Protein AF-0000000073451821 (afdb_homodimer)

Secondary structure (DSSP, 8-state):
--------GGGTT-EEEEESSEEEETTTTEEEETTEEHHHHHHHS-HHHHHHHHHHSSPPPHHHHHHHHHHHHHT-PPPHHHHHHHHTS-TT--HHHHHHHHHHHHGGG-TTTT--SHHHHHHHHHHHHHHHHHHHHHHHHHHTTPPP----TTS-HHHHHHHHHHSSPPPHHHHHHHHHHHHHHS--SS-HHHHHHHHHHTTT--HHHHHHHHHHHHHSTTTT-HHHHHHHHHHHH-SHHHHHHHHHHHHHTT---TTB--TTTTTS--HHHHHHHHHHHHHHHHHT-HHHHHHHHHHHHHHHHHH---B-HHHHHHHHHHHTT--GGGHHHHHHHHHHHHHHHHHHHHHHS------EEEE-S--SB--/--------GGGTT-EEEEESSEEEETTTTEEEETTEEHHHHHHHS-HHHHHHHHHHSSPPPHHHHHHHHHHHHHT-PPPHHHHHHHHTS-TT--HHHHHHHHHHHHGGG-TTTT--SHHHHHHHHHHHHHHHHHHHHHHHHHHTTPPP----TTS-HHHHHHHHHHSSPPPHHHHHHHHHHHHHHS--SS-HHHHHHHHHHTTT--HHHHHHHHHHHHHSTTTT-HHHHHHHHHHHH-SHHHHHHHHHHHHHTT---TTB--TTTTTS--HHHHHHHHHHHHHHHHHT-HHHHHHHHHHHHHHHHHH---B-HHHHHHHHHHHTT--GGGHHHHHHHHHHHHHHHHHHHHHHS------EEEE-S--SB--

Foldseek 3Di:
DPPPDDDDVVCVPPDPDDDQAWDCDLPVLFIAGLRDGLVVCLVPHFLLQSLCCLLVVDGDDPVVSVVLLVLLLVLQDDPPVLLVVLLPDALPDQLLVQLLSSLLVVLVVDPCQQPLDSVSLSSVLSNCLSHLLQSLLQSNCSSVVHDRDGFDSVDGSQQSSLCSQFVDRDDPLLSSLSRSLLSLLADDPCPPLLVQLLLQLLVVGGNSRSLSRSSVVLPDCVHPVQLLVLLVLCVCQVALVSSLVSVVVCVVVVHDRRQKDDPSNFQHANVLLVVLLVSLCVLCVVQVNCRSSSNLVSNQVSCCVPPVIHGYNSNSVNVSCVSSNGDSSSRSSSSSSSRSSVSSSSSSVCSVPHDNDDDDDDDDDDDDDDD/DDPPDDDDVVCVPPDPDDDQAWDCDLPVLFIAGLRDGLVVCLVPHFLLQSLCCLLVVDGDDPVVSVVLLVLLLVLQDDPPVLLVVLLPDALPDQLLVQLLSSLLVVLVVDPCQQPLDSVSLSSVLSNCLSHLLQSLLQSNCSSVVHDRDGFDSVDGSQQSSLCSQFVDRDDPLLSSLSRSLLSLLADDPCPPLLVQLLLQLLVVGGNSRSLSRSSVVLPDCVHPVLLLVLLVLCVCQVALVSSLVSVVVCVVVVHDRRQKDDPSNFQHANVLLVVLLVSLCVLCVVQVNCRSSSNLVSNQVSCCVPPVIHGHNSNSVNVSCVSSRGDSSSRSSSSSSSRSSVSSSSSSVCSVPHDNDDDDDDDDDDDDDDD

Solvent-accessible surface area (backbone atoms only — not comparable to full-atom values): 37409 Å² total; per-residue (Å²): 133,71,85,69,57,82,71,32,76,21,30,57,74,34,31,56,44,76,38,48,54,38,36,71,36,66,88,77,68,38,46,31,46,61,14,25,44,47,68,60,44,43,74,74,50,53,44,66,42,50,47,39,23,56,74,68,76,42,75,57,53,75,68,51,46,52,48,51,52,50,55,28,54,75,30,37,73,72,63,71,41,53,57,56,35,53,64,42,49,47,58,80,35,52,56,49,47,47,38,28,25,49,44,29,48,48,47,41,74,43,94,56,50,86,46,76,48,70,68,48,41,50,53,51,39,44,36,47,57,27,27,42,48,46,44,46,32,33,41,49,27,43,42,67,74,40,76,75,72,78,84,49,78,87,44,53,73,54,37,29,47,51,19,56,56,53,76,42,85,60,50,72,65,56,30,52,53,51,28,35,51,35,40,64,46,18,61,72,50,41,41,45,29,48,41,28,17,36,44,20,20,25,19,64,27,40,70,42,35,17,49,27,19,18,40,25,13,33,56,1,58,78,61,34,34,28,26,41,50,30,38,52,48,49,63,70,19,73,39,48,69,41,30,42,49,50,51,50,53,37,50,76,69,70,44,86,58,61,22,42,67,36,95,79,39,46,89,42,66,34,66,60,16,56,57,34,44,54,52,30,48,54,51,18,59,74,70,71,40,47,61,60,45,47,27,51,53,52,41,48,51,49,38,34,73,76,68,57,36,30,46,32,47,34,42,31,46,24,58,40,42,48,76,70,54,40,61,62,76,46,46,44,45,49,43,50,43,29,22,38,49,40,44,39,37,48,37,52,50,30,60,74,64,63,50,56,37,43,37,39,66,45,65,71,44,61,72,86,46,77,135,134,71,85,70,58,82,71,33,77,18,31,56,75,35,31,56,45,76,38,48,54,40,37,70,37,66,88,78,68,39,46,31,46,61,16,26,43,48,67,60,43,44,75,73,48,52,43,66,43,48,47,40,23,57,74,68,75,42,75,58,52,76,66,54,45,52,50,50,52,50,55,28,54,74,30,36,74,72,61,70,40,52,56,55,34,53,62,41,48,48,58,82,35,51,56,48,46,49,36,28,25,47,45,28,49,48,47,41,74,41,94,59,52,86,46,76,47,70,69,47,42,51,53,52,38,45,35,47,57,26,26,41,49,47,42,45,31,32,39,50,26,44,41,68,74,41,76,74,72,80,84,49,78,86,44,54,74,52,37,28,48,52,19,57,56,53,77,42,85,60,50,72,65,56,29,50,53,51,27,35,52,34,40,64,47,18,61,72,51,41,43,46,28,48,42,29,16,36,46,21,20,24,19,62,26,40,71,40,35,17,49,28,19,18,39,27,13,34,57,2,56,78,62,33,33,28,25,42,50,29,40,52,49,50,63,70,20,73,38,47,69,40,30,44,48,50,53,49,53,37,50,77,69,71,46,85,57,62,23,43,67,39,95,76,43,45,90,44,66,34,66,60,16,56,56,35,45,54,52,28,47,55,52,18,59,74,71,69,42,47,60,60,44,48,26,52,53,51,42,48,52,48,39,34,74,75,68,56,36,31,44,32,48,34,43,31,46,23,59,41,40,49,76,69,54,41,60,62,78,44,46,47,46,49,42,50,44,27,22,37,48,40,44,39,37,48,37,50,50,30,60,74,64,64,49,57,38,42,36,40,65,48,67,70,43,62,72,86,46,79,134

Organism: Bacillus licheniformis (strain ATCC 14580 / DSM 13 / JCM 2505 / CCUG 7422 / NBRC 12200 / NCIMB 9375 / NCTC 10341 / NRRL NRS-1264 / Gibson 46) (NCBI:txid279010)

InterPro domains:
  IPR002020 Citrate synthase [PF00285] (10-360)
  IPR002020 Citrate synthase [PR00143] (128-141)
  IPR002020 Citrate synthase [PR00143] (177-192)
  IPR002020 Citrate synthase [PR00143] (199-227)
  IPR002020 Citrate synthase [PR00143] (252-272)
  IPR002020 Citrate synthase [PR00143] (310-326)
  IPR002020 Citrate synthase [PR00143] (330-344)
  IPR002020 Citrate synthase [PTHR11739] (7-368)
  IPR016142 Citrate synthase-like, large alpha subdomain [G3DSA:1.10.580.10] (33-359)
  IPR016143 Citrate synthase-like, small alpha subdomain [G3DSA:1.10.230.10] (225-324)
  IPR019810 Citrate synthase active site [PS00480] (259-272)
  IPR024176 Citrate synthase, bacterial-type [PIRSF001369] (6-368)
  IPR036969 Citrate synthase superfamily [SSF48256] (7-368)

pLDDT: mean 95.39, std 8.5, range [26.09, 98.94]

Radius of gyration: 26.06 Å; Cα contacts (8 Å, |Δi|>4): 1388; chains: 2; bounding box: 54×72×64 Å

Sequence (742 aa):
MGKQGVFKPGLEGVIAGETNISFLDTEAEQIVIKGYDLIELAEQKTYLDLVYLLLQDKLPDPMELKGIESALKSAYELPGGIYTILKSLPNNTHPMDALRTGISALAGYDPELNDRSQAANRSKALRLIAQVPNITANSYRILHQKNVITPDKQLSFSQNFLYMLTEKEPTPQETAVFDQTLMLYSEHEMPNSTFAARVIASTNTDIYGAFTGAAASLKGHLHGGANEAVMYMLLEGETKSGFCKLIEHKLSRKEKIMGFGHRVYMRKMDPRAALLKKALYSLSHKTGRQDLYEMCDAGEKLMREEKGLYPNLDYYAAPVYYLLGIPIDLYTPIFFAARSVGLSAHVIEQHEDNRLFRPRVHYTGPRHLHPMGKQGVFKPGLEGVIAGETNISFLDTEAEQIVIKGYDLIELAEQKTYLDLVYLLLQDKLPDPMELKGIESALKSAYELPGGIYTILKSLPNNTHPMDALRTGISALAGYDPELNDRSQAANRSKALRLIAQVPNITANSYRILHQKNVITPDKQLSFSQNFLYMLTEKEPTPQETAVFDQTLMLYSEHEMPNSTFAARVIASTNTDIYGAFTGAAASLKGHLHGGANEAVMYMLLEGETKSGFCKLIEHKLSRKEKIMGFGHRVYMRKMDPRAALLKKALYSLSHKTGRQDLYEMCDAGEKLMREEKGLYPNLDYYAAPVYYLLGIPIDLYTPIFFAARSVGLSAHVIEQHEDNRLFRPRVHYTGPRHLHP

Structure (mmCIF, N/CA/C/O backbone):
data_AF-0000000073451821-model_v1
#
loop_
_entity.id
_entity.type
_entity.pdbx_description
1 polymer 'Citrate synthase'
#
loop_
_atom_site.group_PDB
_atom_site.id
_atom_site.type_symbol
_atom_site.label_atom_id
_atom_site.label_alt_id
_atom_site.label_comp_id
_atom_site.label_asym_id
_atom_site.label_entity_id
_atom_site.label_seq_id
_atom_site.pdbx_PDB_ins_code
_atom_site.Cartn_x
_atom_site.Cartn_y
_atom_site.Cartn_z
_atom_site.occupancy
_atom_site.B_iso_or_equiv
_atom_site.auth_seq_id
_atom_site.auth_comp_id
_atom_site.auth_asym_id
_atom_site.auth_atom_id
_atom_site.pdbx_PDB_model_num
ATOM 1 N N . MET A 1 1 ? 14.719 27.141 -20.438 1 26.09 1 MET A N 1
ATOM 2 C CA . MET A 1 1 ? 13.516 26.328 -20.547 1 26.09 1 MET A CA 1
ATOM 3 C C . MET A 1 1 ? 13.867 24.844 -20.469 1 26.09 1 MET A C 1
ATOM 5 O O . MET A 1 1 ? 14.336 24.266 -21.453 1 26.09 1 MET A O 1
ATOM 9 N N . GLY A 1 2 ? 14.445 24.312 -19.484 1 34 2 GLY A N 1
ATOM 10 C CA . GLY A 1 2 ? 15.273 23.125 -19.406 1 34 2 GLY A CA 1
ATOM 11 C C . GLY A 1 2 ? 14.562 21.875 -19.844 1 34 2 GLY A C 1
ATOM 12 O O . GLY A 1 2 ? 13.328 21.828 -19.891 1 34 2 GLY A O 1
ATOM 13 N N . LYS A 1 3 ? 15.203 20.984 -20.5 1 38.56 3 LYS A N 1
ATOM 14 C CA . LYS A 1 3 ? 14.641 19.828 -21.188 1 38.56 3 LYS A CA 1
ATOM 15 C C . LYS A 1 3 ? 13.648 19.078 -20.281 1 38.56 3 LYS A C 1
ATOM 17 O O . LYS A 1 3 ? 14.039 18.5 -19.266 1 38.56 3 LYS A O 1
ATOM 22 N N . GLN A 1 4 ? 12.445 19.609 -19.844 1 48.12 4 GLN A N 1
ATOM 23 C CA . GLN A 1 4 ? 11.367 18.844 -19.219 1 48.12 4 GLN A CA 1
ATOM 24 C C . GLN A 1 4 ? 11.336 17.406 -19.719 1 48.12 4 GLN A C 1
ATOM 26 O O . GLN A 1 4 ? 11.305 17.172 -20.938 1 48.12 4 GLN A O 1
ATOM 31 N N . GLY A 1 5 ? 11.852 16.547 -19.031 1 57.97 5 GLY A N 1
ATOM 32 C CA . GLY A 1 5 ? 11.906 15.172 -19.5 1 57.97 5 GLY A CA 1
ATOM 33 C C . GLY A 1 5 ? 10.609 14.703 -20.125 1 57.97 5 GLY A C 1
ATOM 34 O O . GLY A 1 5 ? 9.547 15.281 -19.875 1 57.97 5 GLY A O 1
ATOM 35 N N . VAL A 1 6 ? 10.57 13.953 -21.188 1 72.62 6 VAL A N 1
ATOM 36 C CA . VAL A 1 6 ? 9.445 13.43 -21.953 1 72.62 6 VAL A CA 1
ATOM 37 C C . VAL A 1 6 ? 8.586 12.539 -21.062 1 72.62 6 VAL A C 1
ATOM 39 O O . VAL A 1 6 ? 9.102 11.641 -20.391 1 72.62 6 VAL A O 1
ATOM 42 N N . PHE A 1 7 ? 7.367 13.07 -20.734 1 86.56 7 PHE A N 1
ATOM 43 C CA . PHE A 1 7 ? 6.367 12.305 -20 1 86.56 7 PHE A CA 1
ATOM 44 C C . PHE A 1 7 ? 6.066 10.984 -20.703 1 86.56 7 PHE A C 1
ATOM 46 O O . PHE A 1 7 ? 5.734 10.977 -21.891 1 86.56 7 PHE A O 1
ATOM 53 N N . LYS A 1 8 ? 6.289 9.914 -19.984 1 88.19 8 LYS A N 1
ATOM 54 C CA . LYS A 1 8 ? 5.941 8.578 -20.469 1 88.19 8 LYS A CA 1
ATOM 55 C C . LYS A 1 8 ? 4.863 7.953 -19.578 1 88.19 8 LYS A C 1
ATOM 57 O O . LYS A 1 8 ? 5.145 7.5 -18.469 1 88.19 8 LYS A O 1
ATOM 62 N N . PRO A 1 9 ? 3.621 7.871 -20.109 1 91.5 9 PRO A N 1
ATOM 63 C CA . PRO A 1 9 ? 2.529 7.312 -19.312 1 91.5 9 PRO A CA 1
ATOM 64 C C . PRO A 1 9 ? 2.857 5.93 -18.75 1 91.5 9 PRO A C 1
ATOM 66 O O . PRO A 1 9 ? 3.414 5.086 -19.453 1 91.5 9 PRO A O 1
ATOM 69 N N . GLY A 1 10 ? 2.592 5.789 -17.453 1 94.19 10 GLY A N 1
ATOM 70 C CA . GLY A 1 10 ? 2.865 4.516 -16.797 1 94.19 10 GLY A CA 1
ATOM 71 C C . GLY A 1 10 ? 4.348 4.223 -16.656 1 94.19 10 GLY A C 1
ATOM 72 O O . GLY A 1 10 ? 4.738 3.094 -16.359 1 94.19 10 GLY A O 1
ATOM 73 N N . LEU A 1 11 ? 5.195 5.184 -17 1 95.5 11 LEU A N 1
ATOM 74 C CA . LEU A 1 11 ? 6.648 5.082 -16.938 1 95.5 11 LEU A CA 1
ATOM 75 C C . LEU A 1 11 ? 7.156 4.008 -17.906 1 95.5 11 LEU A C 1
ATOM 77 O O . LEU A 1 11 ? 8.109 3.289 -17.578 1 95.5 11 LEU A O 1
ATOM 81 N N . GLU A 1 12 ? 6.453 3.83 -18.969 1 91.75 12 GLU A N 1
ATOM 82 C CA . GLU A 1 12 ? 6.844 2.859 -19.984 1 91.75 12 GLU A CA 1
ATOM 83 C C . GLU A 1 12 ? 8.281 3.084 -20.438 1 91.75 12 GLU A C 1
ATOM 85 O O . GLU A 1 12 ? 8.648 4.188 -20.859 1 91.75 12 GLU A O 1
ATOM 90 N N . GLY A 1 13 ? 9.078 2.084 -20.297 1 89.06 13 GLY A N 1
ATOM 91 C CA . GLY A 1 13 ? 10.453 2.119 -20.766 1 89.06 13 GLY A CA 1
ATOM 92 C C . GLY A 1 13 ? 11.383 2.865 -19.844 1 89.06 13 GLY A C 1
ATOM 93 O O . GLY A 1 13 ? 12.602 2.877 -20.047 1 89.06 13 GLY A O 1
ATOM 94 N N . VAL A 1 14 ? 10.852 3.465 -18.797 1 94.31 14 VAL A N 1
ATOM 95 C CA . VAL A 1 14 ? 11.664 4.223 -17.859 1 94.31 14 VAL A CA 1
ATOM 96 C C . VAL A 1 14 ? 12.352 3.266 -16.891 1 94.31 14 VAL A C 1
ATOM 98 O O . VAL A 1 14 ? 11.742 2.303 -16.422 1 94.31 14 VAL A O 1
ATOM 101 N N . ILE A 1 15 ? 13.633 3.439 -16.703 1 95.25 15 ILE A N 1
ATOM 102 C CA . ILE A 1 15 ? 14.375 2.66 -15.711 1 95.25 15 ILE A CA 1
ATOM 103 C C . ILE A 1 15 ? 14.195 3.27 -14.328 1 95.25 15 ILE A C 1
ATOM 105 O O . ILE A 1 15 ? 14.711 4.352 -14.039 1 95.25 15 ILE A O 1
ATOM 109 N N . ALA A 1 16 ? 13.516 2.574 -13.438 1 95.75 16 ALA A N 1
ATOM 110 C CA . ALA A 1 16 ? 13.156 3.145 -12.148 1 95.75 16 ALA A CA 1
ATOM 111 C C . ALA A 1 16 ? 14.078 2.631 -11.047 1 95.75 16 ALA A C 1
ATOM 113 O O . ALA A 1 16 ? 14.109 3.182 -9.938 1 95.75 16 ALA A O 1
ATOM 114 N N . GLY A 1 17 ? 14.875 1.585 -11.359 1 95 17 GLY A N 1
ATOM 115 C CA . GLY A 1 17 ? 15.758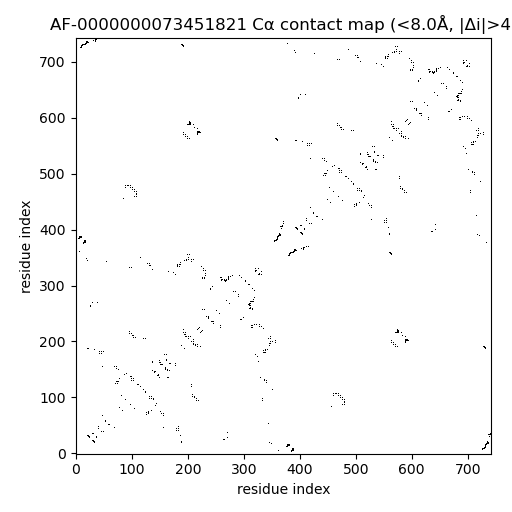 1.055 -10.344 1 95 17 GLY A CA 1
ATOM 116 C C . GLY A 1 17 ? 16.859 0.174 -10.906 1 95 17 GLY A C 1
ATOM 117 O O . GLY A 1 17 ? 16.75 -0.329 -12.023 1 95 17 GLY A O 1
ATOM 118 N N . GLU A 1 18 ? 17.938 0.084 -10.164 1 96.06 18 GLU A N 1
ATOM 119 C CA . GLU A 1 18 ? 18.969 -0.908 -10.398 1 96.06 18 GLU A CA 1
ATOM 120 C C . GLU A 1 18 ? 18.797 -2.125 -9.492 1 96.06 18 GLU A C 1
ATOM 122 O O . GLU A 1 18 ? 18.422 -1.987 -8.32 1 96.06 18 GLU A O 1
ATOM 127 N N . THR A 1 19 ? 19.031 -3.311 -10.078 1 97.38 19 THR A N 1
ATOM 128 C CA . THR A 1 19 ? 18.781 -4.504 -9.273 1 97.38 19 THR A CA 1
ATOM 129 C C . THR A 1 19 ? 19.656 -5.664 -9.75 1 97.38 19 THR A C 1
ATOM 131 O O . THR A 1 19 ? 20.031 -5.727 -10.93 1 97.38 19 THR A O 1
ATOM 134 N N . ASN A 1 20 ? 20.016 -6.461 -8.922 1 97.19 20 ASN A N 1
ATOM 135 C CA . ASN A 1 20 ? 20.672 -7.715 -9.281 1 97.19 20 ASN A CA 1
ATOM 136 C C . ASN A 1 20 ? 19.75 -8.914 -9.039 1 97.19 20 ASN A C 1
ATOM 138 O O . ASN A 1 20 ? 20.219 -10.055 -9.008 1 97.19 20 ASN A O 1
ATOM 142 N N . ILE A 1 21 ? 18.453 -8.703 -8.867 1 98.19 21 ILE A N 1
ATOM 143 C CA . ILE A 1 21 ? 17.5 -9.727 -8.445 1 98.19 21 ILE A CA 1
ATOM 144 C C . ILE A 1 21 ? 16.938 -10.438 -9.672 1 98.19 21 ILE A C 1
ATOM 146 O O . ILE A 1 21 ? 17 -11.664 -9.773 1 98.19 21 ILE A O 1
ATOM 150 N N . SER A 1 22 ? 16.375 -9.672 -10.594 1 97.69 22 SER A N 1
ATOM 151 C CA . SER A 1 22 ? 15.711 -10.297 -11.727 1 97.69 22 SER A CA 1
ATOM 152 C C . SER A 1 22 ? 15.664 -9.359 -12.93 1 97.69 22 SER A C 1
ATOM 154 O O . SER A 1 22 ? 15.789 -8.141 -12.773 1 97.69 22 SER A O 1
ATOM 156 N N . PHE A 1 23 ? 15.508 -9.93 -14.023 1 95.25 23 PHE A N 1
ATOM 157 C CA . PHE A 1 23 ? 15.477 -9.195 -15.289 1 95.25 23 PHE A CA 1
ATOM 158 C C . PHE A 1 23 ? 14.68 -9.961 -16.344 1 95.25 23 PHE A C 1
ATOM 160 O O . PHE A 1 23 ? 14.938 -11.141 -16.578 1 95.25 23 PHE A O 1
ATOM 167 N N . LEU A 1 24 ? 13.695 -9.281 -16.828 1 92.88 24 LEU A N 1
ATOM 168 C CA . LEU A 1 24 ? 12.977 -9.836 -17.969 1 92.88 24 LEU A CA 1
ATOM 169 C C . LEU A 1 24 ? 13.703 -9.523 -19.281 1 92.88 24 LEU A C 1
ATOM 171 O O . LEU A 1 24 ? 13.555 -8.422 -19.828 1 92.88 24 LEU A O 1
ATOM 175 N N . ASP A 1 25 ? 14.398 -10.406 -19.828 1 90.69 25 ASP A N 1
ATOM 176 C CA . ASP A 1 25 ? 15.102 -10.273 -21.094 1 90.69 25 ASP A CA 1
ATOM 177 C C . ASP A 1 25 ? 14.211 -10.656 -22.266 1 90.69 25 ASP A C 1
ATOM 179 O O . ASP A 1 25 ? 14.219 -11.805 -22.719 1 90.69 25 ASP A O 1
ATOM 183 N N . THR A 1 26 ? 13.547 -9.711 -22.75 1 83.31 26 THR A N 1
ATOM 184 C CA . THR A 1 26 ? 12.555 -9.961 -23.781 1 83.31 26 THR A CA 1
ATOM 185 C C . THR A 1 26 ? 13.227 -10.406 -25.078 1 83.31 26 THR A C 1
ATOM 187 O O . THR A 1 26 ? 12.641 -11.141 -25.875 1 83.31 26 THR A O 1
ATOM 190 N N . GLU A 1 27 ? 14.406 -9.977 -25.281 1 84.88 27 GLU A N 1
ATOM 191 C CA . GLU A 1 27 ? 15.148 -10.383 -26.484 1 84.88 27 GLU A CA 1
ATOM 192 C C . GLU A 1 27 ? 15.547 -11.852 -26.422 1 84.88 27 GLU A C 1
ATOM 194 O O . GLU A 1 27 ? 15.352 -12.594 -27.375 1 84.88 27 GLU A O 1
ATOM 199 N N . ALA A 1 28 ? 16.016 -12.211 -25.297 1 86.94 28 ALA A N 1
ATOM 200 C CA . ALA A 1 28 ? 16.453 -13.594 -25.141 1 86.94 28 ALA A CA 1
ATOM 201 C C . ALA A 1 28 ? 15.305 -14.484 -24.672 1 86.94 28 ALA A C 1
ATOM 203 O O . ALA A 1 28 ? 15.461 -15.703 -24.562 1 86.94 28 ALA A O 1
ATOM 204 N N . GLU A 1 29 ? 14.148 -13.883 -24.359 1 83.88 29 GLU A N 1
ATOM 205 C CA . GLU A 1 29 ? 12.969 -14.594 -23.891 1 83.88 29 GLU A CA 1
ATOM 206 C C . GLU A 1 29 ? 13.258 -15.359 -22.594 1 83.88 29 GLU A C 1
ATOM 208 O O . GLU A 1 29 ? 12.961 -16.547 -22.5 1 83.88 29 GLU A O 1
ATOM 213 N N . GLN A 1 30 ? 13.922 -14.664 -21.766 1 91 30 GLN A N 1
ATOM 214 C CA . GLN A 1 30 ? 14.312 -15.258 -20.5 1 91 30 GLN A CA 1
ATOM 215 C C . GLN A 1 30 ? 13.906 -14.367 -19.328 1 91 30 GLN A C 1
ATOM 217 O O . GLN A 1 30 ? 13.914 -13.141 -19.438 1 91 30 GLN A O 1
ATOM 222 N N . ILE A 1 31 ? 13.5 -15.062 -18.344 1 94.69 31 ILE A N 1
ATOM 223 C CA . ILE A 1 31 ? 13.383 -14.406 -17.047 1 94.69 31 ILE A CA 1
ATOM 224 C C . ILE A 1 31 ? 14.57 -14.789 -16.156 1 94.69 31 ILE A C 1
ATOM 226 O O . ILE A 1 31 ? 14.711 -15.953 -15.781 1 94.69 31 ILE A O 1
ATOM 230 N N . VAL A 1 32 ? 15.359 -13.82 -15.883 1 97.06 32 VAL A N 1
ATOM 231 C CA . VAL A 1 32 ? 16.594 -14.055 -15.148 1 97.06 32 VAL A CA 1
ATOM 232 C C . VAL A 1 32 ? 16.375 -13.789 -13.664 1 97.06 32 VAL A C 1
ATOM 234 O O . VAL A 1 32 ? 15.852 -12.734 -13.289 1 97.06 32 VAL A O 1
ATOM 237 N N . ILE A 1 33 ? 16.719 -14.727 -12.789 1 98.19 33 ILE A N 1
ATOM 238 C CA . ILE A 1 33 ? 16.703 -14.578 -11.344 1 98.19 33 ILE A CA 1
ATOM 239 C C . ILE A 1 33 ? 18.094 -14.805 -10.773 1 98.19 33 ILE A C 1
ATOM 241 O O . ILE A 1 33 ? 18.578 -15.938 -10.734 1 98.19 33 ILE A O 1
ATOM 245 N N . LYS A 1 34 ? 18.719 -13.797 -10.336 1 98.12 34 LYS A N 1
ATOM 246 C CA . LYS A 1 34 ? 20.062 -13.867 -9.781 1 98.12 34 LYS A CA 1
ATOM 247 C C . LYS A 1 34 ? 21 -14.609 -10.727 1 98.12 34 LYS A C 1
ATOM 249 O O . LYS A 1 34 ? 21.797 -15.438 -10.289 1 98.12 34 LYS A O 1
ATOM 254 N N . GLY A 1 35 ? 20.797 -14.383 -11.977 1 97.62 35 GLY A N 1
ATOM 255 C CA . GLY A 1 35 ? 21.703 -14.922 -12.977 1 97.62 35 GLY A CA 1
ATOM 256 C C . GLY A 1 35 ? 21.219 -16.234 -13.578 1 97.62 35 GLY A C 1
ATOM 257 O O . GLY A 1 35 ? 21.719 -16.672 -14.617 1 97.62 35 GLY A O 1
ATOM 258 N N . TYR A 1 36 ? 20.234 -16.891 -12.969 1 98.19 36 TYR A N 1
ATOM 259 C CA . TYR A 1 36 ? 19.688 -18.156 -13.453 1 98.19 36 TYR A CA 1
ATOM 260 C C . TYR A 1 36 ? 18.438 -17.922 -14.297 1 98.19 36 TYR A C 1
ATOM 262 O O . TYR A 1 36 ? 17.719 -16.938 -14.086 1 98.19 36 TYR A O 1
ATOM 270 N N . ASP A 1 37 ? 18.188 -18.781 -15.266 1 97.06 37 ASP A N 1
ATOM 271 C CA . ASP A 1 37 ? 16.922 -18.781 -15.984 1 97.06 37 ASP A CA 1
ATOM 272 C C . ASP A 1 37 ? 15.805 -19.359 -15.117 1 97.06 37 ASP A C 1
ATOM 274 O O . ASP A 1 37 ? 15.914 -20.5 -14.633 1 97.06 37 ASP A O 1
ATOM 278 N N . LEU A 1 38 ? 14.758 -18.672 -14.953 1 97.62 38 LEU A N 1
ATOM 279 C CA . LEU A 1 38 ? 13.648 -19.094 -14.109 1 97.62 38 LEU A CA 1
ATOM 280 C C . LEU A 1 38 ? 13.109 -20.453 -14.555 1 97.62 38 LEU A C 1
ATOM 282 O O . LEU A 1 38 ? 12.742 -21.281 -13.719 1 97.62 38 LEU A O 1
ATOM 286 N N . ILE A 1 39 ? 13.023 -20.672 -15.906 1 96.75 39 ILE A N 1
ATOM 287 C CA . ILE A 1 39 ? 12.461 -21.906 -16.438 1 96.75 39 ILE A CA 1
ATOM 288 C C . ILE A 1 39 ? 13.359 -23.094 -16.062 1 96.75 39 ILE A C 1
ATOM 290 O O . ILE A 1 39 ? 12.867 -24.141 -15.641 1 96.75 39 ILE A O 1
ATOM 294 N N . GLU A 1 40 ? 14.617 -22.859 -16.203 1 97.44 40 GLU A N 1
ATOM 295 C CA . GLU A 1 40 ? 15.555 -23.906 -15.797 1 97.44 40 GLU A CA 1
ATOM 296 C C . GLU A 1 40 ? 15.453 -24.188 -14.305 1 97.44 40 GLU A C 1
ATOM 298 O O . GLU A 1 40 ? 15.492 -25.344 -13.883 1 97.44 40 GLU A O 1
ATOM 303 N N . LEU A 1 41 ? 15.344 -23.156 -13.484 1 98.12 41 LEU A N 1
ATOM 304 C CA . LEU A 1 41 ? 15.156 -23.312 -12.047 1 98.12 41 LEU A CA 1
ATOM 305 C C . LEU A 1 41 ? 13.875 -24.094 -11.75 1 98.12 41 LEU A C 1
ATOM 307 O O . LEU A 1 41 ? 13.875 -25 -10.914 1 98.12 41 LEU A O 1
ATOM 311 N N . ALA A 1 42 ? 12.797 -23.797 -12.469 1 97.62 42 ALA A N 1
ATOM 312 C CA . ALA A 1 42 ? 11.484 -24.391 -12.219 1 97.62 42 ALA A CA 1
ATOM 313 C C . ALA A 1 42 ? 11.469 -25.875 -12.57 1 97.62 42 ALA A C 1
ATOM 315 O O . ALA A 1 42 ? 10.672 -26.641 -12.023 1 97.62 42 ALA A O 1
ATOM 316 N N . GLU A 1 43 ? 12.336 -26.266 -13.469 1 96.69 43 GLU A N 1
ATOM 317 C CA . GLU A 1 43 ? 12.398 -27.656 -13.914 1 96.69 43 GLU A CA 1
ATOM 318 C C . GLU A 1 43 ? 13.305 -28.484 -13.008 1 96.69 43 GLU A C 1
ATOM 320 O O . GLU A 1 43 ? 13.148 -29.703 -12.906 1 96.69 43 GLU A O 1
ATOM 325 N N . GLN A 1 44 ? 14.219 -27.797 -12.273 1 97.56 44 GLN A N 1
ATOM 326 C CA . GLN A 1 44 ? 15.273 -28.578 -11.641 1 97.56 44 GLN A CA 1
ATOM 327 C C . GLN A 1 44 ? 15.297 -28.344 -10.133 1 97.56 44 GLN A C 1
ATOM 329 O O . GLN A 1 44 ? 15.914 -29.109 -9.391 1 97.56 44 GLN A O 1
ATOM 334 N N . LYS A 1 45 ? 14.727 -27.297 -9.719 1 98.25 45 LYS A N 1
ATOM 335 C CA . LYS A 1 45 ? 14.766 -26.938 -8.305 1 98.25 45 LYS A CA 1
ATOM 336 C C . LYS A 1 45 ? 13.359 -26.719 -7.75 1 98.25 45 LYS A C 1
ATOM 338 O O . LYS A 1 45 ? 12.375 -26.844 -8.484 1 98.25 45 LYS A O 1
ATOM 343 N N . THR A 1 46 ? 13.273 -26.5 -6.48 1 98.12 46 THR A N 1
ATOM 344 C CA . THR A 1 46 ? 12 -26.281 -5.801 1 98.12 46 THR A CA 1
ATOM 345 C C . THR A 1 46 ? 11.844 -24.812 -5.426 1 98.12 46 THR A C 1
ATOM 347 O O . THR A 1 46 ? 12.797 -24.031 -5.504 1 98.12 46 THR A O 1
ATOM 350 N N . TYR A 1 47 ? 10.664 -24.484 -5.043 1 98.69 47 TYR A N 1
ATOM 351 C CA . TYR A 1 47 ? 10.375 -23.125 -4.59 1 98.69 47 TYR A CA 1
ATOM 352 C C . TYR A 1 47 ? 11.281 -22.734 -3.428 1 98.69 47 TYR A C 1
ATOM 354 O O . TYR A 1 47 ? 11.734 -21.594 -3.342 1 98.69 47 TYR A O 1
ATOM 362 N N . LEU A 1 48 ? 11.633 -23.641 -2.514 1 98.62 48 LEU A N 1
ATOM 363 C CA . LEU A 1 48 ? 12.469 -23.344 -1.356 1 98.62 48 LEU A CA 1
ATOM 364 C C . LEU A 1 48 ? 13.898 -23.031 -1.783 1 98.62 48 LEU A C 1
ATOM 366 O O . LEU A 1 48 ? 14.578 -22.219 -1.149 1 98.62 48 LEU A O 1
ATOM 370 N N . ASP A 1 49 ? 14.359 -23.734 -2.879 1 98.69 49 ASP A N 1
ATOM 371 C CA . ASP A 1 49 ? 15.656 -23.359 -3.436 1 98.69 49 ASP A CA 1
ATOM 372 C C . ASP A 1 49 ? 15.688 -21.891 -3.838 1 98.69 49 ASP A C 1
ATOM 374 O O . ASP A 1 49 ? 16.672 -21.203 -3.602 1 98.69 49 ASP A O 1
ATOM 378 N N . LEU A 1 50 ? 14.617 -21.5 -4.43 1 98.56 50 LEU A N 1
ATOM 379 C CA . LEU A 1 50 ? 14.508 -20.109 -4.895 1 98.56 50 LEU A CA 1
ATOM 380 C C . LEU A 1 50 ? 14.438 -19.156 -3.715 1 98.56 50 LEU A C 1
ATOM 382 O O . LEU A 1 50 ? 14.992 -18.047 -3.77 1 98.56 50 LEU A O 1
ATOM 386 N N . VAL A 1 51 ? 13.68 -19.531 -2.641 1 98.75 51 VAL A N 1
ATOM 387 C CA . VAL A 1 51 ? 13.609 -18.719 -1.432 1 98.75 51 VAL A CA 1
ATOM 388 C C . VAL A 1 51 ? 15.016 -18.453 -0.898 1 98.75 51 VAL A C 1
ATOM 390 O O . VAL A 1 51 ? 15.367 -17.312 -0.578 1 98.75 51 VAL A O 1
ATOM 393 N N . TYR A 1 52 ? 15.766 -19.516 -0.844 1 98.62 52 TYR A N 1
ATOM 394 C CA . TYR A 1 52 ? 17.141 -19.391 -0.365 1 98.62 52 TYR A CA 1
ATOM 395 C C . TYR A 1 52 ? 17.969 -18.531 -1.313 1 98.62 52 TYR A C 1
ATOM 397 O O . TYR A 1 52 ? 18.734 -17.656 -0.873 1 98.62 52 TYR A O 1
ATOM 405 N N . LEU A 1 53 ? 17.844 -18.75 -2.617 1 98.62 53 LEU A N 1
ATOM 406 C CA . LEU A 1 53 ? 18.594 -18.016 -3.627 1 98.62 53 LEU A CA 1
ATOM 407 C C . LEU A 1 53 ? 18.328 -16.516 -3.514 1 98.62 53 LEU A C 1
ATOM 409 O O . LEU A 1 53 ? 19.266 -15.719 -3.508 1 98.62 53 LEU A O 1
ATOM 413 N N . LEU A 1 54 ? 17.094 -16.109 -3.363 1 98.38 54 LEU A N 1
ATOM 414 C CA . LEU A 1 54 ? 16.719 -14.711 -3.379 1 98.38 54 LEU A CA 1
ATOM 415 C C . LEU A 1 54 ? 17.062 -14.031 -2.059 1 98.38 54 LEU A C 1
ATOM 417 O O . LEU A 1 54 ? 17.312 -12.828 -2.021 1 98.38 54 LEU A O 1
ATOM 421 N N . LEU A 1 55 ? 17.141 -14.82 -0.943 1 97.62 55 LEU A N 1
ATOM 422 C CA . LEU A 1 55 ? 17.391 -14.211 0.359 1 97.62 55 LEU A CA 1
ATOM 423 C C . LEU A 1 55 ? 18.859 -14.297 0.73 1 97.62 55 LEU A C 1
ATOM 425 O O . LEU A 1 55 ? 19.344 -13.555 1.587 1 97.62 55 LEU A O 1
ATOM 429 N N . GLN A 1 56 ? 19.609 -15.289 0.083 1 96.5 56 GLN A N 1
ATOM 430 C CA . GLN A 1 56 ? 21 -15.5 0.483 1 96.5 56 GLN A CA 1
ATOM 431 C C . GLN A 1 56 ? 21.953 -15.336 -0.704 1 96.5 56 GLN A C 1
ATOM 433 O O . GLN A 1 56 ? 23.172 -15.484 -0.56 1 96.5 56 GLN A O 1
ATOM 438 N N . ASP A 1 57 ? 21.438 -15.141 -1.915 1 95.69 57 ASP A N 1
ATOM 439 C CA . ASP A 1 57 ? 22.203 -14.797 -3.115 1 95.69 57 ASP A CA 1
ATOM 440 C C . ASP A 1 57 ? 22.984 -16 -3.637 1 95.69 57 ASP A C 1
ATOM 442 O O . ASP A 1 57 ? 23.969 -15.844 -4.355 1 95.69 57 ASP A O 1
ATOM 446 N N . LYS A 1 58 ? 22.562 -17.188 -3.24 1 97.12 58 LYS A N 1
ATOM 447 C CA . LYS A 1 58 ? 23.141 -18.422 -3.77 1 97.12 58 LYS A CA 1
ATOM 448 C C . LYS A 1 58 ? 22.141 -19.578 -3.641 1 97.12 58 LYS A C 1
ATOM 450 O O . LYS A 1 58 ? 21.219 -19.516 -2.834 1 97.12 58 LYS A O 1
ATOM 455 N N . LEU A 1 59 ? 22.328 -20.625 -4.418 1 98.38 59 LEU A N 1
ATOM 456 C CA . LEU A 1 59 ? 21.531 -21.844 -4.258 1 98.38 59 LEU A CA 1
ATOM 457 C C . LEU A 1 59 ? 21.969 -22.625 -3.029 1 98.38 59 LEU A C 1
ATOM 459 O O . LEU A 1 59 ? 23.156 -22.688 -2.725 1 98.38 59 LEU A O 1
ATOM 463 N N . PRO A 1 60 ? 21.094 -23.203 -2.336 1 98.44 60 PRO A N 1
ATOM 464 C CA . PRO A 1 60 ? 21.438 -23.906 -1.102 1 98.44 60 PRO A CA 1
ATOM 465 C C . PRO A 1 60 ? 22.016 -25.297 -1.363 1 98.44 60 PRO A C 1
ATOM 467 O O . PRO A 1 60 ? 21.672 -25.938 -2.357 1 98.44 60 PRO A O 1
ATOM 470 N N . ASP A 1 61 ? 22.844 -25.734 -0.48 1 98.12 61 ASP A N 1
ATOM 471 C CA . ASP A 1 61 ? 23.125 -27.156 -0.369 1 98.12 61 ASP A CA 1
ATOM 472 C C . ASP A 1 61 ? 22.062 -27.875 0.45 1 98.12 61 ASP A C 1
ATOM 474 O O . ASP A 1 61 ? 21.141 -27.234 0.958 1 98.12 61 ASP A O 1
ATOM 478 N N . PRO A 1 62 ? 22.094 -29.188 0.52 1 97.75 62 PRO A N 1
ATOM 479 C CA . PRO A 1 62 ? 21.016 -29.922 1.191 1 97.75 62 PRO A CA 1
ATOM 480 C C . PRO A 1 62 ? 20.844 -29.516 2.652 1 97.75 62 PRO A C 1
ATOM 482 O O . PRO A 1 62 ? 19.719 -29.453 3.148 1 97.75 62 PRO A O 1
ATOM 485 N N . MET A 1 63 ? 21.906 -29.188 3.301 1 98.12 63 MET A N 1
ATOM 486 C CA . MET A 1 63 ? 21.828 -28.781 4.703 1 98.12 63 MET A CA 1
ATOM 487 C C . MET A 1 63 ? 21.203 -27.391 4.836 1 98.12 63 MET A C 1
ATOM 489 O O . MET A 1 63 ? 20.391 -27.172 5.734 1 98.12 63 MET A O 1
ATOM 493 N N . GLU A 1 64 ? 21.641 -26.5 3.957 1 98.19 64 GLU A N 1
ATOM 494 C CA . GLU A 1 64 ? 21.078 -25.156 3.928 1 98.19 64 GLU A CA 1
ATOM 495 C C . GLU A 1 64 ? 19.578 -25.188 3.598 1 98.19 64 GLU A C 1
ATOM 497 O O . GLU A 1 64 ? 18.797 -24.422 4.16 1 98.19 64 GLU A O 1
ATOM 502 N N . LEU A 1 65 ? 19.203 -26.062 2.719 1 98.06 65 LEU A N 1
ATOM 503 C CA . LEU A 1 65 ? 17.797 -26.219 2.34 1 98.06 65 LEU A CA 1
ATOM 504 C C . LEU A 1 65 ? 16.969 -26.703 3.52 1 98.06 65 LEU A C 1
ATOM 506 O O . LEU A 1 65 ? 15.867 -26.203 3.76 1 98.06 65 LEU A O 1
ATOM 510 N N . LYS A 1 66 ? 17.5 -27.688 4.23 1 97.75 66 LYS A N 1
ATOM 511 C CA . LYS A 1 66 ? 16.812 -28.188 5.426 1 97.75 66 LYS A CA 1
ATOM 512 C C . LYS A 1 66 ? 16.688 -27.078 6.477 1 97.75 66 LYS A C 1
ATOM 514 O O . LYS A 1 66 ? 15.688 -27.016 7.191 1 97.75 66 LYS A O 1
ATOM 519 N N . GLY A 1 67 ? 17.75 -26.297 6.582 1 97.81 67 GLY A N 1
ATOM 520 C CA . GLY A 1 67 ? 17.75 -25.188 7.52 1 97.81 67 GLY A CA 1
ATOM 521 C C . GLY A 1 67 ? 16.656 -24.172 7.23 1 97.81 67 GLY A C 1
ATOM 522 O O . GLY A 1 67 ? 15.953 -23.734 8.148 1 97.81 67 GLY A O 1
ATOM 523 N N . ILE A 1 68 ? 16.531 -23.812 5.992 1 97.75 68 ILE A N 1
ATOM 524 C CA . ILE A 1 68 ? 15.523 -22.812 5.637 1 97.75 68 ILE A CA 1
ATOM 525 C C . ILE A 1 68 ? 14.125 -23.406 5.801 1 97.75 68 ILE A C 1
ATOM 527 O O . ILE A 1 68 ? 13.188 -22.703 6.195 1 97.75 68 ILE A O 1
ATOM 531 N N . GLU A 1 69 ? 13.906 -24.625 5.441 1 98.19 69 GLU A N 1
ATOM 532 C CA . GLU A 1 69 ? 12.617 -25.281 5.645 1 98.19 69 GLU A CA 1
ATOM 533 C C . GLU A 1 69 ? 12.234 -25.297 7.121 1 98.19 69 GLU A C 1
ATOM 535 O O . GLU A 1 69 ? 11.078 -25.031 7.473 1 98.19 69 GLU A O 1
ATOM 540 N N . SER A 1 70 ? 13.219 -25.594 7.977 1 98.19 70 SER A N 1
ATOM 541 C CA . SER A 1 70 ? 12.984 -25.609 9.414 1 98.19 70 SER A CA 1
ATOM 542 C C . SER A 1 70 ? 12.625 -24.234 9.93 1 98.19 70 SER A C 1
ATOM 544 O O . SER A 1 70 ? 11.758 -24.094 10.797 1 98.19 70 SER A O 1
ATOM 546 N N . ALA A 1 71 ? 13.336 -23.234 9.43 1 98.06 71 ALA A N 1
ATOM 547 C CA . ALA A 1 71 ? 13.055 -21.859 9.82 1 98.06 71 ALA A CA 1
ATOM 548 C C . ALA A 1 71 ? 11.633 -21.469 9.438 1 98.06 71 ALA A C 1
ATOM 550 O O . ALA A 1 71 ? 10.922 -20.844 10.219 1 98.06 71 ALA A O 1
ATOM 551 N N . LEU A 1 72 ? 11.203 -21.859 8.242 1 98.62 72 LEU A N 1
ATOM 552 C CA . LEU A 1 72 ? 9.844 -21.562 7.793 1 98.62 72 LEU A CA 1
ATOM 553 C C . LEU A 1 72 ? 8.812 -22.281 8.641 1 98.62 72 LEU A C 1
ATOM 555 O O . LEU A 1 72 ? 7.824 -21.688 9.07 1 98.62 72 LEU A O 1
ATOM 559 N N . LYS A 1 73 ? 9.047 -23.578 8.898 1 98.56 73 LYS A N 1
ATOM 560 C CA . LYS A 1 73 ? 8.125 -24.391 9.688 1 98.56 73 LYS A CA 1
ATOM 561 C C . LYS A 1 73 ? 7.941 -23.797 11.086 1 98.56 73 LYS A C 1
ATOM 563 O O . LYS A 1 73 ? 6.844 -23.844 11.641 1 98.56 73 LYS A O 1
ATOM 568 N N . SER A 1 74 ? 8.977 -23.25 11.617 1 98.06 74 SER A N 1
ATOM 569 C CA . SER A 1 74 ? 8.93 -22.672 12.953 1 98.06 74 SER A CA 1
ATOM 570 C C . SER A 1 74 ? 8.102 -21.391 12.969 1 98.06 74 SER A C 1
ATOM 572 O O . SER A 1 74 ? 7.656 -20.953 14.031 1 98.06 74 SER A O 1
ATOM 574 N N . ALA A 1 75 ? 7.844 -20.797 11.789 1 98.19 75 ALA A N 1
ATOM 575 C CA . ALA A 1 75 ? 7.18 -19.5 11.703 1 98.19 75 ALA A CA 1
ATOM 576 C C . ALA A 1 75 ? 5.789 -19.625 11.086 1 98.19 75 ALA A C 1
ATOM 578 O O . ALA A 1 75 ? 5.125 -18.625 10.805 1 98.19 75 ALA A O 1
ATOM 579 N N . TYR A 1 76 ? 5.246 -20.844 10.953 1 98.62 76 TYR A N 1
ATOM 580 C CA . TYR A 1 76 ? 3.99 -21.109 10.25 1 98.62 76 TYR A CA 1
ATOM 581 C C . TYR A 1 76 ? 2.812 -20.484 10.992 1 98.62 76 TYR A C 1
ATOM 583 O O . TYR A 1 76 ? 1.862 -20 10.375 1 98.62 76 TYR A O 1
ATOM 591 N N . GLU A 1 77 ? 2.871 -20.484 12.297 1 97.81 77 GLU A N 1
ATOM 592 C CA . GLU A 1 77 ? 1.705 -20.172 13.117 1 97.81 77 GLU A CA 1
ATOM 593 C C . GLU A 1 77 ? 1.428 -18.672 13.141 1 97.81 77 GLU A C 1
ATOM 595 O O . GLU A 1 77 ? 2.357 -17.859 13.141 1 97.81 77 GLU A O 1
ATOM 600 N N . LEU A 1 78 ? 0.194 -18.312 13.141 1 98.5 78 LEU A N 1
ATOM 601 C CA . LEU A 1 78 ? -0.24 -16.922 13.266 1 98.5 78 LEU A CA 1
ATOM 602 C C . LEU A 1 78 ? -0.59 -16.594 14.711 1 98.5 78 LEU A C 1
ATOM 604 O O . LEU A 1 78 ? -1.087 -17.438 15.445 1 98.5 78 LEU A O 1
ATOM 608 N N . PRO A 1 79 ? -0.307 -15.352 15.125 1 97.94 79 PRO A N 1
ATOM 609 C CA . PRO A 1 79 ? -0.858 -14.93 16.406 1 97.94 79 PRO A CA 1
ATOM 610 C C . PRO A 1 79 ? -2.379 -15.047 16.469 1 97.94 79 PRO A C 1
ATOM 612 O O . PRO A 1 79 ? -3.061 -14.789 15.477 1 97.94 79 PRO A O 1
ATOM 615 N N . GLY A 1 80 ? -2.902 -15.406 17.672 1 98.06 80 GLY A N 1
ATOM 616 C CA . GLY A 1 80 ? -4.336 -15.578 17.859 1 98.06 80 GLY A CA 1
ATOM 617 C C . GLY A 1 80 ? -5.141 -14.359 17.438 1 98.06 80 GLY A C 1
ATOM 618 O O . GLY A 1 80 ? -6.238 -14.5 16.891 1 98.06 80 GLY A O 1
ATOM 619 N N . GLY A 1 81 ? -4.59 -13.195 17.672 1 98.31 81 GLY A N 1
ATOM 620 C CA . GLY A 1 81 ? -5.262 -11.961 17.328 1 98.31 81 GLY A CA 1
ATOM 621 C C . GLY A 1 81 ? -5.551 -11.844 15.836 1 98.31 81 GLY A C 1
ATOM 622 O O . GLY A 1 81 ? -6.531 -11.211 15.438 1 98.31 81 GLY A O 1
ATOM 623 N N . ILE A 1 82 ? -4.75 -12.461 14.977 1 98.75 82 ILE A N 1
ATOM 624 C CA . ILE A 1 82 ? -4.953 -12.406 13.531 1 98.75 82 ILE A CA 1
ATOM 625 C C . ILE A 1 82 ? -6.227 -13.156 13.156 1 98.75 82 ILE A C 1
ATOM 627 O O . ILE A 1 82 ? -7 -12.703 12.305 1 98.75 82 ILE A O 1
ATOM 631 N N . TYR A 1 83 ? -6.461 -14.312 13.812 1 98.56 83 TYR A N 1
ATOM 632 C CA . TYR A 1 83 ? -7.688 -15.055 13.547 1 98.56 83 TYR A CA 1
ATOM 633 C C . TYR A 1 83 ? -8.914 -14.25 13.961 1 98.56 83 TYR A C 1
ATOM 635 O O . TYR A 1 83 ? -9.93 -14.25 13.258 1 98.56 83 TYR A O 1
ATOM 643 N N . THR A 1 84 ? -8.852 -13.539 15.102 1 98.44 84 THR A N 1
ATOM 644 C CA . THR A 1 84 ? -9.945 -12.695 15.555 1 98.44 84 THR A CA 1
ATOM 645 C C . THR A 1 84 ? -10.219 -11.578 14.547 1 98.44 84 THR A C 1
ATOM 647 O O . THR A 1 84 ? -11.383 -11.258 14.258 1 98.44 84 THR A O 1
ATOM 650 N N . ILE A 1 85 ? -9.172 -11 14.039 1 98.75 85 ILE A N 1
ATOM 651 C CA . ILE A 1 85 ? -9.281 -9.938 13.047 1 98.75 85 ILE A CA 1
ATOM 652 C C . ILE A 1 85 ? -9.977 -10.477 11.797 1 98.75 85 ILE A C 1
ATOM 654 O O . ILE A 1 85 ? -10.938 -9.875 11.312 1 98.75 85 ILE A O 1
ATOM 658 N N . LEU A 1 86 ? -9.523 -11.586 11.305 1 98.75 86 LEU A N 1
ATOM 659 C CA . LEU A 1 86 ? -10.102 -12.164 10.094 1 98.75 86 LEU A CA 1
ATOM 660 C C . LEU A 1 86 ? -11.57 -12.523 10.312 1 98.75 86 LEU A C 1
ATOM 662 O O . LEU A 1 86 ? -12.398 -12.344 9.422 1 98.75 86 LEU A O 1
ATOM 666 N N . LYS A 1 87 ? -11.938 -13.008 11.492 1 98.44 87 LYS A N 1
ATOM 667 C CA . LYS A 1 87 ? -13.305 -13.375 11.828 1 98.44 87 LYS A CA 1
ATOM 668 C C . LYS A 1 87 ? -14.203 -12.141 11.914 1 98.44 87 LYS A C 1
ATOM 670 O O . LYS A 1 87 ? -15.43 -12.25 11.828 1 98.44 87 LYS A O 1
ATOM 675 N N . SER A 1 88 ? -13.602 -10.953 12.078 1 98.31 88 SER A N 1
ATOM 676 C CA . SER A 1 88 ? -14.359 -9.719 12.242 1 98.31 88 SER A CA 1
ATOM 677 C C . SER A 1 88 ? -14.672 -9.078 10.891 1 98.31 88 SER A C 1
ATOM 679 O O . SER A 1 88 ? -15.414 -8.094 10.82 1 98.31 88 SER A O 1
ATOM 681 N N . LEU A 1 89 ? -14.125 -9.586 9.805 1 98.56 89 LEU A N 1
ATOM 682 C CA . LEU A 1 89 ? -14.438 -9.117 8.461 1 98.56 89 LEU A CA 1
ATOM 683 C C . LEU A 1 89 ? -15.766 -9.68 7.98 1 98.56 89 LEU A C 1
ATOM 685 O O . LEU A 1 89 ? -16.125 -10.812 8.32 1 98.56 89 LEU A O 1
ATOM 689 N N . PRO A 1 90 ? -16.484 -8.875 7.168 1 98.38 90 PRO A N 1
ATOM 690 C CA . PRO A 1 90 ? -17.703 -9.43 6.562 1 98.38 90 PRO A CA 1
ATOM 691 C C . PRO A 1 90 ? -17.422 -10.664 5.707 1 98.38 90 PRO A C 1
ATOM 693 O O . PRO A 1 90 ? -16.391 -10.734 5.035 1 98.38 90 PRO A O 1
ATOM 696 N N . ASN A 1 91 ? -18.375 -11.578 5.605 1 97.12 91 ASN A N 1
ATOM 697 C CA . ASN A 1 91 ? -18.219 -12.836 4.887 1 97.12 91 ASN A CA 1
ATOM 698 C C . ASN A 1 91 ? -17.984 -12.609 3.398 1 97.12 91 ASN A C 1
ATOM 700 O O . ASN A 1 91 ? -17.328 -13.414 2.734 1 97.12 91 ASN A O 1
ATOM 704 N N . ASN A 1 92 ? -18.453 -11.492 2.932 1 96.38 92 ASN A N 1
ATOM 705 C CA . ASN A 1 92 ? -18.328 -11.219 1.504 1 96.38 92 ASN A CA 1
ATOM 706 C C . ASN A 1 92 ? -17.047 -10.461 1.194 1 96.38 92 ASN A C 1
ATOM 708 O O . ASN A 1 92 ? -16.844 -10 0.07 1 96.38 92 ASN A O 1
ATOM 712 N N . THR A 1 93 ? -16.156 -10.289 2.182 1 98 93 THR A N 1
ATOM 713 C CA . THR A 1 93 ? -14.859 -9.641 1.97 1 98 93 THR A CA 1
ATOM 714 C C . THR A 1 93 ? -14.07 -10.344 0.872 1 98 93 THR A C 1
ATOM 716 O O . THR A 1 93 ? -14.016 -11.578 0.834 1 98 93 THR A O 1
ATOM 719 N N . HIS A 1 94 ? -13.539 -9.547 -0.073 1 96.44 94 HIS A N 1
ATOM 720 C CA . HIS A 1 94 ? -12.664 -10.133 -1.085 1 96.44 94 HIS A CA 1
ATOM 721 C C . HIS A 1 94 ? -11.445 -10.797 -0.448 1 96.44 94 HIS A C 1
ATOM 723 O O . HIS A 1 94 ? -10.844 -10.234 0.472 1 96.44 94 HIS A O 1
ATOM 729 N N . PRO A 1 95 ? -11.055 -11.969 -0.948 1 97.19 95 PRO A N 1
ATOM 730 C CA . PRO A 1 95 ? -9.938 -12.695 -0.336 1 97.19 95 PRO A CA 1
ATOM 731 C C . PRO A 1 95 ? -8.656 -11.867 -0.286 1 97.19 95 PRO A C 1
ATOM 733 O O . PRO A 1 95 ? -7.91 -11.938 0.694 1 97.19 95 PRO A O 1
ATOM 736 N N . MET A 1 96 ? -8.438 -11.07 -1.267 1 98.31 96 MET A N 1
ATOM 737 C CA . MET A 1 96 ? -7.234 -10.242 -1.287 1 98.31 96 MET A CA 1
ATOM 738 C C . MET A 1 96 ? -7.297 -9.164 -0.213 1 98.31 96 MET A C 1
ATOM 740 O O . MET A 1 96 ? -6.266 -8.75 0.317 1 98.31 96 MET A O 1
ATOM 744 N N . ASP A 1 97 ? -8.508 -8.648 0.088 1 98.62 97 ASP A N 1
ATOM 745 C CA . ASP A 1 97 ? -8.656 -7.668 1.158 1 98.62 97 ASP A CA 1
ATOM 746 C C . ASP A 1 97 ? -8.414 -8.305 2.525 1 98.62 97 ASP A C 1
ATOM 748 O O . ASP A 1 97 ? -7.828 -7.676 3.412 1 98.62 97 ASP A O 1
ATOM 752 N N . ALA A 1 98 ? -8.906 -9.539 2.684 1 98.88 98 ALA A N 1
ATOM 753 C CA . ALA A 1 98 ? -8.648 -10.266 3.924 1 98.88 98 ALA A CA 1
ATOM 754 C C . ALA A 1 98 ? -7.156 -10.523 4.113 1 98.88 98 ALA A C 1
ATOM 756 O O . ALA A 1 98 ? -6.613 -10.305 5.199 1 98.88 98 ALA A O 1
ATOM 757 N N . LEU A 1 99 ? -6.508 -10.992 3.031 1 98.88 99 LEU A N 1
ATOM 758 C CA . LEU A 1 99 ? -5.07 -11.227 3.053 1 98.88 99 LEU A CA 1
ATOM 759 C C . LEU A 1 99 ? -4.316 -9.938 3.389 1 98.88 99 LEU A C 1
ATOM 761 O O . LEU A 1 99 ? -3.445 -9.938 4.258 1 98.88 99 LEU A O 1
ATOM 765 N N . ARG A 1 100 ? -4.668 -8.82 2.744 1 98.88 100 ARG A N 1
ATOM 766 C CA . ARG A 1 100 ? -4.043 -7.516 2.949 1 98.88 100 ARG A CA 1
ATOM 767 C C . ARG A 1 100 ? -4.191 -7.062 4.398 1 98.88 100 ARG A C 1
ATOM 769 O O . ARG A 1 100 ? -3.227 -6.594 5.008 1 98.88 100 ARG A O 1
ATOM 776 N N . THR A 1 101 ? -5.406 -7.23 4.949 1 98.94 101 THR A N 1
ATOM 777 C CA . THR A 1 101 ? -5.688 -6.832 6.324 1 98.94 101 THR A CA 1
ATOM 778 C C . THR A 1 101 ? -4.875 -7.668 7.309 1 98.94 101 THR A C 1
ATOM 780 O O . THR A 1 101 ? -4.32 -7.137 8.273 1 98.94 101 THR A O 1
ATOM 783 N N . GLY A 1 102 ? -4.793 -8.977 7.043 1 98.94 102 GLY A N 1
ATOM 784 C CA . GLY A 1 102 ? -3.984 -9.852 7.883 1 98.94 102 GLY A CA 1
ATOM 785 C C . GLY A 1 102 ? -2.516 -9.469 7.887 1 98.94 102 GLY A C 1
ATOM 786 O O . GLY A 1 102 ? -1.894 -9.398 8.953 1 98.94 102 GLY A O 1
ATOM 787 N N . ILE A 1 103 ? -1.972 -9.219 6.723 1 98.94 103 ILE A N 1
ATOM 788 C CA . ILE A 1 103 ? -0.566 -8.844 6.602 1 98.94 103 ILE A CA 1
ATOM 789 C C . ILE A 1 103 ? -0.32 -7.523 7.32 1 98.94 103 ILE A C 1
ATOM 791 O O . ILE A 1 103 ? 0.661 -7.379 8.055 1 98.94 103 ILE A O 1
ATOM 795 N N . SER A 1 104 ? -1.192 -6.547 7.109 1 98.88 104 SER A N 1
ATOM 796 C CA . SER A 1 104 ? -1.065 -5.262 7.789 1 98.88 104 SER A CA 1
ATOM 797 C C . SER A 1 104 ? -1.018 -5.438 9.305 1 98.88 104 SER A C 1
ATOM 799 O O . SER A 1 104 ? -0.179 -4.832 9.977 1 98.88 104 SER A O 1
ATOM 801 N N . ALA A 1 105 ? -1.883 -6.281 9.836 1 98.88 105 ALA A N 1
ATOM 802 C CA . ALA A 1 105 ? -2.016 -6.477 11.281 1 98.88 105 ALA A CA 1
ATOM 803 C C . ALA A 1 105 ? -0.787 -7.176 11.852 1 98.88 105 ALA A C 1
ATOM 805 O O . ALA A 1 105 ? -0.419 -6.945 13.008 1 98.88 105 ALA A O 1
ATOM 806 N N . LEU A 1 106 ? -0.098 -8.008 11.039 1 98.81 106 LEU A N 1
ATOM 807 C CA . LEU A 1 106 ? 1.064 -8.766 11.5 1 98.81 106 LEU A CA 1
ATOM 808 C C . LEU A 1 106 ? 2.162 -7.824 11.984 1 98.81 106 LEU A C 1
ATOM 810 O O . LEU A 1 106 ? 2.959 -8.195 12.852 1 98.81 106 LEU A O 1
ATOM 814 N N . ALA A 1 107 ? 2.207 -6.602 11.453 1 98.38 107 ALA A N 1
ATOM 815 C CA . ALA A 1 107 ? 3.229 -5.633 11.836 1 98.38 107 ALA A CA 1
ATOM 816 C C . ALA A 1 107 ? 3.23 -5.41 13.344 1 98.38 107 ALA A C 1
ATOM 818 O O . ALA A 1 107 ? 4.293 -5.293 13.961 1 98.38 107 ALA A O 1
ATOM 819 N N . GLY A 1 108 ? 2.061 -5.379 13.938 1 97.81 108 GLY A N 1
ATOM 820 C CA . GLY A 1 108 ? 1.938 -5.113 15.359 1 97.81 108 GLY A CA 1
ATOM 821 C C . GLY A 1 108 ? 2.482 -6.234 16.219 1 97.81 108 GLY A C 1
ATOM 822 O O . GLY A 1 108 ? 2.746 -6.035 17.406 1 97.81 108 GLY A O 1
ATOM 823 N N . TYR A 1 109 ? 2.701 -7.402 15.664 1 98.06 109 TYR A N 1
ATOM 824 C CA . TYR A 1 109 ? 3.102 -8.586 16.422 1 98.06 109 TYR A CA 1
ATOM 825 C C . TYR A 1 109 ? 4.586 -8.875 16.234 1 98.06 109 TYR A C 1
ATOM 827 O O . TYR A 1 109 ? 5.129 -9.797 16.859 1 98.06 109 TYR A O 1
ATOM 835 N N . ASP A 1 110 ? 5.301 -8.07 15.352 1 97.38 110 ASP A N 1
ATOM 836 C CA . ASP A 1 110 ? 6.695 -8.375 15.047 1 97.38 110 ASP A CA 1
ATOM 837 C C . ASP A 1 110 ? 7.637 -7.594 15.961 1 97.38 110 ASP A C 1
ATOM 839 O O . ASP A 1 110 ? 7.691 -6.363 15.898 1 97.38 110 ASP A O 1
ATOM 843 N N . PRO A 1 111 ? 8.453 -8.242 16.75 1 94.88 111 PRO A N 1
ATOM 844 C CA . PRO A 1 111 ? 9.336 -7.543 17.688 1 94.88 111 PRO A CA 1
ATOM 845 C C . PRO A 1 111 ? 10.484 -6.816 16.969 1 94.88 111 PRO A C 1
ATOM 847 O O . PRO A 1 111 ? 11.125 -5.941 17.562 1 94.88 111 PRO A O 1
ATOM 850 N N . GLU A 1 112 ? 10.734 -7.148 15.656 1 96.31 112 GLU A N 1
ATOM 851 C CA . GLU A 1 112 ? 11.828 -6.543 14.906 1 96.31 112 GLU A CA 1
ATOM 852 C C . GLU A 1 112 ? 11.312 -5.516 13.906 1 96.31 112 GLU A C 1
ATOM 854 O O . GLU A 1 112 ? 12 -5.172 12.945 1 96.31 112 GLU A O 1
ATOM 859 N N . LEU A 1 113 ? 10.148 -5.027 14.141 1 96.25 113 LEU A N 1
ATOM 860 C CA . LEU A 1 113 ? 9.422 -4.25 13.148 1 96.25 113 LEU A CA 1
ATOM 861 C C . LEU A 1 113 ? 10.273 -3.098 12.625 1 96.25 113 LEU A C 1
ATOM 863 O O . LEU A 1 113 ? 10.336 -2.865 11.414 1 96.25 113 LEU A O 1
ATOM 867 N N . ASN A 1 114 ? 11.016 -2.42 13.477 1 91.06 114 ASN A N 1
ATOM 868 C CA . ASN A 1 114 ? 11.664 -1.165 13.109 1 91.06 114 ASN A CA 1
ATOM 869 C C . ASN A 1 114 ? 13.148 -1.365 12.805 1 91.06 114 ASN A C 1
ATOM 871 O O . ASN A 1 114 ? 13.859 -0.406 12.5 1 91.06 114 ASN A O 1
ATOM 875 N N . ASP A 1 115 ? 13.672 -2.625 12.93 1 95.38 115 ASP A N 1
ATOM 876 C CA . ASP A 1 115 ? 15.055 -2.947 12.578 1 95.38 115 ASP A CA 1
ATOM 877 C C . ASP A 1 115 ? 15.195 -3.229 11.086 1 95.38 115 ASP A C 1
ATOM 879 O O . ASP A 1 115 ? 14.672 -4.223 10.586 1 95.38 115 ASP A O 1
ATOM 883 N N . ARG A 1 116 ? 15.883 -2.369 10.375 1 93.12 116 ARG A N 1
ATOM 884 C CA . ARG A 1 116 ? 15.984 -2.5 8.93 1 93.12 116 ARG A CA 1
ATOM 885 C C . ARG A 1 116 ? 17.328 -3.098 8.523 1 93.12 116 ARG A C 1
ATOM 887 O O . ARG A 1 116 ? 17.703 -3.061 7.352 1 93.12 116 ARG A O 1
ATOM 894 N N . SER A 1 117 ? 18.047 -3.637 9.516 1 95.12 117 SER A N 1
ATOM 895 C CA . SER A 1 117 ? 19.281 -4.344 9.164 1 95.12 117 SER A CA 1
ATOM 896 C C . SER A 1 117 ? 18.984 -5.516 8.227 1 95.12 117 SER A C 1
ATOM 898 O O . SER A 1 117 ? 17.875 -6.023 8.188 1 95.12 117 SER A O 1
ATOM 900 N N . GLN A 1 118 ? 20 -5.879 7.527 1 93.75 118 GLN A N 1
ATOM 901 C CA . GLN A 1 118 ? 19.844 -6.98 6.582 1 93.75 118 GLN A CA 1
ATOM 902 C C . GLN A 1 118 ? 19.375 -8.25 7.289 1 93.75 118 GLN A C 1
ATOM 904 O O . GLN A 1 118 ? 18.484 -8.953 6.801 1 93.75 118 GLN A O 1
ATOM 909 N N . ALA A 1 119 ? 19.984 -8.547 8.398 1 95.81 119 ALA A N 1
ATOM 910 C CA . ALA A 1 119 ? 19.641 -9.75 9.148 1 95.81 119 ALA A CA 1
ATOM 911 C C . ALA A 1 119 ? 18.203 -9.703 9.641 1 95.81 119 ALA A C 1
ATOM 913 O O . ALA A 1 119 ? 17.469 -10.688 9.539 1 95.81 119 ALA A O 1
ATOM 914 N N . ALA A 1 120 ? 17.766 -8.602 10.172 1 97.5 120 ALA A N 1
ATOM 915 C CA . ALA A 1 120 ? 16.391 -8.445 10.656 1 97.5 120 ALA A CA 1
ATOM 916 C C . ALA A 1 120 ? 15.391 -8.523 9.516 1 97.5 120 ALA A C 1
ATOM 918 O O . ALA A 1 120 ? 14.328 -9.125 9.656 1 97.5 120 ALA A O 1
ATOM 919 N N . ASN A 1 121 ? 15.758 -7.895 8.414 1 97.06 121 ASN A N 1
ATOM 920 C CA . ASN A 1 121 ? 14.867 -7.922 7.266 1 97.06 121 ASN A CA 1
ATOM 921 C C . ASN A 1 121 ? 14.719 -9.336 6.707 1 97.06 121 ASN A C 1
ATOM 923 O O . ASN A 1 121 ? 13.625 -9.727 6.281 1 97.06 121 ASN A O 1
ATOM 927 N N . ARG A 1 122 ? 15.805 -10.078 6.688 1 97.12 122 ARG A N 1
ATOM 928 C CA . ARG A 1 122 ? 15.734 -11.461 6.242 1 97.12 122 ARG A CA 1
ATOM 929 C C . ARG A 1 122 ? 14.859 -12.289 7.176 1 97.12 122 ARG A C 1
ATOM 931 O O . ARG A 1 122 ? 14.07 -13.125 6.723 1 97.12 122 ARG A O 1
ATOM 938 N N . SER A 1 123 ? 15.008 -12.07 8.477 1 97.81 123 SER A N 1
ATOM 939 C CA . SER A 1 123 ? 14.188 -12.773 9.461 1 97.81 123 SER A CA 1
ATOM 940 C C . SER A 1 123 ? 12.711 -12.445 9.281 1 97.81 123 SER A C 1
ATOM 942 O O . SER A 1 123 ? 11.867 -13.344 9.289 1 97.81 123 SER A O 1
ATOM 944 N N . LYS A 1 124 ? 12.406 -11.211 9.117 1 98.44 124 LYS A N 1
ATOM 945 C CA . LYS A 1 124 ? 11.023 -10.789 8.891 1 98.44 124 LYS A CA 1
ATOM 946 C C . LYS A 1 124 ? 10.484 -11.352 7.582 1 98.44 124 LYS A C 1
ATOM 948 O O . LYS A 1 124 ? 9.32 -11.742 7.5 1 98.44 124 LYS A O 1
ATOM 953 N N . ALA A 1 125 ? 11.352 -11.352 6.547 1 98.5 125 ALA A N 1
ATOM 954 C CA . ALA A 1 125 ? 10.953 -11.93 5.266 1 98.5 125 ALA A CA 1
ATOM 955 C C . ALA A 1 125 ? 10.586 -13.398 5.41 1 98.5 125 ALA A C 1
ATOM 957 O O . ALA A 1 125 ? 9.57 -13.852 4.867 1 98.5 125 ALA A O 1
ATOM 958 N N . LEU A 1 126 ? 11.367 -14.156 6.152 1 98.38 126 LEU A N 1
ATOM 959 C CA . LEU A 1 126 ? 11.094 -15.57 6.355 1 98.38 126 LEU A CA 1
ATOM 960 C C . LEU A 1 126 ? 9.781 -15.773 7.105 1 98.38 126 LEU A C 1
ATOM 962 O O . LEU A 1 126 ? 9.008 -16.672 6.789 1 98.38 126 LEU A O 1
ATOM 966 N N . ARG A 1 127 ? 9.508 -14.938 8.086 1 98.62 127 ARG A N 1
ATOM 967 C CA . ARG A 1 127 ? 8.242 -15.016 8.797 1 98.62 127 ARG A CA 1
ATOM 968 C C . ARG A 1 127 ? 7.066 -14.75 7.859 1 98.62 127 ARG A C 1
ATOM 970 O O . ARG A 1 127 ? 6.059 -15.461 7.902 1 98.62 127 ARG A O 1
ATOM 977 N N . LEU A 1 128 ? 7.23 -13.766 6.992 1 98.75 128 LEU A N 1
ATOM 978 C CA . LEU A 1 128 ? 6.168 -13.438 6.047 1 98.75 128 LEU A CA 1
ATOM 979 C C . LEU A 1 128 ? 5.957 -14.57 5.055 1 98.75 128 LEU A C 1
ATOM 981 O O . LEU A 1 128 ? 4.816 -14.961 4.785 1 98.75 128 LEU A O 1
ATOM 985 N N . ILE A 1 129 ? 7.043 -15.086 4.484 1 98.81 129 ILE A N 1
ATOM 986 C CA . ILE A 1 129 ? 6.953 -16.172 3.52 1 98.81 129 ILE A CA 1
ATOM 987 C C . ILE A 1 129 ? 6.27 -17.375 4.164 1 98.81 129 ILE A C 1
ATOM 989 O O . ILE A 1 129 ? 5.5 -18.094 3.51 1 98.81 129 ILE A O 1
ATOM 993 N N . ALA A 1 130 ? 6.484 -17.594 5.445 1 98.81 130 ALA A N 1
ATOM 994 C CA . ALA A 1 130 ? 5.922 -18.719 6.184 1 98.81 130 ALA A CA 1
ATOM 995 C C . ALA A 1 130 ? 4.449 -18.484 6.512 1 98.81 130 ALA A C 1
ATOM 997 O O . ALA A 1 130 ? 3.646 -19.406 6.5 1 98.81 130 ALA A O 1
ATOM 998 N N . GLN A 1 131 ? 4.102 -17.25 6.82 1 98.88 131 GLN A N 1
ATOM 999 C CA . GLN A 1 131 ? 2.797 -16.953 7.41 1 98.88 131 GLN A CA 1
ATOM 1000 C C . GLN A 1 131 ? 1.774 -16.594 6.34 1 98.88 131 GLN A C 1
ATOM 1002 O O . GLN A 1 131 ? 0.575 -16.812 6.52 1 98.88 131 GLN A O 1
ATOM 1007 N N . VAL A 1 132 ? 2.186 -16.062 5.191 1 98.88 132 VAL A N 1
ATOM 1008 C CA . VAL A 1 132 ? 1.271 -15.609 4.148 1 98.88 132 VAL A CA 1
ATOM 1009 C C . VAL A 1 132 ? 0.438 -16.797 3.648 1 98.88 132 VAL A C 1
ATOM 1011 O O . VAL A 1 132 ? -0.774 -16.672 3.457 1 98.88 132 VAL A O 1
ATOM 1014 N N . PRO A 1 133 ? 1.041 -17.984 3.453 1 98.88 133 PRO A N 1
ATOM 1015 C CA . PRO A 1 133 ? 0.221 -19.141 3.08 1 98.88 133 PRO A CA 1
ATOM 1016 C C . PRO A 1 133 ? -0.868 -19.453 4.105 1 98.88 133 PRO A C 1
ATOM 1018 O O . PRO A 1 133 ? -1.994 -19.781 3.73 1 98.88 133 PRO A O 1
ATOM 1021 N N . ASN A 1 134 ? -0.52 -19.344 5.383 1 98.88 134 ASN A N 1
ATOM 1022 C CA . ASN A 1 134 ? -1.497 -19.562 6.445 1 98.88 134 ASN A CA 1
ATOM 1023 C C . ASN A 1 134 ? -2.619 -18.531 6.391 1 98.88 134 ASN A C 1
ATOM 1025 O O . ASN A 1 134 ? -3.797 -18.875 6.477 1 98.88 134 ASN A O 1
ATOM 1029 N N . ILE A 1 135 ? -2.316 -17.266 6.211 1 98.94 135 ILE A N 1
ATOM 1030 C CA . ILE A 1 135 ? -3.33 -16.219 6.086 1 98.94 135 ILE A CA 1
ATOM 1031 C C . ILE A 1 135 ? -4.195 -16.484 4.855 1 98.94 135 ILE A C 1
ATOM 1033 O O . ILE A 1 135 ? -5.418 -16.344 4.902 1 98.94 135 ILE A O 1
ATOM 1037 N N . THR A 1 136 ? -3.566 -16.859 3.752 1 98.88 136 THR A N 1
ATOM 1038 C CA . THR A 1 136 ? -4.266 -17.125 2.502 1 98.88 136 THR A CA 1
ATOM 1039 C C . THR A 1 136 ? -5.32 -18.219 2.697 1 98.88 136 THR A C 1
ATOM 1041 O O . THR A 1 136 ? -6.496 -18 2.4 1 98.88 136 THR A O 1
ATOM 1044 N N . ALA A 1 137 ? -4.922 -19.328 3.223 1 98.81 137 ALA A N 1
ATOM 1045 C CA . ALA A 1 137 ? -5.82 -20.469 3.385 1 98.81 137 ALA A CA 1
ATOM 1046 C C . ALA A 1 137 ? -6.898 -20.172 4.426 1 98.81 137 ALA A C 1
ATOM 1048 O O . ALA A 1 137 ? -8.086 -20.359 4.168 1 98.81 137 ALA A O 1
ATOM 1049 N N . ASN A 1 138 ? -6.527 -19.641 5.547 1 98.81 138 ASN A N 1
ATOM 1050 C CA . ASN A 1 138 ? -7.453 -19.547 6.672 1 98.81 138 ASN A CA 1
ATOM 1051 C C . ASN A 1 138 ? -8.352 -18.328 6.562 1 98.81 138 ASN A C 1
ATOM 1053 O O . ASN A 1 138 ? -9.469 -18.312 7.086 1 98.81 138 ASN A O 1
ATOM 1057 N N . SER A 1 139 ? -7.867 -17.219 5.938 1 98.69 139 SER A N 1
ATOM 1058 C CA . SER A 1 139 ? -8.812 -16.141 5.68 1 98.69 139 SER A CA 1
ATOM 1059 C C . SER A 1 139 ? -9.977 -16.609 4.82 1 98.69 139 SER A C 1
ATOM 1061 O O . SER A 1 139 ? -11.133 -16.266 5.09 1 98.69 139 SER A O 1
ATOM 1063 N N . TYR A 1 140 ? -9.68 -17.406 3.799 1 98.25 140 TYR A N 1
ATOM 1064 C CA . TYR A 1 140 ? -10.719 -17.969 2.947 1 98.25 140 TYR A CA 1
ATOM 1065 C C . TYR A 1 140 ? -11.648 -18.875 3.748 1 98.25 140 TYR A C 1
ATOM 1067 O O . TYR A 1 140 ? -12.867 -18.781 3.615 1 98.25 140 TYR A O 1
ATOM 1075 N N . ARG A 1 141 ? -11.039 -19.75 4.543 1 98.31 141 ARG A N 1
ATOM 1076 C CA . ARG A 1 141 ? -11.828 -20.688 5.336 1 98.31 141 ARG A CA 1
ATOM 1077 C C . ARG A 1 141 ? -12.742 -19.938 6.305 1 98.31 141 ARG A C 1
ATOM 1079 O O . ARG A 1 141 ? -13.938 -20.25 6.402 1 98.31 141 ARG A O 1
ATOM 1086 N N . ILE A 1 142 ? -12.281 -18.953 6.949 1 98.5 142 ILE A N 1
ATOM 1087 C CA . ILE A 1 142 ? -13.047 -18.172 7.906 1 98.5 142 ILE A CA 1
ATOM 1088 C C . ILE A 1 142 ? -14.172 -17.438 7.188 1 98.5 142 ILE A C 1
ATOM 1090 O O . ILE A 1 142 ? -15.32 -17.453 7.637 1 98.5 142 ILE A O 1
ATOM 1094 N N . LEU A 1 143 ? -13.844 -16.781 6.086 1 97.81 143 LEU A N 1
ATOM 1095 C CA . LEU A 1 143 ? -14.844 -16.047 5.316 1 97.81 143 LEU A CA 1
ATOM 1096 C C . LEU A 1 143 ? -15.969 -16.969 4.863 1 97.81 143 LEU A C 1
ATOM 1098 O O . LEU A 1 143 ? -17.109 -16.531 4.707 1 97.81 143 LEU A O 1
ATOM 1102 N N . HIS A 1 144 ? -15.672 -18.234 4.688 1 97.56 144 HIS A N 1
ATOM 1103 C CA . HIS A 1 144 ? -16.656 -19.203 4.223 1 97.56 144 HIS A CA 1
ATOM 1104 C C . HIS A 1 144 ? -17.188 -20.047 5.379 1 97.56 144 HIS A C 1
ATOM 1106 O O . HIS A 1 144 ? -17.734 -21.125 5.168 1 97.56 144 HIS A O 1
ATOM 1112 N N . GLN A 1 145 ? -16.938 -19.594 6.629 1 97.44 145 GLN A N 1
ATOM 1113 C CA . GLN A 1 145 ? -17.484 -20.172 7.852 1 97.44 145 GLN A CA 1
ATOM 1114 C C . GLN A 1 145 ? -17 -21.609 8.039 1 97.44 145 GLN A C 1
ATOM 1116 O O . GLN A 1 145 ? -17.766 -22.484 8.461 1 97.44 145 GLN A O 1
ATOM 1121 N N . LYS A 1 146 ? -15.836 -21.875 7.547 1 97.62 146 LYS A N 1
ATOM 1122 C CA . LYS A 1 146 ? -15.172 -23.156 7.789 1 97.62 146 LYS A CA 1
ATOM 1123 C C . LYS A 1 146 ? -14.18 -23.047 8.945 1 97.62 146 LYS A C 1
ATOM 1125 O O . LYS A 1 146 ? -13.773 -21.938 9.32 1 97.62 146 LYS A O 1
ATOM 1130 N N . ASN A 1 147 ? -13.828 -24.141 9.539 1 97.5 147 ASN A N 1
ATOM 1131 C CA . ASN A 1 147 ? -12.844 -24.156 10.617 1 97.5 147 ASN A CA 1
ATOM 1132 C C . ASN A 1 147 ? -11.438 -23.859 10.102 1 97.5 147 ASN A C 1
ATOM 1134 O O . ASN A 1 147 ? -11.078 -24.281 9 1 97.5 147 ASN A O 1
ATOM 1138 N N . VAL A 1 148 ? -10.711 -23.219 10.891 1 97.81 148 VAL A N 1
ATOM 1139 C CA . VAL A 1 148 ? -9.32 -22.938 10.57 1 97.81 148 VAL A CA 1
ATOM 1140 C C . VAL A 1 148 ? -8.539 -24.25 10.461 1 97.81 148 VAL A C 1
ATOM 1142 O O . VAL A 1 148 ? -8.875 -25.234 11.125 1 97.81 148 VAL A O 1
ATOM 1145 N N . ILE A 1 149 ? -7.598 -24.281 9.633 1 97.94 149 ILE A N 1
ATOM 1146 C CA . ILE A 1 149 ? -6.73 -25.438 9.461 1 97.94 149 ILE A CA 1
ATOM 1147 C C . ILE A 1 149 ? -5.332 -25.125 9.984 1 97.94 149 ILE A C 1
ATOM 1149 O O . ILE A 1 149 ? -4.785 -24.047 9.695 1 97.94 149 ILE A O 1
ATOM 1153 N N . THR A 1 150 ? -4.758 -25.953 10.797 1 97.5 150 THR A N 1
ATOM 1154 C CA . THR A 1 150 ? -3.402 -25.781 11.32 1 97.5 150 THR A CA 1
ATOM 1155 C C . THR A 1 150 ? -2.377 -26.312 10.312 1 97.5 150 THR A C 1
ATOM 1157 O O . THR A 1 150 ? -2.562 -27.375 9.727 1 97.5 150 THR A O 1
ATOM 1160 N N . PRO A 1 151 ? -1.335 -25.516 10.062 1 98.25 151 PRO A N 1
ATOM 1161 C CA . PRO A 1 151 ? -0.282 -26.031 9.188 1 98.25 151 PRO A CA 1
ATOM 1162 C C . PRO A 1 151 ? 0.296 -27.359 9.68 1 98.25 151 PRO A C 1
ATOM 1164 O O . PRO A 1 151 ? 0.439 -27.562 10.891 1 98.25 151 PRO A O 1
ATOM 1167 N N . ASP A 1 152 ? 0.597 -28.219 8.797 1 97.94 152 ASP A N 1
ATOM 1168 C CA . ASP A 1 152 ? 1.221 -29.5 9.109 1 97.94 152 ASP A CA 1
ATOM 1169 C C . ASP A 1 152 ? 2.73 -29.438 8.875 1 97.94 152 ASP A C 1
ATOM 1171 O O . ASP A 1 152 ? 3.193 -29.5 7.738 1 97.94 152 ASP A O 1
ATOM 1175 N N . LYS A 1 153 ? 3.533 -29.469 9.898 1 97.62 153 LYS A N 1
ATOM 1176 C CA . LYS A 1 153 ? 4.98 -29.297 9.844 1 97.62 153 LYS A CA 1
ATOM 1177 C C . LYS A 1 153 ? 5.66 -30.562 9.312 1 97.62 153 LYS A C 1
ATOM 1179 O O . LYS A 1 153 ? 6.848 -30.531 8.984 1 97.62 153 LYS A O 1
ATOM 1184 N N . GLN A 1 154 ? 4.898 -31.625 9.148 1 97.5 154 GLN A N 1
ATOM 1185 C CA . GLN A 1 154 ? 5.461 -32.844 8.609 1 97.5 154 GLN A CA 1
ATOM 1186 C C . GLN A 1 154 ? 5.504 -32.812 7.086 1 97.5 154 GLN A C 1
ATOM 1188 O O . GLN A 1 154 ? 6.207 -33.625 6.465 1 97.5 154 GLN A O 1
ATOM 1193 N N . LEU A 1 155 ? 4.73 -32 6.5 1 98 155 LEU A N 1
ATOM 1194 C CA . LEU A 1 155 ? 4.688 -31.875 5.047 1 98 155 LEU A CA 1
ATOM 1195 C C . LEU A 1 155 ? 5.723 -30.859 4.57 1 98 155 LEU A C 1
ATOM 1197 O O . LEU A 1 155 ? 6.152 -30 5.332 1 98 155 LEU A O 1
ATOM 1201 N N . SER A 1 156 ? 6.164 -31.031 3.312 1 97.75 156 SER A N 1
ATOM 1202 C CA . SER A 1 156 ? 7 -30 2.713 1 97.75 156 SER A CA 1
ATOM 1203 C C . SER A 1 156 ? 6.242 -28.688 2.59 1 97.75 156 SER A C 1
ATOM 1205 O O . SER A 1 156 ? 5.02 -28.641 2.754 1 97.75 156 SER A O 1
ATOM 1207 N N . PHE A 1 157 ? 6.961 -27.609 2.385 1 98.38 157 PHE A N 1
ATOM 1208 C CA . PHE A 1 157 ? 6.379 -26.281 2.318 1 98.38 157 PHE A CA 1
ATOM 1209 C C . PHE A 1 157 ? 5.223 -26.234 1.326 1 98.38 157 PHE A C 1
ATOM 1211 O O . PHE A 1 157 ? 4.102 -25.859 1.681 1 98.38 157 PHE A O 1
ATOM 1218 N N . SER A 1 158 ? 5.465 -26.641 0.055 1 98.69 158 SER A N 1
ATOM 1219 C CA . SER A 1 158 ? 4.445 -26.594 -0.987 1 98.69 158 SER A CA 1
ATOM 1220 C C . SER A 1 158 ? 3.314 -27.578 -0.712 1 98.69 158 SER A C 1
ATOM 1222 O O . SER A 1 158 ? 2.148 -27.281 -0.977 1 98.69 158 SER A O 1
ATOM 1224 N N . GLN A 1 159 ? 3.656 -28.766 -0.217 1 98.56 159 GLN A N 1
ATOM 1225 C CA . GLN A 1 159 ? 2.664 -29.766 0.146 1 98.56 159 GLN A CA 1
ATOM 1226 C C . GLN A 1 159 ? 1.726 -29.25 1.232 1 98.56 159 GLN A C 1
ATOM 1228 O O . GLN A 1 159 ? 0.509 -29.422 1.142 1 98.56 159 GLN A O 1
ATOM 1233 N N . ASN A 1 160 ? 2.311 -28.656 2.25 1 98.69 160 ASN A N 1
ATOM 1234 C CA . ASN A 1 160 ? 1.525 -28.094 3.344 1 98.69 160 ASN A CA 1
ATOM 1235 C C . ASN A 1 160 ? 0.608 -26.984 2.859 1 98.69 160 ASN A C 1
ATOM 1237 O O . ASN A 1 160 ? -0.55 -26.891 3.271 1 98.69 160 ASN A O 1
ATOM 1241 N N . PHE A 1 161 ? 1.155 -26.109 2.021 1 98.88 161 PHE A N 1
ATOM 1242 C CA . PHE A 1 161 ? 0.347 -25.016 1.493 1 98.88 161 PHE A CA 1
ATOM 1243 C C . PHE A 1 161 ? -0.851 -25.547 0.719 1 98.88 161 PHE A C 1
ATOM 1245 O O . PHE A 1 161 ? -1.986 -25.125 0.955 1 98.88 161 PHE A O 1
ATOM 1252 N N . LEU A 1 162 ? -0.623 -26.453 -0.2 1 98.88 162 LEU A N 1
ATOM 1253 C CA . LEU A 1 162 ? -1.704 -27.047 -0.979 1 98.88 162 LEU A CA 1
ATOM 1254 C C . LEU A 1 162 ? -2.689 -27.781 -0.074 1 98.88 162 LEU A C 1
ATOM 1256 O O . LEU A 1 162 ? -3.902 -27.703 -0.286 1 98.88 162 LEU A O 1
ATOM 1260 N N . TYR A 1 163 ? -2.189 -28.484 0.939 1 98.69 163 TYR A N 1
ATOM 1261 C CA . TYR A 1 163 ? -3.023 -29.156 1.927 1 98.69 163 TYR A CA 1
ATOM 1262 C C . TYR A 1 163 ? -3.969 -28.188 2.607 1 98.69 163 TYR A C 1
ATOM 1264 O O . TYR A 1 163 ? -5.168 -28.438 2.717 1 98.69 163 TYR A O 1
ATOM 1272 N N . MET A 1 164 ? -3.471 -27.031 3.002 1 98.69 164 MET A N 1
ATOM 1273 C CA . MET A 1 164 ? -4.273 -26.031 3.705 1 98.69 164 MET A CA 1
ATOM 1274 C C . MET A 1 164 ? -5.34 -25.453 2.785 1 98.69 164 MET A C 1
ATOM 1276 O O . MET A 1 164 ? -6.422 -25.078 3.242 1 98.69 164 MET A O 1
ATOM 1280 N N . LEU A 1 165 ? -5.051 -25.422 1.506 1 98.62 165 LEU A N 1
ATOM 1281 C CA . LEU A 1 165 ? -5.969 -24.844 0.534 1 98.62 165 LEU A CA 1
ATOM 1282 C C . LEU A 1 165 ? -7.098 -25.812 0.201 1 98.62 165 LEU A C 1
ATOM 1284 O O . LEU A 1 165 ? -8.211 -25.375 -0.128 1 98.62 165 LEU A O 1
ATOM 1288 N N . THR A 1 166 ? -6.828 -27.188 0.248 1 97.62 166 THR A N 1
ATOM 1289 C CA . THR A 1 166 ? -7.758 -28.156 -0.307 1 97.62 166 THR A CA 1
ATOM 1290 C C . THR A 1 166 ? -8.273 -29.094 0.783 1 97.62 166 THR A C 1
ATOM 1292 O O . THR A 1 166 ? -9.25 -29.812 0.576 1 97.62 166 THR A O 1
ATOM 1295 N N . GLU A 1 167 ? -7.602 -29.094 1.932 1 95.12 167 GLU A N 1
ATOM 1296 C CA . GLU A 1 167 ? -7.918 -29.969 3.055 1 95.12 167 GLU A CA 1
ATOM 1297 C C . GLU A 1 167 ? -7.711 -31.438 2.688 1 95.12 167 GLU A C 1
ATOM 1299 O O . GLU A 1 167 ? -8.328 -32.344 3.283 1 95.12 167 GLU A O 1
ATOM 1304 N N . LYS A 1 168 ? -6.977 -31.703 1.653 1 95.75 168 LYS A N 1
ATOM 1305 C CA . LYS A 1 168 ? -6.574 -33.031 1.224 1 95.75 168 LYS A CA 1
ATOM 1306 C C . LYS A 1 168 ? -5.055 -33.156 1.123 1 95.75 168 LYS A C 1
ATOM 1308 O O . LYS A 1 168 ? -4.391 -32.219 0.671 1 95.75 168 LYS A O 1
ATOM 1313 N N . GLU A 1 169 ? -4.582 -34.25 1.56 1 95.44 169 GLU A N 1
ATOM 1314 C CA . GLU A 1 169 ? -3.146 -34.438 1.384 1 95.44 169 GLU A CA 1
ATOM 1315 C C . GLU A 1 169 ? -2.783 -34.562 -0.092 1 95.44 169 GLU A C 1
ATOM 1317 O O . GLU A 1 169 ? -3.258 -35.469 -0.77 1 95.44 169 GLU A O 1
ATOM 1322 N N . PRO A 1 170 ? -1.985 -33.719 -0.601 1 97.62 170 PRO A N 1
ATOM 1323 C CA . PRO A 1 170 ? -1.639 -33.75 -2.023 1 97.62 170 PRO A CA 1
ATOM 1324 C C . PRO A 1 170 ? -0.783 -34.969 -2.389 1 97.62 170 PRO A C 1
ATOM 1326 O O . PRO A 1 170 ? 0.077 -35.375 -1.605 1 97.62 170 PRO A O 1
ATOM 1329 N N . THR A 1 171 ? -0.96 -35.5 -3.578 1 97.19 171 THR A N 1
ATOM 1330 C CA . THR A 1 171 ? -0.069 -36.531 -4.121 1 97.19 171 THR A CA 1
ATOM 1331 C C . THR A 1 171 ? 1.282 -35.906 -4.492 1 97.19 171 THR A C 1
ATOM 1333 O O . THR A 1 171 ? 1.422 -34.688 -4.566 1 97.19 171 THR A O 1
ATOM 1336 N N . PRO A 1 172 ? 2.256 -36.75 -4.73 1 97.25 172 PRO A N 1
ATOM 1337 C CA . PRO A 1 172 ? 3.564 -36.25 -5.148 1 97.25 172 PRO A CA 1
ATOM 1338 C C . PRO A 1 172 ? 3.496 -35.438 -6.438 1 97.25 172 PRO A C 1
ATOM 1340 O O . PRO A 1 172 ? 4.16 -34.406 -6.555 1 97.25 172 PRO A O 1
ATOM 1343 N N . GLN A 1 173 ? 2.672 -35.875 -7.359 1 96.94 173 GLN A N 1
ATOM 1344 C CA . GLN A 1 173 ? 2.545 -35.156 -8.617 1 96.94 173 GLN A CA 1
ATOM 1345 C C . GLN A 1 173 ? 1.886 -33.781 -8.406 1 96.94 173 GLN A C 1
ATOM 1347 O O . GLN A 1 173 ? 2.328 -32.781 -8.969 1 96.94 173 GLN A O 1
ATOM 1352 N N . GLU A 1 174 ? 0.763 -33.781 -7.609 1 97.88 174 GLU A N 1
ATOM 1353 C CA . GLU A 1 174 ? 0.083 -32.531 -7.309 1 97.88 174 GLU A CA 1
ATOM 1354 C C . GLU A 1 174 ? 1.024 -31.547 -6.625 1 97.88 174 GLU A C 1
ATOM 1356 O O . GLU A 1 174 ? 1.026 -30.359 -6.945 1 97.88 174 GLU A O 1
ATOM 1361 N N . THR A 1 175 ? 1.83 -32.094 -5.676 1 98.38 175 THR A N 1
ATOM 1362 C CA . THR A 1 175 ? 2.795 -31.266 -4.945 1 98.38 175 THR A CA 1
ATOM 1363 C C . THR A 1 175 ? 3.82 -30.672 -5.898 1 98.38 175 THR A C 1
ATOM 1365 O O . THR A 1 175 ? 4.137 -29.469 -5.809 1 98.38 175 THR A O 1
ATOM 1368 N N . ALA A 1 176 ? 4.297 -31.484 -6.801 1 98 176 ALA A N 1
ATOM 1369 C CA . ALA A 1 176 ? 5.324 -31.047 -7.738 1 98 176 ALA A CA 1
ATOM 1370 C C . ALA A 1 176 ? 4.785 -29.953 -8.664 1 98 176 ALA A C 1
ATOM 1372 O O . ALA A 1 176 ? 5.469 -28.969 -8.938 1 98 176 ALA A O 1
ATOM 1373 N N . VAL A 1 177 ? 3.572 -30.156 -9.164 1 98.19 177 VAL A N 1
ATOM 1374 C CA . VAL A 1 177 ? 2.947 -29.188 -10.062 1 98.19 177 VAL A CA 1
ATOM 1375 C C . VAL A 1 177 ? 2.699 -27.875 -9.32 1 98.19 177 VAL A C 1
ATOM 1377 O O . VAL A 1 177 ? 2.988 -26.797 -9.844 1 98.19 177 VAL A O 1
ATOM 1380 N N . PHE A 1 178 ? 2.18 -27.984 -8.109 1 98.75 178 PHE A N 1
ATOM 1381 C CA . PHE A 1 178 ? 1.898 -26.797 -7.32 1 98.75 178 PHE A CA 1
ATOM 1382 C C . PHE A 1 178 ? 3.184 -26.047 -7.004 1 98.75 178 PHE A C 1
ATOM 1384 O O . PHE A 1 178 ? 3.232 -24.812 -7.113 1 98.75 178 PHE A O 1
ATOM 1391 N N . ASP A 1 179 ? 4.227 -26.75 -6.629 1 98.75 179 ASP A N 1
ATOM 1392 C CA . ASP A 1 179 ? 5.527 -26.156 -6.352 1 98.75 179 ASP A CA 1
ATOM 1393 C C . ASP A 1 179 ? 6.055 -25.406 -7.574 1 98.75 179 ASP A C 1
ATOM 1395 O O . ASP A 1 179 ? 6.594 -24.297 -7.445 1 98.75 179 ASP A O 1
ATOM 1399 N N . GLN A 1 180 ? 5.875 -25.984 -8.711 1 98.19 180 GLN A N 1
ATOM 1400 C CA . GLN A 1 180 ? 6.32 -25.359 -9.945 1 98.19 180 GLN A CA 1
ATOM 1401 C C . GLN A 1 180 ? 5.551 -24.062 -10.211 1 98.19 180 GLN A C 1
ATOM 1403 O O . GLN A 1 180 ? 6.125 -23.078 -10.688 1 98.19 180 GLN A O 1
ATOM 1408 N N . THR A 1 181 ? 4.219 -24.062 -9.93 1 98.5 181 THR A N 1
ATOM 1409 C CA . THR A 1 181 ? 3.443 -22.844 -10.102 1 98.5 181 THR A CA 1
ATOM 1410 C C . THR A 1 181 ? 3.945 -21.734 -9.172 1 98.5 181 THR A C 1
ATOM 1412 O O . THR A 1 181 ? 4.02 -20.578 -9.57 1 98.5 181 THR A O 1
ATOM 1415 N N . LEU A 1 182 ? 4.301 -22.094 -7.883 1 98.81 182 LEU A N 1
ATOM 1416 C CA . LEU A 1 182 ? 4.844 -21.109 -6.953 1 98.81 182 LEU A CA 1
ATOM 1417 C C . LEU A 1 182 ? 6.141 -20.516 -7.488 1 98.81 182 LEU A C 1
ATOM 1419 O O . LEU A 1 182 ? 6.352 -19.312 -7.41 1 98.81 182 LEU A O 1
ATOM 1423 N N . MET A 1 183 ? 6.953 -21.391 -8.102 1 98.12 183 MET A N 1
ATOM 1424 C CA . MET A 1 183 ? 8.211 -20.953 -8.688 1 98.12 183 MET A CA 1
ATOM 1425 C C . MET A 1 183 ? 7.965 -19.969 -9.82 1 98.12 183 MET A C 1
ATOM 1427 O O . MET A 1 183 ? 8.602 -18.906 -9.867 1 98.12 183 MET A O 1
ATOM 1431 N N . LEU A 1 184 ? 7.066 -20.219 -10.609 1 98.06 184 LEU A N 1
ATOM 1432 C CA . LEU A 1 184 ? 6.828 -19.438 -11.82 1 98.06 184 LEU A CA 1
ATOM 1433 C C . LEU A 1 184 ? 6.215 -18.078 -11.477 1 98.06 184 LEU A C 1
ATOM 1435 O O . LEU A 1 184 ? 6.438 -17.094 -12.195 1 98.06 184 LEU A O 1
ATOM 1439 N N . TYR A 1 185 ? 5.488 -17.969 -10.359 1 98.12 185 TYR A N 1
ATOM 1440 C CA . TYR A 1 185 ? 4.863 -16.719 -9.938 1 98.12 185 TYR A CA 1
ATOM 1441 C C . TYR A 1 185 ? 5.805 -15.906 -9.055 1 98.12 185 TYR A C 1
ATOM 1443 O O . TYR A 1 185 ? 5.523 -14.742 -8.734 1 98.12 185 TYR A O 1
ATOM 1451 N N . SER A 1 186 ? 6.957 -16.359 -8.703 1 98.25 186 SER A N 1
ATOM 1452 C CA . SER A 1 186 ? 7.781 -15.883 -7.594 1 98.25 186 SER A CA 1
ATOM 1453 C C . SER A 1 186 ? 8.375 -14.508 -7.891 1 98.25 186 SER A C 1
ATOM 1455 O O . SER A 1 186 ? 8.609 -13.719 -6.977 1 98.25 186 SER A O 1
ATOM 1457 N N . GLU A 1 187 ? 8.703 -14.312 -9.133 1 97.19 187 GLU A N 1
ATOM 1458 C CA . GLU A 1 187 ? 9.469 -13.117 -9.477 1 97.19 187 GLU A CA 1
ATOM 1459 C C . GLU A 1 187 ? 9.336 -12.781 -10.961 1 97.19 187 GLU A C 1
ATOM 1461 O O . GLU A 1 187 ? 9.266 -13.688 -11.797 1 97.19 187 GLU A O 1
ATOM 1466 N N . HIS A 1 188 ? 9.281 -11.484 -11.273 1 95.12 188 HIS A N 1
ATOM 1467 C CA . HIS A 1 188 ? 9.055 -11.07 -12.656 1 95.12 188 HIS A CA 1
ATOM 1468 C C . HIS A 1 188 ? 9.516 -9.633 -12.875 1 95.12 188 HIS A C 1
ATOM 1470 O O . HIS A 1 188 ? 8.758 -8.805 -13.383 1 95.12 188 HIS A O 1
ATOM 1476 N N . GLU A 1 189 ? 10.711 -9.32 -12.375 1 95.62 189 GLU A N 1
ATOM 1477 C CA . GLU A 1 189 ? 11.352 -8.016 -12.523 1 95.62 189 GLU A CA 1
ATOM 1478 C C . GLU A 1 189 ? 10.617 -6.941 -11.734 1 95.62 189 GLU A C 1
ATOM 1480 O O . GLU A 1 189 ? 10.617 -6.965 -10.5 1 95.62 189 GLU A O 1
ATOM 1485 N N . MET A 1 190 ? 9.992 -5.98 -12.453 1 95.81 190 MET A N 1
ATOM 1486 C CA . MET A 1 190 ? 9.391 -4.867 -11.734 1 95.81 190 MET A CA 1
ATOM 1487 C C . MET A 1 190 ? 7.93 -4.676 -12.133 1 95.81 190 MET A C 1
ATOM 1489 O O . MET A 1 190 ? 7.535 -3.592 -12.562 1 95.81 190 MET A O 1
ATOM 1493 N N . PRO A 1 191 ? 7.125 -5.785 -11.953 1 96.06 191 PRO A N 1
ATOM 1494 C CA . PRO A 1 191 ? 5.695 -5.559 -12.156 1 96.06 191 PRO A CA 1
ATOM 1495 C C . PRO A 1 191 ? 5.117 -4.527 -11.188 1 96.06 191 PRO A C 1
ATOM 1497 O O . PRO A 1 191 ? 5.824 -4.059 -10.289 1 96.06 191 PRO A O 1
ATOM 1500 N N . ASN A 1 192 ? 3.922 -4.152 -11.414 1 97.88 192 ASN A N 1
ATOM 1501 C CA . ASN A 1 192 ? 3.32 -3.051 -10.664 1 97.88 192 ASN A CA 1
ATOM 1502 C C . ASN A 1 192 ? 3.396 -3.287 -9.164 1 97.88 192 ASN A C 1
ATOM 1504 O O . ASN A 1 192 ? 3.74 -2.379 -8.398 1 97.88 192 ASN A O 1
ATOM 1508 N N . SER A 1 193 ? 3.053 -4.496 -8.664 1 98.75 193 SER A N 1
ATOM 1509 C CA . SER A 1 193 ? 3.039 -4.77 -7.227 1 98.75 193 SER A CA 1
ATOM 1510 C C . SER A 1 193 ? 4.438 -4.664 -6.629 1 98.75 193 SER A C 1
ATOM 1512 O O . SER A 1 193 ? 4.609 -4.137 -5.527 1 98.75 193 SER A O 1
ATOM 1514 N N . THR A 1 194 ? 5.457 -5.164 -7.332 1 98.69 194 THR A N 1
ATOM 1515 C CA . THR A 1 194 ? 6.836 -5.031 -6.879 1 98.69 194 THR A CA 1
ATOM 1516 C C . THR A 1 194 ? 7.266 -3.568 -6.863 1 98.69 194 THR A C 1
ATOM 1518 O O . THR A 1 194 ? 7.926 -3.117 -5.926 1 98.69 194 THR A O 1
ATOM 1521 N N . PHE A 1 195 ? 6.91 -2.844 -7.914 1 98.69 195 PHE A N 1
ATOM 1522 C CA . PHE A 1 195 ? 7.219 -1.42 -7.984 1 98.69 195 PHE A CA 1
ATOM 1523 C C . PHE A 1 195 ? 6.57 -0.668 -6.828 1 98.69 195 PHE A C 1
ATOM 1525 O O . PHE A 1 195 ? 7.219 0.157 -6.176 1 98.69 195 PHE A O 1
ATOM 1532 N N . ALA A 1 196 ? 5.312 -0.958 -6.578 1 98.88 196 ALA A N 1
ATOM 1533 C CA . ALA A 1 196 ? 4.613 -0.355 -5.441 1 98.88 196 ALA A CA 1
ATOM 1534 C C . ALA A 1 196 ? 5.352 -0.632 -4.137 1 98.88 196 ALA A C 1
ATOM 1536 O O . ALA A 1 196 ? 5.523 0.268 -3.309 1 98.88 196 ALA A O 1
ATOM 1537 N N . ALA A 1 197 ? 5.766 -1.869 -3.955 1 98.88 197 ALA A N 1
ATOM 1538 C CA . ALA A 1 197 ? 6.484 -2.242 -2.74 1 98.88 197 ALA A CA 1
ATOM 1539 C C . ALA A 1 197 ? 7.777 -1.443 -2.602 1 98.88 197 ALA A C 1
ATOM 1541 O O . ALA A 1 197 ? 8.117 -0.983 -1.509 1 98.88 197 ALA A O 1
ATOM 1542 N N . ARG A 1 198 ? 8.484 -1.288 -3.682 1 98.75 198 ARG A N 1
ATOM 1543 C CA . ARG A 1 198 ? 9.75 -0.556 -3.635 1 98.75 198 ARG A CA 1
ATOM 1544 C C . ARG A 1 198 ? 9.508 0.929 -3.381 1 98.75 198 ARG A C 1
ATOM 1546 O O . ARG A 1 198 ? 10.258 1.562 -2.631 1 98.75 198 ARG A O 1
ATOM 1553 N N . VAL A 1 199 ? 8.508 1.505 -4.051 1 98.81 199 VAL A N 1
ATOM 1554 C CA . VAL A 1 199 ? 8.148 2.898 -3.814 1 98.81 199 VAL A CA 1
ATOM 1555 C C . VAL A 1 199 ? 7.855 3.113 -2.332 1 98.81 199 VAL A C 1
ATOM 1557 O O . VAL A 1 199 ? 8.391 4.039 -1.713 1 98.81 199 VAL A O 1
ATOM 1560 N N . ILE A 1 200 ? 7.105 2.256 -1.734 1 98.88 200 ILE A N 1
ATOM 1561 C CA . ILE A 1 200 ? 6.723 2.357 -0.33 1 98.88 200 ILE A CA 1
ATOM 1562 C C . ILE A 1 200 ? 7.949 2.133 0.554 1 98.88 200 ILE A C 1
ATOM 1564 O O . ILE A 1 200 ? 8.195 2.898 1.487 1 98.88 200 ILE A O 1
ATOM 1568 N N . ALA A 1 201 ? 8.727 1.151 0.236 1 98.5 201 ALA A N 1
ATOM 1569 C CA . ALA A 1 201 ? 9.914 0.82 1.026 1 98.5 201 ALA A CA 1
ATOM 1570 C C . ALA A 1 201 ? 10.93 1.959 0.995 1 98.5 201 ALA A C 1
ATOM 1572 O O . ALA A 1 201 ? 11.711 2.127 1.934 1 98.5 201 ALA A O 1
ATOM 1573 N N . SER A 1 202 ? 10.898 2.781 -0.046 1 98.19 202 SER A N 1
ATOM 1574 C CA . SER A 1 202 ? 11.867 3.857 -0.204 1 98.19 202 SER A CA 1
ATOM 1575 C C . SER A 1 202 ? 11.711 4.914 0.883 1 98.19 202 SER A C 1
ATOM 1577 O O . SER A 1 202 ? 12.594 5.746 1.086 1 98.19 202 SER A O 1
ATOM 1579 N N . THR A 1 203 ? 10.625 4.867 1.604 1 97.5 203 THR A N 1
ATOM 1580 C CA . THR A 1 203 ? 10.406 5.809 2.697 1 97.5 203 THR A CA 1
ATOM 1581 C C . THR A 1 203 ? 11.016 5.281 3.994 1 97.5 203 THR A C 1
ATOM 1583 O O . THR A 1 203 ? 10.922 5.926 5.039 1 97.5 203 THR A O 1
ATOM 1586 N N . ASN A 1 204 ? 11.555 4.09 3.945 1 96.38 204 ASN A N 1
ATOM 1587 C CA . ASN A 1 204 ? 12.094 3.357 5.082 1 96.38 204 ASN A CA 1
ATOM 1588 C C . ASN A 1 204 ? 10.992 2.893 6.031 1 96.38 204 ASN A C 1
ATOM 1590 O O . ASN A 1 204 ? 11.188 2.852 7.246 1 96.38 204 ASN A O 1
ATOM 1594 N N . THR A 1 205 ? 9.844 2.713 5.465 1 97.12 205 THR A N 1
ATOM 1595 C CA . THR A 1 205 ? 8.836 1.959 6.199 1 97.12 205 THR A CA 1
ATOM 1596 C C . THR A 1 205 ? 9.25 0.494 6.332 1 97.12 205 THR A C 1
ATOM 1598 O O . THR A 1 205 ? 10.195 0.05 5.684 1 97.12 205 THR A O 1
ATOM 1601 N N . ASP A 1 206 ? 8.617 -0.282 7.145 1 97.44 206 ASP A N 1
ATOM 1602 C CA . ASP A 1 206 ? 8.945 -1.685 7.391 1 97.44 206 ASP A CA 1
ATOM 1603 C C . ASP A 1 206 ? 8.43 -2.572 6.262 1 97.44 206 ASP A C 1
ATOM 1605 O O . ASP A 1 206 ? 7.656 -2.121 5.41 1 97.44 206 ASP A O 1
ATOM 1609 N N . ILE A 1 207 ? 8.852 -3.814 6.242 1 98.56 207 ILE A N 1
ATOM 1610 C CA . ILE A 1 207 ? 8.57 -4.766 5.172 1 98.56 207 ILE A CA 1
ATOM 1611 C C . ILE A 1 207 ? 7.074 -5.078 5.145 1 98.56 207 ILE A C 1
ATOM 1613 O O . ILE A 1 207 ? 6.504 -5.324 4.078 1 98.56 207 ILE A O 1
ATOM 1617 N N . TYR A 1 208 ? 6.316 -5.062 6.27 1 98.81 208 TYR A N 1
ATOM 1618 C CA . TYR A 1 208 ? 4.887 -5.34 6.312 1 98.81 208 TYR A CA 1
ATOM 1619 C C . TYR A 1 208 ? 4.098 -4.281 5.551 1 98.81 208 TYR A C 1
ATOM 1621 O O . TYR A 1 208 ? 3.143 -4.598 4.84 1 98.81 208 TYR A O 1
ATOM 1629 N N . GLY A 1 209 ? 4.555 -2.982 5.758 1 98.75 209 GLY A N 1
ATOM 1630 C CA . GLY A 1 209 ? 3.938 -1.919 4.98 1 98.75 209 GLY A CA 1
ATOM 1631 C C . GLY A 1 209 ? 4.113 -2.092 3.486 1 98.75 209 GLY A C 1
ATOM 1632 O O . GLY A 1 209 ? 3.162 -1.93 2.721 1 98.75 209 GLY A O 1
ATOM 1633 N N . ALA A 1 210 ? 5.316 -2.463 3.049 1 98.75 210 ALA A N 1
ATOM 1634 C CA . ALA A 1 210 ? 5.59 -2.699 1.633 1 98.75 210 ALA A CA 1
ATOM 1635 C C . ALA A 1 210 ? 4.734 -3.844 1.095 1 98.75 210 ALA A C 1
ATOM 1637 O O . ALA A 1 210 ? 4.168 -3.744 0.003 1 98.75 210 ALA A O 1
ATOM 1638 N N . PHE A 1 211 ? 4.594 -4.91 1.853 1 98.94 211 PHE A N 1
ATOM 1639 C CA . PHE A 1 211 ? 3.789 -6.062 1.466 1 98.94 211 PHE A CA 1
ATOM 1640 C C . PHE A 1 211 ? 2.318 -5.684 1.347 1 98.94 211 PHE A C 1
ATOM 1642 O O . PHE A 1 211 ? 1.631 -6.129 0.426 1 98.94 211 PHE A O 1
ATOM 1649 N N . THR A 1 212 ? 1.835 -4.906 2.299 1 98.88 212 THR A N 1
ATOM 1650 C CA . THR A 1 212 ? 0.439 -4.484 2.293 1 98.88 212 THR A CA 1
ATOM 1651 C C . THR A 1 212 ? 0.118 -3.691 1.028 1 98.88 212 THR A C 1
ATOM 1653 O O . THR A 1 212 ? -0.92 -3.908 0.4 1 98.88 212 THR A O 1
ATOM 1656 N N . GLY A 1 213 ? 1.028 -2.783 0.684 1 98.88 213 GLY A N 1
ATOM 1657 C CA . GLY A 1 213 ? 0.852 -2.051 -0.561 1 98.88 213 GLY A CA 1
ATOM 1658 C C . GLY A 1 213 ? 0.897 -2.941 -1.788 1 98.88 213 GLY A C 1
ATOM 1659 O O . GLY A 1 213 ? 0.108 -2.766 -2.719 1 98.88 213 GLY A O 1
ATOM 1660 N N . ALA A 1 214 ? 1.812 -3.904 -1.79 1 98.94 214 ALA A N 1
ATOM 1661 C CA . ALA A 1 214 ? 1.926 -4.84 -2.904 1 98.94 214 ALA A CA 1
ATOM 1662 C C . ALA A 1 214 ? 0.657 -5.676 -3.049 1 98.94 214 ALA A C 1
ATOM 1664 O O . ALA A 1 214 ? 0.221 -5.965 -4.168 1 98.94 214 ALA A O 1
ATOM 1665 N N . ALA A 1 215 ? 0.093 -6.094 -1.933 1 98.94 215 ALA A N 1
ATOM 1666 C CA . ALA A 1 215 ? -1.148 -6.863 -1.961 1 98.94 215 ALA A CA 1
ATOM 1667 C C . ALA A 1 215 ? -2.293 -6.035 -2.541 1 98.94 215 ALA A C 1
ATOM 1669 O O . ALA A 1 215 ? -3.111 -6.551 -3.307 1 98.94 215 ALA A O 1
ATOM 1670 N N . ALA A 1 216 ? -2.338 -4.758 -2.148 1 98.81 216 ALA A N 1
ATOM 1671 C CA . ALA A 1 216 ? -3.348 -3.855 -2.697 1 98.81 216 ALA A CA 1
ATOM 1672 C C . ALA A 1 216 ? -3.213 -3.736 -4.211 1 98.81 216 ALA A C 1
ATOM 1674 O O . ALA A 1 216 ? -4.215 -3.744 -4.934 1 98.81 216 ALA A O 1
ATOM 1675 N N . SER A 1 217 ? -2.008 -3.645 -4.668 1 98.75 217 SER A N 1
ATOM 1676 C CA . SER A 1 217 ? -1.714 -3.531 -6.09 1 98.75 217 SER A CA 1
ATOM 1677 C C . SER A 1 217 ? -2.113 -4.797 -6.844 1 98.75 217 SER A C 1
ATOM 1679 O O . SER A 1 217 ? -2.809 -4.73 -7.859 1 98.75 217 SER A O 1
ATOM 1681 N N . LEU A 1 218 ? -1.749 -5.902 -6.328 1 98.62 218 LEU A N 1
ATOM 1682 C CA . LEU A 1 218 ? -1.974 -7.172 -7.016 1 98.62 218 LEU A CA 1
ATOM 1683 C C . LEU A 1 218 ? -3.465 -7.48 -7.109 1 98.62 218 LEU A C 1
ATOM 1685 O O . LEU A 1 218 ? -3.902 -8.156 -8.039 1 98.62 218 LEU A O 1
ATOM 1689 N N . LYS A 1 219 ? -4.25 -6.996 -6.195 1 97.81 219 LYS A N 1
ATOM 1690 C CA . LYS A 1 219 ? -5.695 -7.207 -6.207 1 97.81 219 LYS A CA 1
ATOM 1691 C C . LYS A 1 219 ? -6.324 -6.637 -7.473 1 97.81 219 LYS A C 1
ATOM 1693 O O . LYS A 1 219 ? -7.355 -7.129 -7.934 1 97.81 219 LYS A O 1
ATOM 1698 N N . GLY A 1 220 ? -5.762 -5.57 -8.031 1 96.19 220 GLY A N 1
ATOM 1699 C CA . GLY A 1 220 ? -6.336 -4.918 -9.195 1 96.19 220 GLY A CA 1
ATOM 1700 C C . GLY A 1 220 ? -6.457 -5.84 -10.398 1 96.19 220 GLY A C 1
ATOM 1701 O O . GLY A 1 220 ? -5.543 -6.617 -10.68 1 96.19 220 GLY A O 1
ATOM 1702 N N . HIS A 1 221 ? -7.477 -5.73 -11.125 1 91.75 221 HIS A N 1
ATOM 1703 C CA . HIS A 1 221 ? -7.793 -6.695 -12.172 1 91.75 221 HIS A CA 1
ATOM 1704 C C . HIS A 1 221 ? -6.832 -6.566 -13.352 1 91.75 221 HIS A C 1
ATOM 1706 O O . HIS A 1 221 ? -6.652 -7.516 -14.117 1 91.75 221 HIS A O 1
ATOM 1712 N N . LEU A 1 222 ? -6.129 -5.438 -13.477 1 91.94 222 LEU A N 1
ATOM 1713 C CA . LEU A 1 222 ? -5.172 -5.262 -14.562 1 91.94 222 LEU A CA 1
ATOM 1714 C C . LEU A 1 222 ? -3.822 -5.875 -14.203 1 91.94 222 LEU A C 1
ATOM 1716 O O . LEU A 1 222 ? -2.908 -5.898 -15.031 1 91.94 222 LEU A O 1
ATOM 1720 N N . HIS A 1 223 ? -3.713 -6.398 -12.977 1 92.5 223 HIS A N 1
ATOM 1721 C CA . HIS A 1 223 ? -2.436 -6.922 -12.508 1 92.5 223 HIS A CA 1
ATOM 1722 C C . HIS A 1 223 ? -2.574 -8.367 -12.031 1 92.5 223 HIS A C 1
ATOM 1724 O O . HIS A 1 223 ? -2.131 -9.289 -12.711 1 92.5 223 HIS A O 1
ATOM 1730 N N . GLY A 1 224 ? -3.42 -8.656 -11.07 1 90.38 224 GLY A N 1
ATOM 1731 C CA . GLY A 1 224 ? -3.471 -9.992 -10.5 1 90.38 224 GLY A CA 1
ATOM 1732 C C . GLY A 1 224 ? -4.773 -10.711 -10.789 1 90.38 224 GLY A C 1
ATOM 1733 O O . GLY A 1 224 ? -4.949 -11.867 -10.398 1 90.38 224 GLY A O 1
ATOM 1734 N N . GLY A 1 225 ? -5.66 -10.211 -11.555 1 88.19 225 GLY A N 1
ATOM 1735 C CA . GLY A 1 225 ? -6.996 -10.766 -11.695 1 88.19 225 GLY A CA 1
ATOM 1736 C C . GLY A 1 225 ? -7.152 -11.656 -12.906 1 88.19 225 GLY A C 1
ATOM 1737 O O . GLY A 1 225 ? -8.195 -12.281 -13.102 1 88.19 225 GLY A O 1
ATOM 1738 N N . ALA A 1 226 ? -6.129 -11.867 -13.641 1 92 226 ALA A N 1
ATOM 1739 C CA . ALA A 1 226 ? -6.238 -12.562 -14.922 1 92 226 ALA A CA 1
ATOM 1740 C C . ALA A 1 226 ? -6.496 -14.055 -14.719 1 92 226 ALA A C 1
ATOM 1742 O O . ALA A 1 226 ? -7.266 -14.664 -15.461 1 92 226 ALA A O 1
ATOM 1743 N N . ASN A 1 227 ? -5.855 -14.656 -13.766 1 95.56 227 ASN A N 1
ATOM 1744 C CA . ASN A 1 227 ? -5.988 -16.094 -13.562 1 95.56 227 ASN A CA 1
ATOM 1745 C C . ASN A 1 227 ? -7.406 -16.469 -13.148 1 95.56 227 ASN A C 1
ATOM 1747 O O . ASN A 1 227 ? -7.98 -17.422 -13.672 1 95.56 227 ASN A O 1
ATOM 1751 N N . GLU A 1 228 ? -8.047 -15.711 -12.227 1 96.81 228 GLU A N 1
ATOM 1752 C CA . GLU A 1 228 ? -9.445 -15.953 -11.883 1 96.81 228 GLU A CA 1
ATOM 1753 C C . GLU A 1 228 ? -10.352 -15.781 -13.102 1 96.81 228 GLU A C 1
ATOM 1755 O O . GLU A 1 228 ? -11.211 -16.625 -13.367 1 96.81 228 GLU A O 1
ATOM 1760 N N . ALA A 1 229 ? -10.141 -14.719 -13.859 1 95.69 229 ALA A N 1
ATOM 1761 C CA . ALA A 1 229 ? -10.961 -14.398 -15.016 1 95.69 229 ALA A CA 1
ATOM 1762 C C . ALA A 1 229 ? -10.891 -15.5 -16.062 1 95.69 229 ALA A C 1
ATOM 1764 O O . ALA A 1 229 ? -11.898 -15.844 -16.688 1 95.69 229 ALA A O 1
ATOM 1765 N N . VAL A 1 230 ? -9.742 -16.062 -16.25 1 97.44 230 VAL A N 1
ATOM 1766 C CA . VAL A 1 230 ? -9.547 -17.125 -17.219 1 97.44 230 VAL A CA 1
ATOM 1767 C C . VAL A 1 230 ? -10.391 -18.344 -16.828 1 97.44 230 VAL A C 1
ATOM 1769 O O . VAL A 1 230 ? -11.062 -18.938 -17.672 1 97.44 230 VAL A O 1
ATOM 1772 N N . MET A 1 231 ? -10.352 -18.688 -15.547 1 98.25 231 MET A N 1
ATOM 1773 C CA . MET A 1 231 ? -11.094 -19.875 -15.109 1 98.25 231 MET A CA 1
ATOM 1774 C C . MET A 1 231 ? -12.594 -19.672 -15.273 1 98.25 231 MET A C 1
ATOM 1776 O O . MET A 1 231 ? -13.312 -20.594 -15.656 1 98.25 231 MET A O 1
ATOM 1780 N N . TYR A 1 232 ? -13.078 -18.469 -14.992 1 97.62 232 TYR A N 1
ATOM 1781 C CA . TYR A 1 232 ? -14.492 -18.188 -15.195 1 97.62 232 TYR A CA 1
ATOM 1782 C C . TYR A 1 232 ? -14.867 -18.297 -16.672 1 97.62 232 TYR A C 1
ATOM 1784 O O . TYR A 1 232 ? -15.945 -18.766 -17.016 1 97.62 232 TYR A O 1
ATOM 1792 N N . MET A 1 233 ? -14.016 -17.844 -17.562 1 97.88 233 MET A N 1
ATOM 1793 C CA . MET A 1 233 ? -14.258 -17.969 -19 1 97.88 233 MET A CA 1
ATOM 1794 C C . MET A 1 233 ? -14.328 -19.422 -19.422 1 97.88 233 MET A C 1
ATOM 1796 O O . MET A 1 233 ? -15.172 -19.797 -20.234 1 97.88 233 MET A O 1
ATOM 1800 N N . LEU A 1 234 ? -13.43 -20.203 -18.891 1 98.44 234 LEU A N 1
ATOM 1801 C CA . LEU A 1 234 ? -13.422 -21.625 -19.219 1 98.44 234 LEU A CA 1
ATOM 1802 C C . LEU A 1 234 ? -14.703 -22.312 -18.75 1 98.44 234 LEU A C 1
ATOM 1804 O O . LEU A 1 234 ? -15.297 -23.109 -19.469 1 98.44 234 LEU A O 1
ATOM 1808 N N . LEU A 1 235 ? -15.109 -22 -17.547 1 98.31 235 LEU A N 1
ATOM 1809 C CA . LEU A 1 235 ? -16.328 -22.578 -17.016 1 98.31 235 LEU A CA 1
ATOM 1810 C C . LEU A 1 235 ? -17.547 -22.125 -17.797 1 98.31 235 LEU A C 1
ATOM 1812 O O . LEU A 1 235 ? -18.484 -22.891 -18 1 98.31 235 LEU A O 1
ATOM 1816 N N . GLU A 1 236 ? -17.516 -20.844 -18.219 1 98 236 GLU A N 1
ATOM 1817 C CA . GLU A 1 236 ? -18.609 -20.312 -19.031 1 98 236 GLU A CA 1
ATOM 1818 C C . GLU A 1 236 ? -18.672 -21 -20.391 1 98 236 GLU A C 1
ATOM 1820 O O . GLU A 1 236 ? -19.766 -21.281 -20.891 1 98 236 GLU A O 1
ATOM 1825 N N . GLY A 1 237 ? -17.578 -21.234 -20.922 1 97.81 237 GLY A N 1
ATOM 1826 C CA . GLY A 1 237 ? -17.516 -21.891 -22.219 1 97.81 237 GLY A CA 1
ATOM 1827 C C . GLY A 1 237 ? -17.922 -23.344 -22.172 1 97.81 237 GLY A C 1
ATOM 1828 O O . GLY A 1 237 ? -18.562 -23.844 -23.109 1 97.81 237 GLY A O 1
ATOM 1829 N N . GLU A 1 238 ? -17.531 -24.094 -21.219 1 97.25 238 GLU A N 1
ATOM 1830 C CA . GLU A 1 238 ? -17.953 -25.453 -20.891 1 97.25 238 GLU A CA 1
ATOM 1831 C C . GLU A 1 238 ? -17.312 -26.469 -21.828 1 97.25 238 GLU A C 1
ATOM 1833 O O . GLU A 1 238 ? -17 -27.594 -21.422 1 97.25 238 GLU A O 1
ATOM 1838 N N . THR A 1 239 ? -17.297 -26.109 -23.094 1 97.5 239 THR A N 1
ATOM 1839 C CA . THR A 1 239 ? -16.734 -27 -24.109 1 97.5 239 THR A CA 1
ATOM 1840 C C . THR A 1 239 ? -15.727 -26.25 -24.984 1 97.5 239 THR A C 1
ATOM 1842 O O . THR A 1 239 ? -15.672 -25.016 -24.969 1 97.5 239 THR A O 1
ATOM 1845 N N . LYS A 1 240 ? -14.977 -27.047 -25.719 1 97.94 240 LYS A N 1
ATOM 1846 C CA . LYS A 1 240 ? -14.023 -26.484 -26.672 1 97.94 240 LYS A CA 1
ATOM 1847 C C . LYS A 1 240 ? -14.711 -25.484 -27.609 1 97.94 240 LYS A C 1
ATOM 1849 O O . LYS A 1 240 ? -14.25 -24.359 -27.75 1 97.94 240 LYS A O 1
ATOM 1854 N N . SER A 1 241 ? -15.82 -25.938 -28.219 1 98.12 241 SER A N 1
ATOM 1855 C CA . SER A 1 241 ? -16.562 -25.078 -29.141 1 98.12 241 SER A CA 1
ATOM 1856 C C . SER A 1 241 ? -17.156 -23.875 -28.422 1 98.12 241 SER A C 1
ATOM 1858 O O . SER A 1 241 ? -17.156 -22.766 -28.938 1 98.12 241 SER A O 1
ATOM 1860 N N . GLY A 1 242 ? -17.688 -24.188 -27.25 1 98.25 242 GLY A N 1
ATOM 1861 C CA . GLY A 1 242 ? -18.281 -23.109 -26.469 1 98.25 242 GLY A CA 1
ATOM 1862 C C . GLY A 1 242 ? -17.281 -22.047 -26.062 1 98.25 242 GLY A C 1
ATOM 1863 O O . GLY A 1 242 ? -17.578 -20.859 -26.078 1 98.25 242 GLY A O 1
ATOM 1864 N N . PHE A 1 243 ? -16.078 -22.469 -25.672 1 98.25 243 PHE A N 1
ATOM 1865 C CA . PHE A 1 243 ? -15.031 -21.547 -25.25 1 98.25 243 PHE A CA 1
ATOM 1866 C C . PHE A 1 243 ? -14.57 -20.688 -26.422 1 98.25 243 PHE A C 1
ATOM 1868 O O . PHE A 1 243 ? -14.391 -19.484 -26.281 1 98.25 243 PHE A O 1
ATOM 1875 N N . CYS A 1 244 ? -14.414 -21.25 -27.594 1 98.25 244 CYS A N 1
ATOM 1876 C CA . CYS A 1 244 ? -14.016 -20.5 -28.781 1 98.25 244 CYS A CA 1
ATOM 1877 C C . CYS A 1 244 ? -15.07 -19.469 -29.156 1 98.25 244 CYS A C 1
ATOM 1879 O O . CYS A 1 244 ? -14.742 -18.328 -29.5 1 98.25 244 CYS A O 1
ATOM 1881 N N . LYS A 1 245 ? -16.297 -19.844 -29.047 1 98.31 245 LYS A N 1
ATOM 1882 C CA . LYS A 1 245 ? -17.391 -18.922 -29.344 1 98.31 245 LYS A CA 1
ATOM 1883 C C . LYS A 1 245 ? -17.391 -17.75 -28.375 1 98.31 245 LYS A C 1
ATOM 1885 O O . LYS A 1 245 ? -17.656 -16.609 -28.766 1 98.31 245 LYS A O 1
ATOM 1890 N N . LEU A 1 246 ? -17.172 -18.141 -27.156 1 98.12 246 LEU A N 1
ATOM 1891 C CA . LEU A 1 246 ? -17.094 -17.094 -26.125 1 98.12 246 LEU A CA 1
ATOM 1892 C C . LEU A 1 246 ? -16 -16.094 -26.453 1 98.12 246 LEU A C 1
ATOM 1894 O O . LEU A 1 246 ? -16.203 -14.875 -26.344 1 98.12 246 LEU A O 1
ATOM 1898 N N . ILE A 1 247 ? -14.781 -16.547 -26.812 1 97.88 247 ILE A N 1
ATOM 1899 C CA . ILE A 1 247 ? -13.656 -15.68 -27.156 1 97.88 247 ILE A CA 1
ATOM 1900 C C . ILE A 1 247 ? -14.016 -14.82 -28.359 1 97.88 247 ILE A C 1
ATOM 1902 O O . ILE A 1 247 ? -13.797 -13.602 -28.344 1 97.88 247 ILE A O 1
ATOM 1906 N N . GLU A 1 248 ? -14.648 -15.398 -29.328 1 97.81 248 GLU A N 1
ATOM 1907 C CA . GLU A 1 248 ? -15.031 -14.672 -30.531 1 97.81 248 GLU A CA 1
ATOM 1908 C C . GLU A 1 248 ? -16.047 -13.578 -30.219 1 97.81 248 GLU A C 1
ATOM 1910 O O . GLU A 1 248 ? -15.961 -12.469 -30.766 1 97.81 248 GLU A O 1
ATOM 1915 N N . HIS A 1 249 ? -16.938 -13.969 -29.438 1 97.75 249 HIS A N 1
ATOM 1916 C CA . HIS A 1 249 ? -17.953 -13 -29.031 1 97.75 249 HIS A CA 1
ATOM 1917 C C . HIS A 1 249 ? -17.328 -11.805 -28.312 1 97.75 249 HIS A C 1
ATOM 1919 O O . HIS A 1 249 ? -17.672 -10.656 -28.594 1 97.75 249 HIS A O 1
ATOM 1925 N N . LYS A 1 250 ? -16.453 -12.078 -27.406 1 96.56 250 LYS A N 1
ATOM 1926 C CA . LYS A 1 250 ? -15.773 -11.008 -26.688 1 96.56 250 LYS A CA 1
ATOM 1927 C C . LYS A 1 250 ? -14.93 -10.156 -27.625 1 96.56 250 LYS A C 1
ATOM 1929 O O . LYS A 1 250 ? -14.891 -8.93 -27.5 1 96.56 250 LYS A O 1
ATOM 1934 N N . LEU A 1 251 ? -14.25 -10.773 -28.562 1 96.25 251 LEU A N 1
ATOM 1935 C CA . LEU A 1 251 ? -13.43 -10.062 -29.547 1 96.25 251 LEU A CA 1
ATOM 1936 C C . LEU A 1 251 ? -14.297 -9.148 -30.406 1 96.25 251 LEU A C 1
ATOM 1938 O O . LEU A 1 251 ? -13.898 -8.031 -30.734 1 96.25 251 LEU A O 1
ATOM 1942 N N . SER A 1 252 ? -15.492 -9.578 -30.781 1 96.88 252 SER A N 1
ATOM 1943 C CA . SER A 1 252 ? -16.391 -8.797 -31.625 1 96.88 252 SER A CA 1
ATOM 1944 C C . SER A 1 252 ? -16.875 -7.543 -30.906 1 96.88 252 SER A C 1
ATOM 1946 O O . SER A 1 252 ? -17.234 -6.551 -31.531 1 96.88 252 SER A O 1
ATOM 1948 N N . ARG A 1 253 ? -16.859 -7.621 -29.641 1 95.88 253 ARG A N 1
ATOM 1949 C CA . ARG A 1 253 ? -17.281 -6.488 -28.812 1 95.88 253 ARG A CA 1
ATOM 1950 C C . ARG A 1 253 ? -16.078 -5.668 -28.359 1 95.88 253 ARG A C 1
ATOM 1952 O O . ARG A 1 253 ? -16.203 -4.805 -27.5 1 95.88 253 ARG A O 1
ATOM 1959 N N . LYS A 1 254 ? -14.898 -6.062 -28.828 1 93.62 254 LYS A N 1
ATOM 1960 C CA . LYS A 1 254 ? -13.641 -5.371 -28.547 1 93.62 254 LYS A CA 1
ATOM 1961 C C . LYS A 1 254 ? -13.281 -5.449 -27.062 1 93.62 254 LYS A C 1
ATOM 1963 O O . LYS A 1 254 ? -12.727 -4.5 -26.516 1 93.62 254 LYS A O 1
ATOM 1968 N N . GLU A 1 255 ? -13.703 -6.582 -26.453 1 92.06 255 GLU A N 1
ATOM 1969 C CA . GLU A 1 255 ? -13.344 -6.832 -25.062 1 92.06 255 GLU A CA 1
ATOM 1970 C C . GLU A 1 255 ? -11.969 -7.492 -24.953 1 92.06 255 GLU A C 1
ATOM 1972 O O . GLU A 1 255 ? -11.562 -8.234 -25.859 1 92.06 255 GLU A O 1
ATOM 1977 N N . LYS A 1 256 ? -11.359 -7.145 -23.922 1 87.69 256 LYS A N 1
ATOM 1978 C CA . LYS A 1 256 ? -10.078 -7.789 -23.641 1 87.69 256 LYS A CA 1
ATOM 1979 C C . LYS A 1 256 ? -10.273 -9.25 -23.266 1 87.69 256 LYS A C 1
ATOM 1981 O O . LYS A 1 256 ? -11.227 -9.594 -22.562 1 87.69 256 LYS A O 1
ATOM 1986 N N . ILE A 1 257 ? -9.383 -10.062 -23.766 1 92.56 257 ILE A N 1
ATOM 1987 C CA . ILE A 1 257 ? -9.383 -11.477 -23.391 1 92.56 257 ILE A CA 1
ATOM 1988 C C . ILE A 1 257 ? -8.32 -11.719 -22.328 1 92.56 257 ILE A C 1
ATOM 1990 O O . ILE A 1 257 ? -7.121 -11.688 -22.609 1 92.56 257 ILE A O 1
ATOM 1994 N N . MET A 1 258 ? -8.797 -12.023 -21.125 1 90.88 258 MET A N 1
ATOM 1995 C CA . MET A 1 258 ? -7.891 -12.211 -20 1 90.88 258 MET A CA 1
ATOM 1996 C C . MET A 1 258 ? -6.969 -13.406 -20.234 1 90.88 258 MET A C 1
ATOM 1998 O O . MET A 1 258 ? -7.398 -14.438 -20.766 1 90.88 258 MET A O 1
ATOM 2002 N N . GLY A 1 259 ? -5.789 -13.242 -19.781 1 92.31 259 GLY A N 1
ATOM 2003 C CA . GLY A 1 259 ? -4.809 -14.297 -19.969 1 92.31 259 GLY A CA 1
ATOM 2004 C C . GLY A 1 259 ? -3.988 -14.133 -21.234 1 92.31 259 GLY A C 1
ATOM 2005 O O . GLY A 1 259 ? -3.068 -14.914 -21.484 1 92.31 259 GLY A O 1
ATOM 2006 N N . PHE A 1 260 ? -4.434 -13.141 -22.031 1 91.25 260 PHE A N 1
ATOM 2007 C CA . PHE A 1 260 ? -3.693 -12.859 -23.25 1 91.25 260 PHE A CA 1
ATOM 2008 C C . PHE A 1 260 ? -3.215 -11.414 -23.266 1 91.25 260 PHE A C 1
ATOM 2010 O O . PHE A 1 260 ? -3.912 -10.516 -22.781 1 91.25 260 PHE A O 1
ATOM 2017 N N . GLY A 1 261 ? -2.137 -11.172 -23.844 1 73.75 261 GLY A N 1
ATOM 2018 C CA . GLY A 1 261 ? -1.622 -9.82 -24.031 1 73.75 261 GLY A CA 1
ATOM 2019 C C . GLY A 1 261 ? -0.755 -9.352 -22.875 1 73.75 261 GLY A C 1
ATOM 2020 O O . GLY A 1 261 ? -1.015 -9.68 -21.719 1 73.75 261 GLY A O 1
ATOM 2021 N N . HIS A 1 262 ? 0.568 -9.281 -23.141 1 64.69 262 HIS A N 1
ATOM 2022 C CA . HIS A 1 262 ? 1.538 -8.703 -22.219 1 64.69 262 HIS A CA 1
ATOM 2023 C C . HIS A 1 262 ? 2.447 -7.703 -22.938 1 64.69 262 HIS A C 1
ATOM 2025 O O . HIS A 1 262 ? 3.002 -8.016 -23.984 1 64.69 262 HIS A O 1
ATOM 2031 N N . ARG A 1 263 ? 2.344 -6.594 -22.359 1 58.34 263 ARG A N 1
ATOM 2032 C CA . ARG A 1 263 ? 3.139 -5.535 -22.984 1 58.34 263 ARG A CA 1
ATOM 2033 C C . ARG A 1 263 ? 4.543 -6.027 -23.297 1 58.34 263 ARG A C 1
ATOM 2035 O O . ARG A 1 263 ? 5.121 -5.645 -24.328 1 58.34 263 ARG A O 1
ATOM 2042 N N . VAL A 1 264 ? 4.973 -6.914 -22.484 1 58.72 264 VAL A N 1
ATOM 2043 C CA . VAL A 1 264 ? 6.367 -7.328 -22.625 1 58.72 264 VAL A CA 1
ATOM 2044 C C . VAL A 1 264 ? 6.465 -8.523 -23.562 1 58.72 264 VAL A C 1
ATOM 2046 O O . VAL A 1 264 ? 7.418 -8.633 -24.344 1 58.72 264 VAL A O 1
ATOM 2049 N N . TYR A 1 265 ? 5.457 -9.414 -23.484 1 59.34 265 TYR A N 1
ATOM 2050 C CA . TYR A 1 265 ? 5.531 -10.664 -24.234 1 59.34 265 TYR A CA 1
ATOM 2051 C C . TYR A 1 265 ? 4.645 -10.609 -25.469 1 59.34 265 TYR A C 1
ATOM 2053 O O . TYR A 1 265 ? 4.188 -11.648 -25.969 1 59.34 265 TYR A O 1
ATOM 2061 N N . MET A 1 266 ? 4.559 -9.625 -26.047 1 61.75 266 MET A N 1
ATOM 2062 C CA . MET A 1 266 ? 3.521 -9.477 -27.078 1 61.75 266 MET A CA 1
ATOM 2063 C C . MET A 1 266 ? 3.9 -10.227 -28.344 1 61.75 266 MET A C 1
ATOM 2065 O O . MET A 1 266 ? 3.029 -10.602 -29.125 1 61.75 266 MET A O 1
ATOM 2069 N N . ARG A 1 267 ? 5.18 -10.617 -28.406 1 67.94 267 ARG A N 1
ATOM 2070 C CA . ARG A 1 267 ? 5.516 -11.148 -29.719 1 67.94 267 ARG A CA 1
ATOM 2071 C C . ARG A 1 267 ? 5.852 -12.633 -29.641 1 67.94 267 ARG A C 1
ATOM 2073 O O . ARG A 1 267 ? 6.113 -13.273 -30.656 1 67.94 267 ARG A O 1
ATOM 2080 N N . LYS A 1 268 ? 5.703 -13.078 -28.391 1 78.81 268 LYS A N 1
ATOM 2081 C CA . LYS A 1 268 ? 5.953 -14.5 -28.203 1 78.81 268 LYS A CA 1
ATOM 2082 C C . LYS A 1 268 ? 5.246 -15.016 -26.953 1 78.81 268 LYS A C 1
ATOM 2084 O O . LYS A 1 268 ? 4.707 -14.234 -26.156 1 78.81 268 LYS A O 1
ATOM 2089 N N . MET A 1 269 ? 5.281 -16.406 -26.891 1 83.38 269 MET A N 1
ATOM 2090 C CA . MET A 1 269 ? 4.621 -17 -25.734 1 83.38 269 MET A CA 1
ATOM 2091 C C . MET A 1 269 ? 5.465 -16.828 -24.469 1 83.38 269 MET A C 1
ATOM 2093 O O . MET A 1 269 ? 6.688 -17 -24.516 1 83.38 269 MET A O 1
ATOM 2097 N N . ASP A 1 270 ? 4.812 -16.438 -23.375 1 89.44 270 ASP A N 1
ATOM 2098 C CA . ASP A 1 270 ? 5.422 -16.484 -22.047 1 89.44 270 ASP A CA 1
ATOM 2099 C C . ASP A 1 270 ? 5.961 -17.891 -21.75 1 89.44 270 ASP A C 1
ATOM 2101 O O . ASP A 1 270 ? 5.203 -18.859 -21.719 1 89.44 270 ASP A O 1
ATOM 2105 N N . PRO A 1 271 ? 7.293 -18 -21.641 1 91.44 271 PRO A N 1
ATOM 2106 C CA . PRO A 1 271 ? 7.84 -19.344 -21.391 1 91.44 271 PRO A CA 1
ATOM 2107 C C . PRO A 1 271 ? 7.223 -20 -20.172 1 91.44 271 PRO A C 1
ATOM 2109 O O . PRO A 1 271 ? 7.156 -21.234 -20.094 1 91.44 271 PRO A O 1
ATOM 2112 N N . ARG A 1 272 ? 6.836 -19.328 -19.219 1 95.12 272 ARG A N 1
ATOM 2113 C CA . ARG A 1 272 ? 6.164 -19.859 -18.031 1 95.12 272 ARG A CA 1
ATOM 2114 C C . ARG A 1 272 ? 4.844 -20.531 -18.406 1 95.12 272 ARG A C 1
ATOM 2116 O O . ARG A 1 272 ? 4.48 -21.562 -17.844 1 95.12 272 ARG A O 1
ATOM 2123 N N . ALA A 1 273 ? 4.145 -19.922 -19.344 1 94.88 273 ALA A N 1
ATOM 2124 C CA . ALA A 1 273 ? 2.891 -20.484 -19.828 1 94.88 273 ALA A CA 1
ATOM 2125 C C . ALA A 1 273 ? 3.121 -21.844 -20.5 1 94.88 273 ALA A C 1
ATOM 2127 O O . ALA A 1 273 ? 2.32 -22.766 -20.344 1 94.88 273 ALA A O 1
ATOM 2128 N N . ALA A 1 274 ? 4.172 -21.938 -21.234 1 94.19 274 ALA A N 1
ATOM 2129 C CA . ALA A 1 274 ? 4.496 -23.188 -21.922 1 94.19 274 ALA A CA 1
ATOM 2130 C C . ALA A 1 274 ? 4.715 -24.312 -20.906 1 94.19 274 ALA A C 1
ATOM 2132 O O . ALA A 1 274 ? 4.285 -25.438 -21.141 1 94.19 274 ALA A O 1
ATOM 2133 N N . LEU A 1 275 ? 5.395 -23.984 -19.906 1 95.56 275 LEU A N 1
ATOM 2134 C CA . LEU A 1 275 ? 5.656 -24.969 -18.859 1 95.56 275 LEU A CA 1
ATOM 2135 C C . LEU A 1 275 ? 4.355 -25.422 -18.219 1 95.56 275 LEU A C 1
ATOM 2137 O O . LEU A 1 275 ? 4.168 -26.625 -17.953 1 95.56 275 LEU A O 1
ATOM 2141 N N . LEU A 1 276 ? 3.447 -24.516 -17.953 1 97.5 276 LEU A N 1
ATOM 2142 C CA . LEU A 1 276 ? 2.199 -24.859 -17.281 1 97.5 276 LEU A CA 1
ATOM 2143 C C . LEU A 1 276 ? 1.245 -25.578 -18.234 1 97.5 276 LEU A C 1
ATOM 2145 O O . LEU A 1 276 ? 0.386 -26.344 -17.797 1 97.5 276 LEU A O 1
ATOM 2149 N N . LYS A 1 277 ? 1.395 -25.297 -19.531 1 97.56 277 LYS A N 1
ATOM 2150 C CA . LYS A 1 277 ? 0.628 -26.062 -20.516 1 97.56 277 LYS A CA 1
ATOM 2151 C C . LYS A 1 277 ? 0.951 -27.547 -20.438 1 97.56 277 LYS A C 1
ATOM 2153 O O . LYS A 1 277 ? 0.051 -28.391 -20.516 1 97.56 277 LYS A O 1
ATOM 2158 N N . LYS A 1 278 ? 2.217 -27.859 -20.281 1 97.44 278 LYS A N 1
ATOM 2159 C CA . LYS A 1 278 ? 2.635 -29.25 -20.125 1 97.44 278 LYS A CA 1
ATOM 2160 C C . LYS A 1 278 ? 2.041 -29.859 -18.859 1 97.44 278 LYS A C 1
ATOM 2162 O O . LYS A 1 278 ? 1.59 -31.016 -18.859 1 97.44 278 LYS A O 1
ATOM 2167 N N . ALA A 1 279 ? 2.092 -29.109 -17.781 1 97.31 279 ALA A N 1
ATOM 2168 C CA . ALA A 1 279 ? 1.524 -29.578 -16.516 1 97.31 279 ALA A CA 1
ATOM 2169 C C . ALA A 1 279 ? 0.024 -29.812 -16.641 1 97.31 279 ALA A C 1
ATOM 2171 O O . ALA A 1 279 ? -0.496 -30.812 -16.125 1 97.31 279 ALA A O 1
ATOM 2172 N N . LEU A 1 280 ? -0.66 -28.891 -17.328 1 98.44 280 LEU A N 1
ATOM 2173 C CA . LEU A 1 280 ? -2.096 -29.031 -17.531 1 98.44 280 LEU A CA 1
ATOM 2174 C C . LEU A 1 280 ? -2.406 -30.297 -18.328 1 98.44 280 LEU A C 1
ATOM 2176 O O . LEU A 1 280 ? -3.355 -31.016 -18.016 1 98.44 280 LEU A O 1
ATOM 2180 N N . TYR A 1 281 ? -1.625 -30.531 -19.359 1 98.25 281 TYR A N 1
ATOM 2181 C CA . TYR A 1 281 ? -1.812 -31.734 -20.172 1 98.25 281 TYR A CA 1
ATOM 2182 C C . TYR A 1 281 ? -1.732 -33 -19.312 1 98.25 281 TYR A C 1
ATOM 2184 O O . TYR A 1 281 ? -2.629 -33.844 -19.359 1 98.25 281 TYR A O 1
ATOM 2192 N N . SER A 1 282 ? -0.715 -33.094 -18.547 1 97.38 282 SER A N 1
ATOM 2193 C CA . SER A 1 282 ? -0.494 -34.25 -17.703 1 97.38 282 SER A CA 1
ATOM 2194 C C . SER A 1 282 ? -1.598 -34.406 -16.656 1 97.38 282 SER A C 1
ATOM 2196 O O . SER A 1 282 ? -2.143 -35.5 -16.484 1 97.38 282 SER A O 1
ATOM 2198 N N . LEU A 1 283 ? -1.966 -33.344 -15.961 1 97.12 283 LEU A N 1
ATOM 2199 C CA . LEU A 1 283 ? -2.971 -33.375 -14.906 1 97.12 283 LEU A CA 1
ATOM 2200 C C . LEU A 1 283 ? -4.352 -33.656 -15.477 1 97.12 283 LEU A C 1
ATOM 2202 O O . LEU A 1 283 ? -5.141 -34.375 -14.852 1 97.12 283 LEU A O 1
ATOM 2206 N N . SER A 1 284 ? -4.629 -33.031 -16.609 1 97.38 284 SER A N 1
ATOM 2207 C CA . SER A 1 284 ? -5.949 -33.219 -17.203 1 97.38 284 SER A CA 1
ATOM 2208 C C . SER A 1 284 ? -6.16 -34.656 -17.641 1 97.38 284 SER A C 1
ATOM 2210 O O . SER A 1 284 ? -7.266 -35.188 -17.531 1 97.38 284 SER A O 1
ATOM 2212 N N . HIS A 1 285 ? -5.137 -35.312 -18.172 1 96.12 285 HIS A N 1
ATOM 2213 C CA . HIS A 1 285 ? -5.234 -36.719 -18.562 1 96.12 285 HIS A CA 1
ATOM 2214 C C . HIS A 1 285 ? -5.402 -37.625 -17.344 1 96.12 285 HIS A C 1
ATOM 2216 O O . HIS A 1 285 ? -6.176 -38.562 -17.391 1 96.12 285 HIS A O 1
ATOM 2222 N N . LYS A 1 286 ? -4.734 -37.312 -16.328 1 95.5 286 LYS A N 1
ATOM 2223 C CA . LYS A 1 286 ? -4.797 -38.094 -15.117 1 95.5 286 LYS A CA 1
ATOM 2224 C C . LYS A 1 286 ? -6.156 -37.969 -14.438 1 95.5 286 LYS A C 1
ATOM 2226 O O . LYS A 1 286 ? -6.664 -38.938 -13.859 1 95.5 286 LYS A O 1
ATOM 2231 N N . THR A 1 287 ? -6.77 -36.844 -14.508 1 95.38 287 THR A N 1
ATOM 2232 C CA . THR A 1 287 ? -8 -36.562 -13.766 1 95.38 287 THR A CA 1
ATOM 2233 C C . THR A 1 287 ? -9.219 -36.781 -14.664 1 95.38 287 THR A C 1
ATOM 2235 O O . THR A 1 287 ? -10.359 -36.656 -14.203 1 95.38 287 THR A O 1
ATOM 2238 N N . GLY A 1 288 ? -9.016 -37 -15.945 1 96.62 288 GLY A N 1
ATOM 2239 C CA . GLY A 1 288 ? -10.102 -37.188 -16.891 1 96.62 288 GLY A CA 1
ATOM 2240 C C . GLY A 1 288 ? -10.75 -35.906 -17.344 1 96.62 288 GLY A C 1
ATOM 2241 O O . GLY A 1 288 ? -11.922 -35.875 -17.734 1 96.62 288 GLY A O 1
ATOM 2242 N N . ARG A 1 289 ? -10.039 -34.812 -17.172 1 97.44 289 ARG A N 1
ATOM 2243 C CA . ARG A 1 289 ? -10.562 -33.5 -17.562 1 97.44 289 ARG A CA 1
ATOM 2244 C C . ARG A 1 289 ? -9.812 -32.938 -18.766 1 97.44 289 ARG A C 1
ATOM 2246 O O . ARG A 1 289 ? -9.438 -31.781 -18.781 1 97.44 289 ARG A O 1
ATOM 2253 N N . GLN A 1 290 ? -9.594 -33.719 -19.766 1 97.5 290 GLN A N 1
ATOM 2254 C CA . GLN A 1 290 ? -8.898 -33.344 -20.984 1 97.5 290 GLN A CA 1
ATOM 2255 C C . GLN A 1 290 ? -9.617 -32.188 -21.688 1 97.5 290 GLN A C 1
ATOM 2257 O O . GLN A 1 290 ? -9.016 -31.469 -22.484 1 97.5 290 GLN A O 1
ATOM 2262 N N . ASP A 1 291 ? -10.883 -32.062 -21.344 1 97.62 291 ASP A N 1
ATOM 2263 C CA . ASP A 1 291 ? -11.672 -30.984 -21.906 1 97.62 291 ASP A CA 1
ATOM 2264 C C . ASP A 1 291 ? -11.047 -29.625 -21.594 1 97.62 291 ASP A C 1
ATOM 2266 O O . ASP A 1 291 ? -11.039 -28.719 -22.438 1 97.62 291 ASP A O 1
ATOM 2270 N N . LEU A 1 292 ? -10.531 -29.484 -20.391 1 98.25 292 LEU A N 1
ATOM 2271 C CA . LEU A 1 292 ? -9.914 -28.219 -20 1 98.25 292 LEU A CA 1
ATOM 2272 C C . LEU A 1 292 ? -8.68 -27.938 -20.844 1 98.25 292 LEU A C 1
ATOM 2274 O O . LEU A 1 292 ? -8.461 -26.797 -21.266 1 98.25 292 LEU A O 1
ATOM 2278 N N . TYR A 1 293 ? -7.859 -28.922 -21.078 1 98.38 293 TYR A N 1
ATOM 2279 C CA . TYR A 1 293 ? -6.688 -28.75 -21.922 1 98.38 293 TYR A CA 1
ATOM 2280 C C . TYR A 1 293 ? -7.098 -28.391 -23.344 1 98.38 293 TYR A C 1
ATOM 2282 O O . TYR A 1 293 ? -6.52 -27.484 -23.953 1 98.38 293 TYR A O 1
ATOM 2290 N N . GLU A 1 294 ? -8.07 -29.078 -23.844 1 98.44 294 GLU A N 1
ATOM 2291 C CA . GLU A 1 294 ? -8.531 -28.859 -25.203 1 98.44 294 GLU A CA 1
ATOM 2292 C C . GLU A 1 294 ? -9.094 -27.453 -25.391 1 98.44 294 GLU A C 1
ATOM 2294 O O . GLU A 1 294 ? -8.859 -26.812 -26.422 1 98.44 294 GLU A O 1
ATOM 2299 N N . MET A 1 295 ? -9.852 -27.031 -24.422 1 98.56 295 MET A N 1
ATOM 2300 C CA . MET A 1 295 ? -10.375 -25.672 -24.453 1 98.56 295 MET A CA 1
ATOM 2301 C C . MET A 1 295 ? -9.234 -24.656 -24.516 1 98.56 295 MET A C 1
ATOM 2303 O O . MET A 1 295 ? -9.227 -23.766 -25.359 1 98.56 295 MET A O 1
ATOM 2307 N N . CYS A 1 296 ? -8.258 -24.859 -23.625 1 98.19 296 CYS A N 1
ATOM 2308 C CA . CYS A 1 296 ? -7.145 -23.922 -23.531 1 98.19 296 CYS A CA 1
ATOM 2309 C C . CYS A 1 296 ? -6.316 -23.938 -24.812 1 98.19 296 CYS A C 1
ATOM 2311 O O . CYS A 1 296 ? -5.91 -22.875 -25.312 1 98.19 296 CYS A O 1
ATOM 2313 N N . ASP A 1 297 ? -6.102 -25.094 -25.328 1 98.12 297 ASP A N 1
ATOM 2314 C CA . ASP A 1 297 ? -5.324 -25.234 -26.562 1 98.12 297 ASP A CA 1
ATOM 2315 C C . ASP A 1 297 ? -6.027 -24.578 -27.734 1 98.12 297 ASP A C 1
ATOM 2317 O O . ASP A 1 297 ? -5.395 -23.891 -28.547 1 98.12 297 ASP A O 1
ATOM 2321 N N . ALA A 1 298 ? -7.316 -24.781 -27.859 1 98.38 298 ALA A N 1
ATOM 2322 C CA . ALA A 1 298 ? -8.109 -24.188 -28.938 1 98.38 298 ALA A CA 1
ATOM 2323 C C . ALA A 1 298 ? -8.148 -22.672 -28.812 1 98.38 298 ALA A C 1
ATOM 2325 O O . ALA A 1 298 ? -8.062 -21.953 -29.812 1 98.38 298 ALA A O 1
ATOM 2326 N N . GLY A 1 299 ? -8.383 -22.234 -27.594 1 97.88 299 GLY A N 1
ATOM 2327 C CA . GLY A 1 299 ? -8.391 -20.797 -27.375 1 97.88 299 GLY A CA 1
ATOM 2328 C C . GLY A 1 299 ? -7.07 -20.125 -27.734 1 97.88 299 GLY A C 1
ATOM 2329 O O . GLY A 1 299 ? -7.059 -19.031 -28.312 1 97.88 299 GLY A O 1
ATOM 2330 N N . GLU A 1 300 ? -5.969 -20.766 -27.328 1 96.75 300 GLU A N 1
ATOM 2331 C CA . GLU A 1 300 ? -4.641 -20.281 -27.672 1 96.75 300 GLU A CA 1
ATOM 2332 C C . GLU A 1 300 ? -4.473 -20.156 -29.188 1 96.75 300 GLU A C 1
ATOM 2334 O O . GLU A 1 300 ? -4 -19.125 -29.688 1 96.75 300 GLU A O 1
ATOM 2339 N N . LYS A 1 301 ? -4.875 -21.125 -29.891 1 97 301 LYS A N 1
ATOM 2340 C CA . LYS A 1 301 ? -4.785 -21.125 -31.344 1 97 301 LYS A CA 1
ATOM 2341 C C . LYS A 1 301 ? -5.652 -20.016 -31.953 1 97 301 LYS A C 1
ATOM 2343 O O . LYS A 1 301 ? -5.211 -19.297 -32.844 1 97 301 LYS A O 1
ATOM 2348 N N . LEU A 1 302 ? -6.809 -19.891 -31.453 1 97.5 302 LEU A N 1
ATOM 2349 C CA . LEU A 1 302 ? -7.75 -18.891 -31.938 1 97.5 302 LEU A CA 1
ATOM 2350 C C . LEU A 1 302 ? -7.195 -17.484 -31.734 1 97.5 302 LEU A C 1
ATOM 2352 O O . LEU A 1 302 ? -7.246 -16.656 -32.656 1 97.5 302 LEU A O 1
ATOM 2356 N N . MET A 1 303 ? -6.676 -17.234 -30.578 1 95.94 303 MET A N 1
ATOM 2357 C CA . MET A 1 303 ? -6.152 -15.914 -30.266 1 95.94 303 MET A CA 1
ATOM 2358 C C . MET A 1 303 ? -4.93 -15.594 -31.125 1 95.94 303 MET A C 1
ATOM 2360 O O . MET A 1 303 ? -4.719 -14.445 -31.516 1 95.94 303 MET A O 1
ATOM 2364 N N . ARG A 1 304 ? -4.113 -16.594 -31.344 1 94.19 304 ARG A N 1
ATOM 2365 C CA . ARG A 1 304 ? -2.961 -16.406 -32.219 1 94.19 304 ARG A CA 1
ATOM 2366 C C . ARG A 1 304 ? -3.402 -16.062 -33.625 1 94.19 304 ARG A C 1
ATOM 2368 O O . ARG A 1 304 ? -2.855 -15.148 -34.25 1 94.19 304 ARG A O 1
ATOM 2375 N N . GLU A 1 305 ? -4.348 -16.688 -34.094 1 94.88 305 GLU A N 1
ATOM 2376 C CA . GLU A 1 305 ? -4.82 -16.516 -35.469 1 94.88 305 GLU A CA 1
ATOM 2377 C C . GLU A 1 305 ? -5.543 -15.172 -35.625 1 94.88 305 GLU A C 1
ATOM 2379 O O . GLU A 1 305 ? -5.359 -14.477 -36.625 1 94.88 305 GLU A O 1
ATOM 2384 N N . GLU A 1 306 ? -6.316 -14.836 -34.656 1 94.25 306 GLU A N 1
ATOM 2385 C CA . GLU A 1 306 ? -7.195 -13.672 -34.781 1 94.25 306 GLU A CA 1
ATOM 2386 C C . GLU A 1 306 ? -6.469 -12.391 -34.406 1 94.25 306 GLU A C 1
ATOM 2388 O O . GLU A 1 306 ? -6.742 -11.328 -34.969 1 94.25 306 GLU A O 1
ATOM 2393 N N . LYS A 1 307 ? -5.59 -12.469 -33.438 1 92.5 307 LYS A N 1
ATOM 2394 C CA . LYS A 1 307 ? -5.047 -11.234 -32.875 1 92.5 307 LYS A CA 1
ATOM 2395 C C . LYS A 1 307 ? -3.523 -11.281 -32.812 1 92.5 307 LYS A C 1
ATOM 2397 O O . LYS A 1 307 ? -2.879 -10.281 -32.5 1 92.5 307 LYS A O 1
ATOM 2402 N N . GLY A 1 308 ? -2.928 -12.43 -33.125 1 91.19 308 GLY A N 1
ATOM 2403 C CA . GLY A 1 308 ? -1.488 -12.578 -32.969 1 91.19 308 GLY A CA 1
ATOM 2404 C C . GLY A 1 308 ? -1.025 -12.492 -31.531 1 91.19 308 GLY A C 1
ATOM 2405 O O . GLY A 1 308 ? 0.113 -12.102 -31.266 1 91.19 308 GLY A O 1
ATOM 2406 N N . LEU A 1 309 ? -1.913 -12.82 -30.578 1 92.62 309 LEU A N 1
ATOM 2407 C CA . LEU A 1 309 ? -1.595 -12.734 -29.156 1 92.62 309 LEU A CA 1
ATOM 2408 C C . LEU A 1 309 ? -1.267 -14.109 -28.594 1 92.62 309 LEU A C 1
ATOM 2410 O O . LEU A 1 309 ? -1.771 -15.125 -29.078 1 92.62 309 LEU A O 1
ATOM 2414 N N . TYR A 1 310 ? -0.426 -14.117 -27.594 1 92.12 310 TYR A N 1
ATOM 2415 C CA . TYR A 1 310 ? 0.009 -15.344 -26.922 1 92.12 310 TYR A CA 1
ATOM 2416 C C . TYR A 1 310 ? -0.42 -15.344 -25.453 1 92.12 310 TYR A C 1
ATOM 2418 O O . TYR A 1 310 ? -0.625 -14.289 -24.859 1 92.12 310 TYR A O 1
ATOM 2426 N N . PRO A 1 311 ? -0.564 -16.578 -24.938 1 93.75 311 PRO A N 1
ATOM 2427 C CA . PRO A 1 311 ? -0.966 -16.672 -23.531 1 93.75 311 PRO A CA 1
ATOM 2428 C C . PRO A 1 311 ? 0.145 -16.25 -22.578 1 93.75 311 PRO A C 1
ATOM 2430 O O . PRO A 1 311 ? 1.325 -16.469 -22.859 1 93.75 311 PRO A O 1
ATOM 2433 N N . ASN A 1 312 ? -0.284 -15.648 -21.516 1 92.38 312 ASN A N 1
ATOM 2434 C CA . ASN A 1 312 ? 0.623 -15.438 -20.391 1 92.38 312 ASN A CA 1
ATOM 2435 C C . ASN A 1 312 ? 0.51 -16.562 -19.359 1 92.38 312 ASN A C 1
ATOM 2437 O O . ASN A 1 312 ? -0.201 -17.531 -19.578 1 92.38 312 ASN A O 1
ATOM 2441 N N . LEU A 1 313 ? 1.248 -16.469 -18.297 1 94.69 313 LEU A N 1
ATOM 2442 C CA . LEU A 1 313 ? 1.311 -17.469 -17.234 1 94.69 313 LEU A CA 1
ATOM 2443 C C . LEU A 1 313 ? -0.082 -17.781 -16.703 1 94.69 313 LEU A C 1
ATOM 2445 O O . LEU A 1 313 ? -0.433 -18.953 -16.5 1 94.69 313 LEU A O 1
ATOM 2449 N N . ASP A 1 314 ? -0.92 -16.766 -16.484 1 96.31 314 ASP A N 1
ATOM 2450 C CA . ASP A 1 314 ? -2.221 -16.875 -15.828 1 96.31 314 ASP A CA 1
ATOM 2451 C C . ASP A 1 314 ? -3.172 -17.75 -16.641 1 96.31 314 ASP A C 1
ATOM 2453 O O . ASP A 1 314 ? -4.039 -18.422 -16.078 1 96.31 314 ASP A O 1
ATOM 2457 N N . TYR A 1 315 ? -3.004 -17.797 -17.938 1 96.69 315 TYR A N 1
ATOM 2458 C CA . TYR A 1 315 ? -3.887 -18.516 -18.844 1 96.69 315 TYR A CA 1
ATOM 2459 C C . TYR A 1 315 ? -3.873 -20.016 -18.531 1 96.69 315 TYR A C 1
ATOM 2461 O O . TYR A 1 315 ? -4.926 -20.656 -18.5 1 96.69 315 TYR A O 1
ATOM 2469 N N . TYR A 1 316 ? -2.762 -20.531 -18.297 1 97.81 316 TYR A N 1
ATOM 2470 C CA . TYR A 1 316 ? -2.666 -21.969 -18.047 1 97.81 316 TYR A CA 1
ATOM 2471 C C . TYR A 1 316 ? -2.631 -22.266 -16.562 1 97.81 316 TYR A C 1
ATOM 2473 O O . TYR A 1 316 ? -2.934 -23.375 -16.141 1 97.81 316 TYR A O 1
ATOM 2481 N N . ALA A 1 317 ? -2.26 -21.281 -15.711 1 98.31 317 ALA A N 1
ATOM 2482 C CA . ALA A 1 317 ? -2.285 -21.469 -14.258 1 98.31 317 ALA A CA 1
ATOM 2483 C C . ALA A 1 317 ? -3.705 -21.719 -13.766 1 98.31 317 ALA A C 1
ATOM 2485 O O . ALA A 1 317 ? -3.918 -22.531 -12.852 1 98.31 317 ALA A O 1
ATOM 2486 N N . ALA A 1 318 ? -4.664 -21.109 -14.391 1 98.5 318 ALA A N 1
ATOM 2487 C CA . ALA A 1 318 ? -6.055 -21.156 -13.945 1 98.5 318 ALA A CA 1
ATOM 2488 C C . ALA A 1 318 ? -6.594 -22.578 -13.953 1 98.5 318 ALA A C 1
ATOM 2490 O O . ALA A 1 318 ? -7.008 -23.094 -12.914 1 98.5 318 ALA A O 1
ATOM 2491 N N . PRO A 1 319 ? -6.539 -23.266 -15.117 1 98.62 319 PRO A N 1
ATOM 2492 C CA . PRO A 1 319 ? -7.074 -24.625 -15.117 1 98.62 319 PRO A CA 1
ATOM 2493 C C . PRO A 1 319 ? -6.211 -25.594 -14.312 1 98.62 319 PRO A C 1
ATOM 2495 O O . PRO A 1 319 ? -6.715 -26.594 -13.789 1 98.62 319 PRO A O 1
ATOM 2498 N N . VAL A 1 320 ? -4.918 -25.328 -14.164 1 98.69 320 VAL A N 1
ATOM 2499 C CA . VAL A 1 320 ? -4.062 -26.156 -13.32 1 98.69 320 VAL A CA 1
ATOM 2500 C C . VAL A 1 320 ? -4.543 -26.094 -11.875 1 98.69 320 VAL A C 1
ATOM 2502 O O . VAL A 1 320 ? -4.734 -27.125 -11.227 1 98.69 320 VAL A O 1
ATOM 2505 N N . TYR A 1 321 ? -4.77 -24.844 -11.352 1 98.75 321 TYR A N 1
ATOM 2506 C CA . TYR A 1 321 ? -5.277 -24.672 -10 1 98.75 321 TYR A CA 1
ATOM 2507 C C . TYR A 1 321 ? -6.633 -25.344 -9.828 1 98.75 321 TYR A C 1
ATOM 2509 O O . TYR A 1 321 ? -6.91 -25.938 -8.789 1 98.75 321 TYR A O 1
ATOM 2517 N N . TYR A 1 322 ? -7.426 -25.25 -10.891 1 98.56 322 TYR A N 1
ATOM 2518 C CA . TYR A 1 322 ? -8.75 -25.844 -10.852 1 98.56 322 TYR A CA 1
ATOM 2519 C C . TYR A 1 322 ? -8.656 -27.359 -10.68 1 98.56 322 TYR A C 1
ATOM 2521 O O . TYR A 1 322 ? -9.375 -27.938 -9.867 1 98.56 322 TYR A O 1
ATOM 2529 N N . LEU A 1 323 ? -7.773 -28 -11.391 1 98.31 323 LEU A N 1
ATOM 2530 C CA . LEU A 1 323 ? -7.613 -29.453 -11.352 1 98.31 323 LEU A CA 1
ATOM 2531 C C . LEU A 1 323 ? -6.973 -29.891 -10.031 1 98.31 323 LEU A C 1
ATOM 2533 O O . LEU A 1 323 ? -7.105 -31.047 -9.625 1 98.31 323 LEU A O 1
ATOM 2537 N N . LEU A 1 324 ? -6.297 -28.984 -9.359 1 98.44 324 LEU A N 1
ATOM 2538 C CA . LEU A 1 324 ? -5.707 -29.281 -8.055 1 98.44 324 LEU A CA 1
ATOM 2539 C C . LEU A 1 324 ? -6.742 -29.156 -6.949 1 98.44 324 LEU A C 1
ATOM 2541 O O . LEU A 1 324 ? -6.445 -29.422 -5.781 1 98.44 324 LEU A O 1
ATOM 2545 N N . GLY A 1 325 ? -7.922 -28.672 -7.297 1 97.88 325 GLY A N 1
ATOM 2546 C CA . GLY A 1 325 ? -9 -28.562 -6.328 1 97.88 325 GLY A CA 1
ATOM 2547 C C . GLY A 1 325 ? -9 -27.25 -5.574 1 97.88 325 GLY A C 1
ATOM 2548 O O . GLY A 1 325 ? -9.602 -27.141 -4.504 1 97.88 325 GLY A O 1
ATOM 2549 N N . ILE A 1 326 ? -8.375 -26.25 -6.109 1 98.56 326 ILE A N 1
ATOM 2550 C CA . ILE A 1 326 ? -8.242 -24.969 -5.441 1 98.56 326 ILE A CA 1
ATOM 2551 C C . ILE A 1 326 ? -9.414 -24.062 -5.824 1 98.56 326 ILE A C 1
ATOM 2553 O O . ILE A 1 326 ? -9.711 -23.891 -7.008 1 98.56 326 ILE A O 1
ATOM 2557 N N . PRO A 1 327 ? -10.07 -23.469 -4.797 1 98 327 PRO A N 1
ATOM 2558 C CA . PRO A 1 327 ? -11.133 -22.516 -5.121 1 98 327 PRO A CA 1
ATOM 2559 C C . PRO A 1 327 ? -10.633 -21.328 -5.957 1 98 327 PRO A C 1
ATOM 2561 O O . PRO A 1 327 ? -9.531 -20.828 -5.723 1 98 327 PRO A O 1
ATOM 2564 N N . ILE A 1 328 ? -11.406 -20.859 -6.93 1 97.88 328 ILE A N 1
ATOM 2565 C CA . ILE A 1 328 ? -11.016 -19.828 -7.883 1 97.88 328 ILE A CA 1
ATOM 2566 C C . ILE A 1 328 ? -10.633 -18.547 -7.133 1 97.88 328 ILE A C 1
ATOM 2568 O O . ILE A 1 328 ? -9.648 -17.891 -7.48 1 97.88 328 ILE A O 1
ATOM 2572 N N . ASP A 1 329 ? -11.297 -18.234 -5.992 1 96.69 329 ASP A N 1
ATOM 2573 C CA . ASP A 1 329 ? -11.078 -17.016 -5.223 1 96.69 329 ASP A CA 1
ATOM 2574 C C . ASP A 1 329 ? -9.672 -16.969 -4.637 1 96.69 329 ASP A C 1
ATOM 2576 O O . ASP A 1 329 ? -9.195 -15.914 -4.219 1 96.69 329 ASP A O 1
ATOM 2580 N N . LEU A 1 330 ? -8.992 -18.078 -4.652 1 98.44 330 LEU A N 1
ATOM 2581 C CA . LEU A 1 330 ? -7.691 -18.172 -3.992 1 98.44 330 LEU A CA 1
ATOM 2582 C C . LEU A 1 330 ? -6.559 -18.016 -5 1 98.44 330 LEU A C 1
ATOM 2584 O O . LEU A 1 330 ? -5.387 -17.969 -4.621 1 98.44 330 LEU A O 1
ATOM 2588 N N . TYR A 1 331 ? -6.879 -17.906 -6.328 1 98.5 331 TYR A N 1
ATOM 2589 C CA . TYR A 1 331 ? -5.844 -17.859 -7.355 1 98.5 331 TYR A CA 1
ATOM 2590 C C . TYR A 1 331 ? -4.914 -16.672 -7.145 1 98.5 331 TYR A C 1
ATOM 2592 O O . TYR A 1 331 ? -3.693 -16.844 -7.07 1 98.5 331 TYR A O 1
ATOM 2600 N N . THR A 1 332 ? -5.492 -15.484 -6.945 1 98.25 332 THR A N 1
ATOM 2601 C CA . THR A 1 332 ? -4.68 -14.281 -6.805 1 98.25 332 THR A CA 1
ATOM 2602 C C . THR A 1 332 ? -3.971 -14.266 -5.453 1 98.25 332 THR A C 1
ATOM 2604 O O . THR A 1 332 ? -2.809 -13.867 -5.359 1 98.25 332 THR A O 1
ATOM 2607 N N . PRO A 1 333 ? -4.617 -14.742 -4.336 1 98.75 333 PRO A N 1
ATOM 2608 C CA . PRO A 1 333 ? -3.898 -14.844 -3.064 1 98.75 333 PRO A CA 1
ATOM 2609 C C . PRO A 1 333 ? -2.701 -15.789 -3.137 1 98.75 333 PRO A C 1
ATOM 2611 O O . PRO A 1 333 ? -1.659 -15.523 -2.533 1 98.75 333 PRO A O 1
ATOM 2614 N N . ILE A 1 334 ? -2.838 -16.891 -3.857 1 98.88 334 ILE A N 1
ATOM 2615 C CA . ILE A 1 334 ? -1.727 -17.812 -4.035 1 98.88 334 ILE A CA 1
ATOM 2616 C C . ILE A 1 334 ? -0.616 -17.141 -4.84 1 98.88 334 ILE A C 1
ATOM 2618 O O . ILE A 1 334 ? 0.567 -17.297 -4.531 1 98.88 334 ILE A O 1
ATOM 2622 N N . PHE A 1 335 ? -1.074 -16.406 -5.879 1 98.69 335 PHE A N 1
ATOM 2623 C CA . PHE A 1 335 ? -0.133 -15.602 -6.645 1 98.69 335 PHE A CA 1
ATOM 2624 C C . PHE A 1 335 ? 0.687 -14.703 -5.723 1 98.69 335 PHE A C 1
ATOM 2626 O O . PHE A 1 335 ? 1.916 -14.672 -5.816 1 98.69 335 PHE A O 1
ATOM 2633 N N . PHE A 1 336 ? 0.079 -14.062 -4.805 1 98.88 336 PHE A N 1
ATOM 2634 C CA . PHE A 1 336 ? 0.763 -13.172 -3.875 1 98.88 336 PHE A CA 1
ATOM 2635 C C . PHE A 1 336 ? 1.71 -13.953 -2.973 1 98.88 336 PHE A C 1
ATOM 2637 O O . PHE A 1 336 ? 2.836 -13.523 -2.721 1 98.88 336 PHE A O 1
ATOM 2644 N N . ALA A 1 337 ? 1.224 -15.062 -2.447 1 98.88 337 ALA A N 1
ATOM 2645 C CA . ALA A 1 337 ? 2.057 -15.891 -1.579 1 98.88 337 ALA A CA 1
ATOM 2646 C C . ALA A 1 337 ? 3.338 -16.312 -2.293 1 98.88 337 ALA A C 1
ATOM 2648 O O . ALA A 1 337 ? 4.426 -16.25 -1.715 1 98.88 337 ALA A O 1
ATOM 2649 N N . ALA A 1 338 ? 3.197 -16.734 -3.527 1 98.81 338 ALA A N 1
ATOM 2650 C CA . ALA A 1 338 ? 4.352 -17.156 -4.324 1 98.81 338 ALA A CA 1
ATOM 2651 C C . ALA A 1 338 ? 5.312 -15.984 -4.535 1 98.81 338 ALA A C 1
ATOM 2653 O O . ALA A 1 338 ? 6.531 -16.156 -4.508 1 98.81 338 ALA A O 1
ATOM 2654 N N . ARG A 1 339 ? 4.781 -14.828 -4.727 1 98.62 339 ARG A N 1
ATOM 2655 C CA . ARG A 1 339 ? 5.535 -13.625 -5.059 1 98.62 339 ARG A CA 1
ATOM 2656 C C . ARG A 1 339 ? 6.203 -13.039 -3.82 1 98.62 339 ARG A C 1
ATOM 2658 O O . ARG A 1 339 ? 6.977 -12.086 -3.918 1 98.62 339 ARG A O 1
ATOM 2665 N N . SER A 1 340 ? 5.879 -13.5 -2.598 1 98.75 340 SER A N 1
ATOM 2666 C CA . SER A 1 340 ? 6.375 -12.945 -1.34 1 98.75 340 SER A CA 1
ATOM 2667 C C . SER A 1 340 ? 7.902 -12.984 -1.287 1 98.75 340 SER A C 1
ATOM 2669 O O . SER A 1 340 ? 8.531 -12.078 -0.734 1 98.75 340 SER A O 1
ATOM 2671 N N . VAL A 1 341 ? 8.484 -14.039 -1.876 1 98.75 341 VAL A N 1
ATOM 2672 C CA . VAL A 1 341 ? 9.938 -14.156 -1.812 1 98.75 341 VAL A CA 1
ATOM 2673 C C . VAL A 1 341 ? 10.586 -13.086 -2.684 1 98.75 341 VAL A C 1
ATOM 2675 O O . VAL A 1 341 ? 11.555 -12.445 -2.275 1 98.75 341 VAL A O 1
ATOM 2678 N N . GLY A 1 342 ? 10.078 -12.922 -3.918 1 98.62 342 GLY A N 1
ATOM 2679 C CA . GLY A 1 342 ? 10.586 -11.852 -4.77 1 98.62 342 GLY A CA 1
ATOM 2680 C C . GLY A 1 342 ? 10.398 -10.477 -4.164 1 98.62 342 GLY A C 1
ATOM 2681 O O . GLY A 1 342 ? 11.312 -9.648 -4.199 1 98.62 342 GLY A O 1
ATOM 2682 N N . LEU A 1 343 ? 9.219 -10.203 -3.582 1 98.69 343 LEU A N 1
ATOM 2683 C CA . LEU A 1 343 ? 8.93 -8.945 -2.908 1 98.69 343 LEU A CA 1
ATOM 2684 C C . LEU A 1 343 ? 9.93 -8.68 -1.785 1 98.69 343 LEU A C 1
ATOM 2686 O O . LEU A 1 343 ? 10.414 -7.559 -1.632 1 98.69 343 LEU A O 1
ATOM 2690 N N . SER A 1 344 ? 10.18 -9.727 -0.997 1 98.69 344 SER A N 1
ATOM 2691 C CA . SER A 1 344 ? 11.125 -9.609 0.107 1 98.69 344 SER A CA 1
ATOM 2692 C C . SER A 1 344 ? 12.5 -9.172 -0.387 1 98.69 344 SER A C 1
ATOM 2694 O O . SER A 1 344 ? 13.117 -8.266 0.185 1 98.69 344 SER A O 1
ATOM 2696 N N . ALA A 1 345 ? 12.93 -9.82 -1.417 1 98.62 345 ALA A N 1
ATOM 2697 C CA . ALA A 1 345 ? 14.25 -9.492 -1.964 1 98.62 345 ALA A CA 1
ATOM 2698 C C . ALA A 1 345 ? 14.305 -8.039 -2.422 1 98.62 345 ALA A C 1
ATOM 2700 O O . ALA A 1 345 ? 15.289 -7.34 -2.156 1 98.62 345 ALA A O 1
ATOM 2701 N N . HIS A 1 346 ? 13.289 -7.578 -3.092 1 98.44 346 HIS A N 1
ATOM 2702 C CA . HIS A 1 346 ? 13.242 -6.211 -3.607 1 98.44 346 HIS A CA 1
ATOM 2703 C C . HIS A 1 346 ? 13.195 -5.195 -2.473 1 98.44 346 HIS A C 1
ATOM 2705 O O . HIS A 1 346 ? 13.836 -4.145 -2.545 1 98.44 346 HIS A O 1
ATOM 2711 N N . VAL A 1 347 ? 12.406 -5.477 -1.44 1 98.31 347 VAL A N 1
ATOM 2712 C CA . VAL A 1 347 ? 12.297 -4.566 -0.304 1 98.31 347 VAL A CA 1
ATOM 2713 C C . VAL A 1 347 ? 13.633 -4.48 0.424 1 98.31 347 VAL A C 1
ATOM 2715 O O . VAL A 1 347 ? 14.078 -3.389 0.791 1 98.31 347 VAL A O 1
ATOM 2718 N N . ILE A 1 348 ? 14.273 -5.641 0.657 1 98.25 348 ILE A N 1
ATOM 2719 C CA . ILE A 1 348 ? 15.57 -5.684 1.317 1 98.25 348 ILE A CA 1
ATOM 2720 C C . ILE A 1 348 ? 16.594 -4.891 0.501 1 98.25 348 ILE A C 1
ATOM 2722 O O . ILE A 1 348 ? 17.344 -4.09 1.052 1 98.25 348 ILE A O 1
ATOM 2726 N N . GLU A 1 349 ? 16.594 -5.059 -0.828 1 97.56 349 GLU A N 1
ATOM 2727 C CA . GLU A 1 349 ? 17.484 -4.316 -1.708 1 97.56 349 GLU A CA 1
ATOM 2728 C C . GLU A 1 349 ? 17.234 -2.816 -1.617 1 97.56 349 GLU A C 1
ATOM 2730 O O . GLU A 1 349 ? 18.172 -2.023 -1.572 1 97.56 349 GLU A O 1
ATOM 2735 N N . GLN A 1 350 ? 15.992 -2.445 -1.617 1 97.62 350 GLN A N 1
ATOM 2736 C CA . GLN A 1 350 ? 15.633 -1.034 -1.516 1 97.62 350 GLN A CA 1
ATOM 2737 C C . GLN A 1 350 ? 16.156 -0.427 -0.214 1 97.62 350 GLN A C 1
ATOM 2739 O O . GLN A 1 350 ? 16.656 0.696 -0.206 1 97.62 350 GLN A O 1
ATOM 2744 N N . HIS A 1 351 ? 16.016 -1.143 0.917 1 96.75 351 HIS A N 1
ATOM 2745 C CA . HIS A 1 351 ? 16.453 -0.655 2.215 1 96.75 351 HIS A CA 1
ATOM 2746 C C . HIS A 1 351 ? 17.984 -0.558 2.271 1 96.75 351 HIS A C 1
ATOM 2748 O O . HIS A 1 351 ? 18.531 0.329 2.932 1 96.75 351 HIS A O 1
ATOM 2754 N N . GLU A 1 352 ? 18.656 -1.457 1.595 1 95.75 352 GLU A N 1
ATOM 2755 C CA . GLU A 1 352 ? 20.109 -1.502 1.617 1 95.75 352 GLU A CA 1
ATOM 2756 C C . GLU A 1 352 ? 20.703 -0.336 0.836 1 95.75 352 GLU A C 1
ATOM 2758 O O . GLU A 1 352 ? 21.734 0.214 1.227 1 95.75 352 GLU A O 1
ATOM 2763 N N . ASP A 1 353 ? 20.172 -0.003 -0.244 1 93.69 353 ASP A N 1
ATOM 2764 C CA . ASP A 1 353 ? 20.547 1.132 -1.08 1 93.69 353 ASP A CA 1
ATOM 2765 C C . ASP A 1 353 ? 19.328 1.989 -1.428 1 93.69 353 ASP A C 1
ATOM 2767 O O . ASP A 1 353 ? 18.781 1.887 -2.529 1 93.69 353 ASP A O 1
ATOM 2771 N N . ASN A 1 354 ? 19.078 2.941 -0.541 1 95.19 354 ASN A N 1
ATOM 2772 C CA . ASN A 1 354 ? 17.766 3.576 -0.567 1 95.19 354 ASN A CA 1
ATOM 2773 C C . ASN A 1 354 ? 17.828 4.977 -1.172 1 95.19 354 ASN A C 1
ATOM 2775 O O . ASN A 1 354 ? 18.781 5.723 -0.916 1 95.19 354 ASN A O 1
ATOM 2779 N N . ARG A 1 355 ? 16.969 5.23 -2.008 1 95.5 355 ARG A N 1
ATOM 2780 C CA . ARG A 1 355 ? 16.609 6.562 -2.486 1 95.5 355 ARG A CA 1
ATOM 2781 C C . ARG A 1 355 ? 15.094 6.742 -2.529 1 95.5 355 ARG A C 1
ATOM 2783 O O . ARG A 1 355 ? 14.391 5.965 -3.174 1 95.5 355 ARG A O 1
ATOM 2790 N N . LEU A 1 356 ? 14.617 7.773 -1.903 1 96.12 356 LEU A N 1
ATOM 2791 C CA . LEU A 1 356 ? 13.188 8.062 -1.852 1 96.12 356 LEU A CA 1
ATOM 2792 C C . LEU A 1 356 ? 12.641 8.352 -3.246 1 96.12 356 LEU A C 1
ATOM 2794 O O . LEU A 1 356 ? 13.211 9.148 -3.992 1 96.12 356 LEU A O 1
ATOM 2798 N N . PHE A 1 357 ? 11.555 7.617 -3.623 1 97.38 357 PHE A N 1
ATOM 2799 C CA . PHE A 1 357 ? 10.883 7.898 -4.887 1 97.38 357 PHE A CA 1
ATOM 2800 C C . PHE A 1 357 ? 10.039 9.156 -4.781 1 97.38 357 PHE A C 1
ATOM 2802 O O . PHE A 1 357 ? 9.156 9.25 -3.924 1 97.38 357 PHE A O 1
ATOM 2809 N N . ARG A 1 358 ? 10.258 10.086 -5.566 1 94.44 358 ARG A N 1
ATOM 2810 C CA . ARG A 1 358 ? 9.469 11.312 -5.629 1 94.44 358 ARG A CA 1
ATOM 2811 C C . ARG A 1 358 ? 9.508 11.914 -7.027 1 94.44 358 ARG A C 1
ATOM 2813 O O . ARG A 1 358 ? 10.211 12.898 -7.266 1 94.44 358 ARG A O 1
ATOM 2820 N N . PRO A 1 359 ? 8.797 11.383 -7.938 1 95.62 359 PRO A N 1
ATOM 2821 C CA . PRO A 1 359 ? 8.727 11.969 -9.281 1 95.62 359 PRO A CA 1
ATOM 2822 C C . PRO A 1 359 ? 7.938 13.273 -9.312 1 95.62 359 PRO A C 1
ATOM 2824 O O . PRO A 1 359 ? 7.422 13.719 -8.281 1 95.62 359 PRO A O 1
ATOM 2827 N N . ARG A 1 360 ? 7.941 13.922 -10.398 1 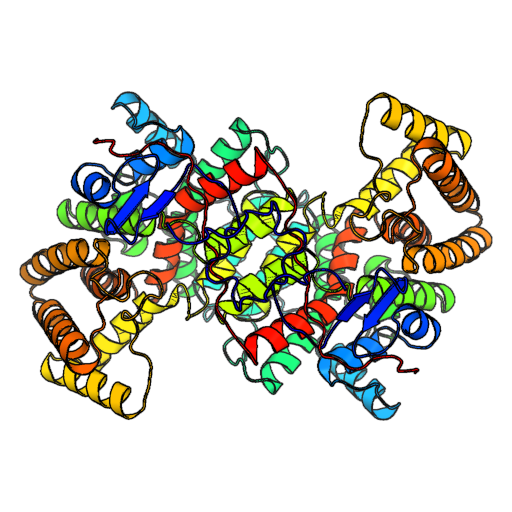94.38 360 ARG A N 1
ATOM 2828 C CA . ARG A 1 360 ? 7.227 15.172 -10.625 1 94.38 360 ARG A CA 1
ATOM 2829 C C . ARG A 1 360 ? 6.012 14.953 -11.523 1 94.38 360 ARG A C 1
ATOM 2831 O O . ARG A 1 360 ? 5.723 13.828 -11.922 1 94.38 360 ARG A O 1
ATOM 2838 N N . VAL A 1 361 ? 5.305 16.031 -11.734 1 96.19 361 VAL A N 1
ATOM 2839 C CA . VAL A 1 361 ? 4.105 15.922 -12.555 1 96.19 361 VAL A CA 1
ATOM 2840 C C . VAL A 1 361 ? 4.145 16.984 -13.656 1 96.19 361 VAL A C 1
ATOM 2842 O O . VAL A 1 361 ? 4.906 17.953 -13.57 1 96.19 361 VAL A O 1
ATOM 2845 N N . HIS A 1 362 ? 3.438 16.703 -14.703 1 96.12 362 HIS A N 1
ATOM 2846 C CA . HIS A 1 362 ? 3.029 17.75 -15.641 1 96.12 362 HIS A CA 1
ATOM 2847 C C . HIS A 1 362 ? 1.664 18.312 -15.266 1 96.12 362 HIS A C 1
ATOM 2849 O O . HIS A 1 362 ? 0.644 17.641 -15.406 1 96.12 362 HIS A O 1
ATOM 2855 N N . TYR A 1 363 ? 1.622 19.5 -14.781 1 96.62 363 TYR A N 1
ATOM 2856 C CA . TYR A 1 363 ? 0.387 20.125 -14.32 1 96.62 363 TYR A CA 1
ATOM 2857 C C . TYR A 1 363 ? -0.385 20.734 -15.484 1 96.62 363 TYR A C 1
ATOM 2859 O O . TYR A 1 363 ? 0.156 21.547 -16.25 1 96.62 363 TYR A O 1
ATOM 2867 N N . THR A 1 364 ? -1.616 20.359 -15.633 1 96.94 364 THR A N 1
ATOM 2868 C CA . THR A 1 364 ? -2.441 20.797 -16.766 1 96.94 364 THR A CA 1
ATOM 2869 C C . THR A 1 364 ? -3.615 21.641 -16.281 1 96.94 364 THR A C 1
ATOM 2871 O O . THR A 1 364 ? -4.5 21.984 -17.062 1 96.94 364 THR A O 1
ATOM 2874 N N . GLY A 1 365 ? -3.727 21.938 -15 1 96.31 365 GLY A N 1
ATOM 2875 C CA . GLY A 1 365 ? -4.84 22.688 -14.445 1 96.31 365 GLY A CA 1
ATOM 2876 C C . GLY A 1 365 ? -4.688 24.188 -14.609 1 96.31 365 GLY A C 1
ATOM 2877 O O . GLY A 1 365 ? -3.703 24.656 -15.18 1 96.31 365 GLY A O 1
ATOM 2878 N N . PRO A 1 366 ? -5.691 24.922 -14.164 1 96.81 366 PRO A N 1
ATOM 2879 C CA . PRO A 1 366 ? -5.633 26.391 -14.227 1 96.81 366 PRO A CA 1
ATOM 2880 C C . PRO A 1 366 ? -4.586 26.969 -13.281 1 96.81 366 PRO A C 1
ATOM 2882 O O . PRO A 1 366 ? -4.02 26.25 -12.461 1 96.81 366 PRO A O 1
ATOM 2885 N N . ARG A 1 367 ? -4.324 28.297 -13.5 1 96.44 367 ARG A N 1
ATOM 2886 C CA . ARG A 1 367 ? -3.389 29.047 -12.672 1 96.44 367 ARG A CA 1
ATOM 2887 C C . ARG A 1 367 ? -3.971 30.406 -12.289 1 96.44 367 ARG A C 1
ATOM 2889 O O . ARG A 1 367 ? -4.867 30.922 -12.961 1 96.44 367 ARG A O 1
ATOM 2896 N N . HIS A 1 368 ? -3.502 30.891 -11.164 1 95.88 368 HIS A N 1
ATOM 2897 C CA . HIS A 1 368 ? -3.713 32.281 -10.758 1 95.88 368 HIS A CA 1
ATOM 2898 C C . HIS A 1 368 ? -5.176 32.531 -10.398 1 95.88 368 HIS A C 1
ATOM 2900 O O . HIS A 1 368 ? -5.723 33.594 -10.727 1 95.88 368 HIS A O 1
ATOM 2906 N N . LEU A 1 369 ? -5.844 31.531 -9.914 1 97.19 369 LEU A N 1
ATOM 2907 C CA . LEU A 1 369 ? -7.176 31.734 -9.359 1 97.19 369 LEU A CA 1
ATOM 2908 C C . LEU A 1 369 ? -7.098 32.281 -7.934 1 97.19 369 LEU A C 1
ATOM 2910 O O . LEU A 1 369 ? -6.074 32.125 -7.262 1 97.19 369 LEU A O 1
ATOM 2914 N N . HIS A 1 370 ? -8.18 32.938 -7.488 1 97.12 370 HIS A N 1
ATOM 2915 C CA . HIS A 1 370 ? -8.289 33.5 -6.141 1 97.12 370 HIS A CA 1
ATOM 2916 C C . HIS A 1 370 ? -9.633 33.156 -5.508 1 97.12 370 HIS A C 1
ATOM 2918 O O . HIS A 1 370 ? -10.656 33.156 -6.188 1 97.12 370 HIS A O 1
ATOM 2924 N N . PRO A 1 371 ? -9.625 32.812 -4.285 1 94.69 371 PRO A N 1
ATOM 2925 C CA . PRO A 1 371 ? -10.883 32.438 -3.631 1 94.69 371 PRO A CA 1
ATOM 2926 C C . PRO A 1 371 ? -11.812 33.656 -3.428 1 94.69 371 PRO A C 1
ATOM 2928 O O . PRO A 1 371 ? -11.352 34.781 -3.32 1 94.69 371 PRO A O 1
ATOM 2931 N N . MET B 1 1 ? 21.562 -0.384 -30.453 1 26.59 1 MET B N 1
ATOM 2932 C CA . MET B 1 1 ? 21.797 -0.319 -29.016 1 26.59 1 MET B CA 1
ATOM 2933 C C . MET B 1 1 ? 20.938 0.771 -28.375 1 26.59 1 MET B C 1
ATOM 2935 O O . MET B 1 1 ? 21.266 1.956 -28.484 1 26.59 1 MET B O 1
ATOM 2939 N N . GLY B 1 2 ? 19.703 0.766 -28.391 1 34.31 2 GLY B N 1
ATOM 2940 C CA . GLY B 1 2 ? 18.766 1.876 -28.328 1 34.31 2 GLY B CA 1
ATOM 2941 C C . GLY B 1 2 ? 18.891 2.688 -27.047 1 34.31 2 GLY B C 1
ATOM 2942 O O . GLY B 1 2 ? 19.438 2.209 -26.062 1 34.31 2 GLY B O 1
ATOM 2943 N N . LYS B 1 3 ? 18.75 3.938 -27.094 1 38.84 3 LYS B N 1
ATOM 2944 C CA . LYS B 1 3 ? 19.047 4.895 -26.031 1 38.84 3 LYS B CA 1
ATOM 2945 C C . LYS B 1 3 ? 18.438 4.441 -24.703 1 38.84 3 LYS B C 1
ATOM 2947 O O . LYS B 1 3 ? 17.219 4.426 -24.547 1 38.84 3 LYS B O 1
ATOM 2952 N N . GLN B 1 4 ? 18.844 3.332 -24.016 1 48.53 4 GLN B N 1
ATOM 2953 C CA . GLN B 1 4 ? 18.469 3.031 -22.641 1 48.53 4 GLN B CA 1
ATOM 2954 C C . GLN B 1 4 ? 18.266 4.312 -21.844 1 48.53 4 GLN B C 1
ATOM 2956 O O . GLN B 1 4 ? 19.125 5.188 -21.812 1 48.53 4 GLN B O 1
ATOM 2961 N N . GLY B 1 5 ? 17.109 4.676 -21.656 1 57.88 5 GLY B N 1
ATOM 2962 C CA . GLY B 1 5 ? 16.875 5.93 -20.953 1 57.88 5 GLY B CA 1
ATOM 2963 C C . GLY B 1 5 ? 17.734 6.09 -19.719 1 57.88 5 GLY B C 1
ATOM 2964 O O . GLY B 1 5 ? 18.266 5.109 -19.188 1 57.88 5 GLY B O 1
ATOM 2965 N N . VAL B 1 6 ? 18.234 7.242 -19.359 1 72.94 6 VAL B N 1
ATOM 2966 C CA . VAL B 1 6 ? 19.109 7.605 -18.25 1 72.94 6 VAL B CA 1
ATOM 2967 C C . VAL B 1 6 ? 18.406 7.305 -16.922 1 72.94 6 VAL B C 1
ATOM 2969 O O . VAL B 1 6 ? 17.266 7.719 -16.703 1 72.94 6 VAL B O 1
ATOM 2972 N N . PHE B 1 7 ? 18.906 6.234 -16.219 1 86.62 7 PHE B N 1
ATOM 2973 C CA . PHE B 1 7 ? 18.453 5.891 -14.883 1 86.62 7 PHE B CA 1
ATOM 2974 C C . PHE B 1 7 ? 18.594 7.082 -13.938 1 86.62 7 PHE B C 1
ATOM 2976 O O . PHE B 1 7 ? 19.688 7.656 -13.812 1 86.62 7 PHE B O 1
ATOM 2983 N N . LYS B 1 8 ? 17.469 7.477 -13.375 1 88.19 8 LYS B N 1
ATOM 2984 C CA . LYS B 1 8 ? 17.438 8.516 -12.352 1 88.19 8 LYS B CA 1
ATOM 2985 C C . LYS B 1 8 ? 16.953 7.957 -11.016 1 88.19 8 LYS B C 1
ATOM 2987 O O . LYS B 1 8 ? 15.758 7.719 -10.844 1 88.19 8 LYS B O 1
ATOM 2992 N N . PRO B 1 9 ? 17.875 7.805 -10.047 1 91.56 9 PRO B N 1
ATOM 2993 C CA . PRO B 1 9 ? 17.484 7.242 -8.75 1 91.56 9 PRO B CA 1
ATOM 2994 C C . PRO B 1 9 ? 16.312 7.98 -8.117 1 91.56 9 PRO B C 1
ATOM 2996 O O . PRO B 1 9 ? 16.266 9.211 -8.141 1 91.56 9 PRO B O 1
ATOM 2999 N N . GLY B 1 10 ? 15.336 7.184 -7.672 1 94.19 10 GLY B N 1
ATOM 3000 C CA . GLY B 1 10 ? 14.164 7.781 -7.047 1 94.19 10 GLY B CA 1
ATOM 3001 C C . GLY B 1 10 ? 13.281 8.523 -8.031 1 94.19 10 GLY B C 1
ATOM 3002 O O . GLY B 1 10 ? 12.391 9.281 -7.625 1 94.19 10 GLY B O 1
ATOM 3003 N N . LEU B 1 11 ? 13.578 8.438 -9.312 1 95.56 11 LEU B N 1
ATOM 3004 C CA . LEU B 1 11 ? 12.852 9.086 -10.391 1 95.56 11 LEU B CA 1
ATOM 3005 C C . LEU B 1 11 ? 12.922 10.602 -10.266 1 95.56 11 LEU B C 1
ATOM 3007 O O . LEU B 1 11 ? 11.945 11.305 -10.547 1 95.56 11 LEU B O 1
ATOM 3011 N N . GLU B 1 12 ? 14.008 11.07 -9.734 1 91.75 12 GLU B N 1
ATOM 3012 C CA . GLU B 1 12 ? 14.227 12.508 -9.578 1 91.75 12 GLU B CA 1
ATOM 3013 C C . GLU B 1 12 ? 14.047 13.234 -10.906 1 91.75 12 GLU B C 1
ATOM 3015 O O . GLU B 1 12 ? 14.688 12.891 -11.898 1 91.75 12 GLU B O 1
ATOM 3020 N N . GLY B 1 13 ? 13.156 14.164 -10.922 1 89.12 13 GLY B N 1
ATOM 3021 C CA . GLY B 1 13 ? 12.945 15.008 -12.094 1 89.12 13 GLY B CA 1
ATOM 3022 C C . GLY B 1 13 ? 12.109 14.336 -13.164 1 89.12 13 GLY B C 1
ATOM 3023 O O . GLY B 1 13 ? 11.75 14.969 -14.156 1 89.12 13 GLY B O 1
ATOM 3024 N N . VAL B 1 14 ? 11.781 13.086 -12.984 1 94.44 14 VAL B N 1
ATOM 3025 C CA . VAL B 1 14 ? 10.992 12.352 -13.969 1 94.44 14 VAL B CA 1
ATOM 3026 C C . VAL B 1 14 ? 9.516 12.711 -13.82 1 94.44 14 VAL B C 1
ATOM 3028 O O . VAL B 1 14 ? 9.008 12.82 -12.703 1 94.44 14 VAL B O 1
ATOM 3031 N N . ILE B 1 15 ? 8.875 13.031 -14.914 1 95.38 15 ILE B N 1
ATOM 3032 C CA . ILE B 1 15 ? 7.438 13.281 -14.922 1 95.38 15 ILE B CA 1
ATOM 3033 C C . ILE B 1 15 ? 6.68 11.953 -14.969 1 95.38 15 ILE B C 1
ATOM 3035 O O . ILE B 1 15 ? 6.684 11.273 -15.992 1 95.38 15 ILE B O 1
ATOM 3039 N N . ALA B 1 16 ? 5.984 11.609 -13.914 1 95.81 16 ALA B N 1
ATOM 3040 C CA . ALA B 1 16 ? 5.359 10.289 -13.812 1 95.81 16 ALA B CA 1
ATOM 3041 C C . ALA B 1 16 ? 3.865 10.367 -14.102 1 95.81 16 ALA B C 1
ATOM 3043 O O . ALA B 1 16 ? 3.213 9.336 -14.312 1 95.81 16 ALA B O 1
ATOM 3044 N N . GLY B 1 17 ? 3.33 11.609 -14.148 1 95 17 GLY B N 1
ATOM 3045 C CA . GLY B 1 17 ? 1.905 11.727 -14.414 1 95 17 GLY B CA 1
ATOM 3046 C C . GLY B 1 17 ? 1.491 13.133 -14.812 1 95 17 GLY B C 1
ATOM 3047 O O . GLY B 1 17 ? 2.207 14.102 -14.547 1 95 17 GLY B O 1
ATOM 3048 N N . GLU B 1 18 ? 0.395 13.211 -15.516 1 96.06 18 GLU B N 1
ATOM 3049 C CA . GLU B 1 18 ? -0.306 14.461 -15.766 1 96.06 18 GLU B CA 1
ATOM 3050 C C . GLU B 1 18 ? -1.447 14.664 -14.773 1 96.06 18 GLU B C 1
ATOM 3052 O O . GLU B 1 18 ? -2.154 13.719 -14.43 1 96.06 18 GLU B O 1
ATOM 3057 N N . THR B 1 19 ? -1.597 15.922 -14.328 1 97.44 19 THR B N 1
ATOM 3058 C CA . THR B 1 19 ? -2.627 16.141 -13.32 1 97.44 19 THR B CA 1
ATOM 3059 C C . THR B 1 19 ? -3.125 17.594 -13.375 1 97.44 19 THR B C 1
ATOM 3061 O O . THR B 1 19 ? -2.389 18.484 -13.773 1 97.44 19 THR B O 1
ATOM 3064 N N . ASN B 1 20 ? -4.281 17.781 -13.07 1 97.25 20 ASN B N 1
ATOM 3065 C CA . ASN B 1 20 ? -4.82 19.125 -12.883 1 97.25 20 ASN B CA 1
ATOM 3066 C C . ASN B 1 20 ? -5.117 19.406 -11.414 1 97.25 20 ASN B C 1
ATOM 3068 O O . ASN B 1 20 ? -5.828 20.359 -11.086 1 97.25 20 ASN B O 1
ATOM 3072 N N . ILE B 1 21 ? -4.586 18.609 -10.477 1 98.25 21 ILE B N 1
ATOM 3073 C CA . ILE B 1 21 ? -4.934 18.641 -9.062 1 98.25 21 ILE B CA 1
ATOM 3074 C C . ILE B 1 21 ? -4.016 19.625 -8.336 1 98.25 21 ILE B C 1
ATOM 3076 O O . ILE B 1 21 ? -4.488 20.547 -7.664 1 98.25 21 ILE B O 1
ATOM 3080 N N . SER B 1 22 ? -2.723 19.422 -8.461 1 97.69 22 SER B N 1
ATOM 3081 C CA . SER B 1 22 ? -1.797 20.25 -7.699 1 97.69 22 SER B CA 1
ATOM 3082 C C . SER B 1 22 ? -0.428 20.312 -8.367 1 97.69 22 SER B C 1
ATOM 3084 O O . SER B 1 22 ? -0.089 19.438 -9.18 1 97.69 22 SER B O 1
ATOM 3086 N N . PHE B 1 23 ? 0.276 21.297 -8.031 1 95.38 23 PHE B N 1
ATOM 3087 C CA . PHE B 1 23 ? 1.596 21.531 -8.602 1 95.38 23 PHE B CA 1
ATOM 3088 C C . PHE B 1 23 ? 2.457 22.344 -7.637 1 95.38 23 PHE B C 1
ATOM 3090 O O . PHE B 1 23 ? 2.035 23.391 -7.148 1 95.38 23 PHE B O 1
ATOM 3097 N N . LEU B 1 24 ? 3.574 21.75 -7.324 1 92.94 24 LEU B N 1
ATOM 3098 C CA . LEU B 1 24 ? 4.562 22.516 -6.566 1 92.94 24 LEU B CA 1
ATOM 3099 C C . LEU B 1 24 ? 5.402 23.391 -7.488 1 92.94 24 LEU B C 1
ATOM 3101 O O . LEU B 1 24 ? 6.359 22.922 -8.102 1 92.94 24 LEU B O 1
ATOM 3105 N N . ASP B 1 25 ? 5.145 24.625 -7.566 1 90.75 25 ASP B N 1
ATOM 3106 C CA . ASP B 1 25 ? 5.887 25.594 -8.367 1 90.75 25 ASP B CA 1
ATOM 3107 C C . ASP B 1 25 ? 7.059 26.172 -7.574 1 90.75 25 ASP B C 1
ATOM 3109 O O . ASP B 1 25 ? 6.922 27.219 -6.941 1 90.75 25 ASP B O 1
ATOM 3113 N N . THR B 1 26 ? 8.133 25.531 -7.691 1 83.38 26 THR B N 1
ATOM 3114 C CA . THR B 1 26 ? 9.297 25.906 -6.895 1 83.38 26 THR B CA 1
ATOM 3115 C C . THR B 1 26 ? 9.828 27.281 -7.312 1 83.38 26 THR B C 1
ATOM 3117 O O . THR B 1 26 ? 10.398 28 -6.5 1 83.38 26 THR B O 1
ATOM 3120 N N . GLU B 1 27 ? 9.641 27.609 -8.523 1 84.75 27 GLU B N 1
ATOM 3121 C CA . GLU B 1 27 ? 10.086 28.922 -9.008 1 84.75 27 GLU B CA 1
ATOM 3122 C C . GLU B 1 27 ? 9.234 30.047 -8.422 1 84.75 27 GLU B C 1
ATOM 3124 O O . GLU B 1 27 ? 9.766 31.047 -7.941 1 84.75 27 GLU B O 1
ATOM 3129 N N . ALA B 1 28 ? 7.988 29.812 -8.438 1 86.88 28 ALA B N 1
ATOM 3130 C CA . ALA B 1 28 ? 7.086 30.844 -7.922 1 86.88 28 ALA B CA 1
ATOM 3131 C C . ALA B 1 28 ? 6.859 30.672 -6.422 1 86.88 28 ALA B C 1
ATOM 3133 O O . ALA B 1 28 ? 6.191 31.5 -5.793 1 86.88 28 ALA B O 1
ATOM 3134 N N . GLU B 1 29 ? 7.375 29.562 -5.844 1 83.69 29 GLU B N 1
ATOM 3135 C CA . GLU B 1 29 ? 7.23 29.266 -4.426 1 83.69 29 GLU B CA 1
ATOM 3136 C C . GLU B 1 29 ? 5.762 29.141 -4.035 1 83.69 29 GLU B C 1
ATOM 3138 O O . GLU B 1 29 ? 5.316 29.75 -3.062 1 83.69 29 GLU B O 1
ATOM 3143 N N . GLN B 1 30 ? 5.102 28.453 -4.875 1 90.94 30 GLN B N 1
ATOM 3144 C CA . GLN B 1 30 ? 3.67 28.266 -4.668 1 90.94 30 GLN B CA 1
ATOM 3145 C C . GLN B 1 30 ? 3.297 26.781 -4.738 1 90.94 30 GLN B C 1
ATOM 3147 O O . GLN B 1 30 ? 3.893 26.016 -5.504 1 90.94 30 GLN B O 1
ATOM 3152 N N . ILE B 1 31 ? 2.406 26.484 -3.881 1 94.69 31 ILE B N 1
ATOM 3153 C CA . ILE B 1 31 ? 1.705 25.219 -4.027 1 94.69 31 ILE B CA 1
ATOM 3154 C C . ILE B 1 31 ? 0.32 25.453 -4.625 1 94.69 31 ILE B C 1
ATOM 3156 O O . ILE B 1 31 ? -0.534 26.078 -3.994 1 94.69 31 ILE B O 1
ATOM 3160 N N . VAL B 1 32 ? 0.161 24.969 -5.801 1 97.06 32 VAL B N 1
ATOM 3161 C CA . VAL B 1 32 ? -1.067 25.219 -6.547 1 97.06 32 VAL B CA 1
ATOM 3162 C C . VAL B 1 32 ? -2.031 24.047 -6.359 1 97.06 32 VAL B C 1
ATOM 3164 O O . VAL B 1 32 ? -1.65 22.891 -6.527 1 97.06 32 VAL B O 1
ATOM 3167 N N . ILE B 1 33 ? -3.273 24.312 -5.969 1 98.25 33 ILE B N 1
ATOM 3168 C CA . ILE B 1 33 ? -4.348 23.328 -5.867 1 98.25 33 ILE B CA 1
ATOM 3169 C C . ILE B 1 33 ? -5.508 23.734 -6.766 1 98.25 33 ILE B C 1
ATOM 3171 O O . ILE B 1 33 ? -6.23 24.688 -6.469 1 98.25 33 ILE B O 1
ATOM 3175 N N . LYS B 1 34 ? -5.699 23.047 -7.805 1 98.12 34 LYS B N 1
ATOM 3176 C CA . LYS B 1 34 ? -6.762 23.344 -8.766 1 98.12 34 LYS B CA 1
ATOM 3177 C C . LYS B 1 34 ? -6.746 24.812 -9.18 1 98.12 34 LYS B C 1
ATOM 3179 O O . LYS B 1 34 ? -7.797 25.453 -9.258 1 98.12 34 LYS B O 1
ATOM 3184 N N . GLY B 1 35 ? -5.566 25.328 -9.289 1 97.62 35 GLY B N 1
ATOM 3185 C CA . GLY B 1 35 ? -5.406 26.672 -9.805 1 97.62 35 GLY B CA 1
ATOM 3186 C C . GLY B 1 35 ? -5.27 27.719 -8.703 1 97.62 35 GLY B C 1
ATOM 3187 O O . GLY B 1 35 ? -4.855 28.844 -8.969 1 97.62 35 GLY B O 1
ATOM 3188 N N . TYR B 1 36 ? -5.602 27.391 -7.461 1 98.19 36 TYR B N 1
ATOM 3189 C CA . TYR B 1 36 ? -5.508 28.297 -6.324 1 98.19 36 TYR B CA 1
ATOM 3190 C C . TYR B 1 36 ? -4.191 28.109 -5.582 1 98.19 36 TYR B C 1
ATOM 3192 O O . TYR B 1 36 ? -3.627 27.016 -5.57 1 98.19 36 TYR B O 1
ATOM 3200 N N . ASP B 1 37 ? -3.686 29.172 -4.988 1 97.06 37 ASP B N 1
ATOM 3201 C CA . ASP B 1 37 ? -2.557 29.062 -4.066 1 97.06 37 ASP B CA 1
ATOM 3202 C C . ASP B 1 37 ? -2.994 28.469 -2.73 1 97.06 37 ASP B C 1
ATOM 3204 O O . ASP B 1 37 ? -3.902 28.984 -2.082 1 97.06 37 ASP B O 1
ATOM 3208 N N . LEU B 1 38 ? -2.359 27.453 -2.303 1 97.69 38 LEU B N 1
ATOM 3209 C CA . LEU B 1 38 ? -2.721 26.766 -1.068 1 97.69 38 LEU B CA 1
ATOM 3210 C C . LEU B 1 38 ? -2.707 27.719 0.116 1 97.69 38 LEU B C 1
ATOM 3212 O O . LEU B 1 38 ? -3.561 27.625 1.002 1 97.69 38 LEU B O 1
ATOM 3216 N N . ILE B 1 39 ? -1.698 28.641 0.157 1 96.81 39 ILE B N 1
ATOM 3217 C CA . ILE B 1 39 ? -1.556 29.562 1.284 1 96.81 39 ILE B CA 1
ATOM 3218 C C . ILE B 1 39 ? -2.744 30.516 1.325 1 96.81 39 ILE B C 1
ATOM 3220 O O . ILE B 1 39 ? -3.305 30.781 2.393 1 96.81 39 ILE B O 1
ATOM 3224 N N . GLU B 1 40 ? -3.098 30.969 0.172 1 97.44 40 GLU B N 1
ATOM 3225 C CA . GLU B 1 40 ? -4.27 31.844 0.104 1 97.44 40 GLU B CA 1
ATOM 3226 C C . GLU B 1 40 ? -5.531 31.094 0.531 1 97.44 40 GLU B C 1
ATOM 3228 O O . GLU B 1 40 ? -6.371 31.656 1.248 1 97.44 40 GLU B O 1
ATOM 3233 N N . LEU B 1 41 ? -5.684 29.859 0.099 1 98.12 41 LEU B N 1
ATOM 3234 C CA . LEU B 1 41 ? -6.809 29.031 0.52 1 98.12 41 LEU B CA 1
ATOM 3235 C C . LEU B 1 41 ? -6.809 28.844 2.033 1 98.12 41 LEU B C 1
ATOM 3237 O O . LEU B 1 41 ? -7.852 28.953 2.678 1 98.12 41 LEU B O 1
ATOM 3241 N N . ALA B 1 42 ? -5.637 28.609 2.625 1 97.62 42 ALA B N 1
ATOM 3242 C CA . ALA B 1 42 ? -5.508 28.312 4.047 1 97.62 42 ALA B CA 1
ATOM 3243 C C . ALA B 1 42 ? -5.848 29.516 4.906 1 97.62 42 ALA B C 1
ATOM 3245 O O . ALA B 1 42 ? -6.258 29.375 6.062 1 97.62 42 ALA B O 1
ATOM 3246 N N . GLU B 1 43 ? -5.684 30.688 4.344 1 96.69 43 GLU B N 1
ATOM 3247 C CA . GLU B 1 43 ? -5.949 31.922 5.082 1 96.69 43 GLU B CA 1
ATOM 3248 C C . GLU B 1 43 ? -7.418 32.344 4.965 1 96.69 43 GLU B C 1
ATOM 3250 O O . GLU B 1 43 ? -7.941 33.031 5.832 1 96.69 43 GLU B O 1
ATOM 3255 N N . GLN B 1 44 ? -8.117 31.812 3.914 1 97.56 44 GLN B N 1
ATOM 3256 C CA . GLN B 1 44 ? -9.414 32.406 3.619 1 97.56 44 GLN B CA 1
ATOM 3257 C C . GLN B 1 44 ? -10.523 31.359 3.652 1 97.56 44 GLN B C 1
ATOM 3259 O O . GLN B 1 44 ? -11.703 31.688 3.707 1 97.56 44 GLN B O 1
ATOM 3264 N N . LYS B 1 45 ? -10.148 30.156 3.527 1 98.25 45 LYS B N 1
ATOM 3265 C CA . LYS B 1 45 ? -11.125 29.078 3.441 1 98.25 45 LYS B CA 1
ATOM 3266 C C . LYS B 1 45 ? -10.852 28 4.496 1 98.25 45 LYS B C 1
ATOM 3268 O O . LYS B 1 45 ? -9.891 28.109 5.262 1 98.25 45 LYS B O 1
ATOM 3273 N N . THR B 1 46 ? -11.727 27.062 4.59 1 98.12 46 THR B N 1
ATOM 3274 C CA . THR B 1 46 ? -11.609 25.953 5.539 1 98.12 46 THR B CA 1
ATOM 3275 C C . THR B 1 46 ? -11.211 24.672 4.824 1 98.12 46 THR B C 1
ATOM 3277 O O . THR B 1 46 ? -11.25 24.594 3.594 1 98.12 46 THR B O 1
ATOM 3280 N N . TYR B 1 47 ? -10.852 23.703 5.602 1 98.69 47 TYR B N 1
ATOM 3281 C CA . TYR B 1 47 ? -10.516 22.391 5.07 1 98.69 47 TYR B CA 1
ATOM 3282 C C . TYR B 1 47 ? -11.672 21.812 4.258 1 98.69 47 TYR B C 1
ATOM 3284 O O . TYR B 1 47 ? -11.453 21.188 3.223 1 98.69 47 TYR B O 1
ATOM 3292 N N . LEU B 1 48 ? -12.93 22.047 4.633 1 98.62 48 LEU B N 1
ATOM 3293 C CA . LEU B 1 48 ? -14.078 21.5 3.93 1 98.62 48 LEU B CA 1
ATOM 3294 C C . LEU B 1 48 ? -14.242 22.141 2.561 1 98.62 48 LEU B C 1
ATOM 3296 O O . LEU B 1 48 ? -14.703 21.5 1.613 1 98.62 48 LEU B O 1
ATOM 3300 N N . ASP B 1 49 ? -13.883 23.469 2.498 1 98.69 49 ASP B N 1
ATOM 3301 C CA . ASP B 1 49 ? -13.859 24.109 1.184 1 98.69 49 ASP B CA 1
ATOM 3302 C C . ASP B 1 49 ? -12.93 23.359 0.228 1 98.69 49 ASP B C 1
ATOM 3304 O O . ASP B 1 49 ? -13.266 23.172 -0.944 1 98.69 49 ASP B O 1
ATOM 3308 N N . LEU B 1 50 ? -11.82 23 0.753 1 98.56 50 LEU B N 1
ATOM 3309 C CA . LEU B 1 50 ? -10.82 22.297 -0.042 1 98.56 50 LEU B CA 1
ATOM 3310 C C . LEU B 1 50 ? -11.32 20.906 -0.424 1 98.56 50 LEU B C 1
ATOM 3312 O O . LEU B 1 50 ? -11.062 20.422 -1.533 1 98.56 50 LEU B O 1
ATOM 3316 N N . VAL B 1 51 ? -11.992 20.188 0.528 1 98.75 51 VAL B N 1
ATOM 3317 C CA . VAL B 1 51 ? -12.57 18.875 0.24 1 98.75 51 VAL B CA 1
ATOM 3318 C C . VAL B 1 51 ? -13.508 18.984 -0.962 1 98.75 51 VAL B C 1
ATOM 3320 O O . VAL B 1 51 ? -13.438 18.172 -1.886 1 98.75 51 VAL B O 1
ATOM 3323 N N . TYR B 1 52 ? -14.328 19.984 -0.911 1 98.62 52 TYR B N 1
ATOM 3324 C CA . TYR B 1 52 ? -15.258 20.203 -2.018 1 98.62 52 TYR B CA 1
ATOM 3325 C C . TYR B 1 52 ? -14.508 20.531 -3.301 1 98.62 52 TYR B C 1
ATOM 3327 O O . TYR B 1 52 ? -14.828 20.016 -4.371 1 98.62 52 TYR B O 1
ATOM 3335 N N . LEU B 1 53 ? -13.523 21.422 -3.223 1 98.69 53 LEU B N 1
ATOM 3336 C CA . LEU B 1 53 ? -12.742 21.844 -4.379 1 98.69 53 LEU B CA 1
ATOM 3337 C C . LEU B 1 53 ? -12.086 20.641 -5.055 1 98.69 53 LEU B C 1
ATOM 3339 O O . LEU B 1 53 ? -12.156 20.484 -6.273 1 98.69 53 LEU B O 1
ATOM 3343 N N . LEU B 1 54 ? -11.484 19.75 -4.305 1 98.38 54 LEU B N 1
ATOM 3344 C CA . LEU B 1 54 ? -10.703 18.641 -4.848 1 98.38 54 LEU B CA 1
ATOM 3345 C C . LEU B 1 54 ? -11.625 17.547 -5.371 1 98.38 54 LEU B C 1
ATOM 3347 O O . LEU B 1 54 ? -11.25 16.812 -6.289 1 98.38 54 LEU B O 1
ATOM 3351 N N . LEU B 1 55 ? -12.883 17.453 -4.828 1 97.69 55 LEU B N 1
ATOM 3352 C CA . LEU B 1 55 ? -13.758 16.359 -5.23 1 97.69 55 LEU B CA 1
ATOM 3353 C C . LEU B 1 55 ? -14.742 16.828 -6.301 1 97.69 55 LEU B C 1
ATOM 3355 O O . LEU B 1 55 ? -15.32 16 -7.023 1 97.69 55 LEU B O 1
ATOM 3359 N N . GLN B 1 56 ? -14.969 18.203 -6.379 1 96.56 56 GLN B N 1
ATOM 3360 C CA . GLN B 1 56 ? -15.992 18.703 -7.297 1 96.56 56 GLN B CA 1
ATOM 3361 C C . GLN B 1 56 ? -15.398 19.703 -8.281 1 96.56 56 GLN B C 1
ATOM 3363 O O . GLN B 1 56 ? -16.109 20.219 -9.148 1 96.56 56 GLN B O 1
ATOM 3368 N N . ASP B 1 57 ? -14.148 20.062 -8.148 1 95.81 57 ASP B N 1
ATOM 3369 C CA . ASP B 1 57 ? -13.383 20.875 -9.094 1 95.81 57 ASP B CA 1
ATOM 3370 C C . ASP B 1 57 ? -13.82 22.344 -9.055 1 95.81 57 ASP B C 1
ATOM 3372 O O . ASP B 1 57 ? -13.625 23.078 -10.016 1 95.81 57 ASP B O 1
ATOM 3376 N N . LYS B 1 58 ? -14.453 22.734 -7.969 1 97.19 58 LYS B N 1
ATOM 3377 C CA . LYS B 1 58 ? -14.812 24.125 -7.734 1 97.19 58 LYS B CA 1
ATOM 3378 C C . LYS B 1 58 ? -14.961 24.422 -6.246 1 97.19 58 LYS B C 1
ATOM 3380 O O . LYS B 1 58 ? -15.156 23.5 -5.445 1 97.19 58 LYS B O 1
ATOM 3385 N N . LEU B 1 59 ? -14.867 25.672 -5.844 1 98.38 59 LEU B N 1
ATOM 3386 C CA . LEU B 1 59 ? -15.148 26.062 -4.469 1 98.38 59 LEU B CA 1
ATOM 3387 C C . LEU B 1 59 ? -16.656 26.047 -4.195 1 98.38 59 LEU B C 1
ATOM 3389 O O . LEU B 1 59 ? -17.453 26.406 -5.066 1 98.38 59 LEU B O 1
ATOM 3393 N N . PRO B 1 60 ? -17.062 25.641 -3.076 1 98.44 60 PRO B N 1
ATOM 3394 C CA . PRO B 1 60 ? -18.484 25.531 -2.771 1 98.44 60 PRO B CA 1
ATOM 3395 C C . PRO B 1 60 ? -19.125 26.875 -2.436 1 98.44 60 PRO B C 1
ATOM 3397 O O . PRO B 1 60 ? -18.453 27.766 -1.896 1 98.44 60 PRO B O 1
ATOM 3400 N N . ASP B 1 61 ? -20.375 27 -2.723 1 98.12 61 ASP B N 1
ATOM 3401 C CA . ASP B 1 61 ? -21.188 28.016 -2.078 1 98.12 61 ASP B CA 1
ATOM 3402 C C . ASP B 1 61 ? -21.672 27.562 -0.704 1 98.12 61 ASP B C 1
ATOM 3404 O O . ASP B 1 61 ? -21.391 26.422 -0.294 1 98.12 61 ASP B O 1
ATOM 3408 N N . PRO B 1 62 ? -22.297 28.422 0.074 1 97.75 62 PRO B N 1
ATOM 3409 C CA . PRO B 1 62 ? -22.672 28.062 1.446 1 97.75 62 PRO B CA 1
ATOM 3410 C C . PRO B 1 62 ? -23.578 26.828 1.514 1 97.75 62 PRO B C 1
ATOM 3412 O O . PRO B 1 62 ? -23.438 26.016 2.426 1 97.75 62 PRO B O 1
ATOM 3415 N N . MET B 1 63 ? -24.422 26.672 0.543 1 98.19 63 MET B N 1
ATOM 3416 C CA . MET B 1 63 ? -25.312 25.531 0.534 1 98.19 63 MET B CA 1
ATOM 3417 C C . MET B 1 63 ? -24.562 24.234 0.217 1 98.19 63 MET B C 1
ATOM 3419 O O . MET B 1 63 ? -24.812 23.203 0.829 1 98.19 63 MET B O 1
ATOM 3423 N N . GLU B 1 64 ? -23.672 24.344 -0.775 1 98.19 64 GLU B N 1
ATOM 3424 C CA . GLU B 1 64 ? -22.828 23.203 -1.136 1 98.19 64 GLU B CA 1
ATOM 3425 C C . GLU B 1 64 ? -21.938 22.797 0.024 1 98.19 64 GLU B C 1
ATOM 3427 O O . GLU B 1 64 ? -21.703 21.609 0.253 1 98.19 64 GLU B O 1
ATOM 3432 N N . LEU B 1 65 ? -21.438 23.75 0.741 1 98.06 65 LEU B N 1
ATOM 3433 C CA . LEU B 1 65 ? -20.578 23.484 1.896 1 98.06 65 LEU B CA 1
ATOM 3434 C C . LEU B 1 65 ? -21.359 22.766 2.99 1 98.06 65 LEU B C 1
ATOM 3436 O O . LEU B 1 65 ? -20.844 21.812 3.59 1 98.06 65 LEU B O 1
ATOM 3440 N N . LYS B 1 66 ? -22.562 23.219 3.25 1 97.75 66 LYS B N 1
ATOM 3441 C CA . LYS B 1 66 ? -23.422 22.547 4.227 1 97.75 66 LYS B CA 1
ATOM 3442 C C . LYS B 1 66 ? -23.734 21.125 3.793 1 97.75 66 LYS B C 1
ATOM 3444 O O . LYS B 1 66 ? -23.828 20.219 4.629 1 97.75 66 LYS B O 1
ATOM 3449 N N . GLY B 1 67 ? -23.953 20.984 2.498 1 97.81 67 GLY B N 1
ATOM 3450 C CA . GLY B 1 67 ? -24.219 19.656 1.948 1 97.81 67 GLY B CA 1
ATOM 3451 C C . GLY B 1 67 ? -23.078 18.688 2.164 1 97.81 67 GLY B C 1
ATOM 3452 O O . GLY B 1 67 ? -23.297 17.531 2.559 1 97.81 67 GLY B O 1
ATOM 3453 N N . ILE B 1 68 ? -21.891 19.125 1.896 1 97.75 68 ILE B N 1
ATOM 3454 C CA . ILE B 1 68 ? -20.734 18.234 2.047 1 97.75 68 ILE B CA 1
ATOM 3455 C C . ILE B 1 68 ? -20.5 17.938 3.529 1 97.75 68 ILE B C 1
ATOM 3457 O O . ILE B 1 68 ? -20.109 16.844 3.895 1 97.75 68 ILE B O 1
ATOM 3461 N N . GLU B 1 69 ? -20.641 18.906 4.391 1 98.19 69 GLU B N 1
ATOM 3462 C CA . GLU B 1 69 ? -20.516 18.672 5.824 1 98.19 69 GLU B CA 1
ATOM 3463 C C . GLU B 1 69 ? -21.516 17.625 6.312 1 98.19 69 GLU B C 1
ATOM 3465 O O . GLU B 1 69 ? -21.172 16.75 7.105 1 98.19 69 GLU B O 1
ATOM 3470 N N . SER B 1 70 ? -22.75 17.734 5.82 1 98.19 70 SER B N 1
ATOM 3471 C CA . SER B 1 70 ? -23.797 16.781 6.184 1 98.19 70 SER B CA 1
ATOM 3472 C C . SER B 1 70 ? -23.453 15.383 5.699 1 98.19 70 SER B C 1
ATOM 3474 O O . SER B 1 70 ? -23.703 14.398 6.402 1 98.19 70 SER B O 1
ATOM 3476 N N . ALA B 1 71 ? -22.953 15.32 4.488 1 98.06 71 ALA B N 1
ATOM 3477 C CA . ALA B 1 71 ? -22.547 14.031 3.934 1 98.06 71 ALA B CA 1
ATOM 3478 C C . ALA B 1 71 ? -21.453 13.398 4.773 1 98.06 71 ALA B C 1
ATOM 3480 O O . ALA B 1 71 ? -21.5 12.195 5.055 1 98.06 71 ALA B O 1
ATOM 3481 N N . LEU B 1 72 ? -20.484 14.195 5.199 1 98.62 72 LEU B N 1
ATOM 3482 C CA . LEU B 1 72 ? -19.406 13.688 6.035 1 98.62 72 LEU B CA 1
ATOM 3483 C C . LEU B 1 72 ? -19.938 13.234 7.395 1 98.62 72 LEU B C 1
ATOM 3485 O O . LEU B 1 72 ? -19.578 12.148 7.871 1 98.62 72 LEU B O 1
ATOM 3489 N N . LYS B 1 73 ? -20.797 14.062 8.008 1 98.56 73 LYS B N 1
ATOM 3490 C CA . LYS B 1 73 ? -21.344 13.742 9.32 1 98.56 73 LYS B CA 1
ATOM 3491 C C . LYS B 1 73 ? -22.125 12.43 9.281 1 98.56 73 LYS B C 1
ATOM 3493 O O . LYS B 1 73 ? -22.094 11.656 10.234 1 98.56 73 LYS B O 1
ATOM 3498 N N . SER B 1 74 ? -22.766 12.172 8.195 1 98.12 74 SER B N 1
ATOM 3499 C CA . SER B 1 74 ? -23.562 10.953 8.047 1 98.12 74 SER B CA 1
ATOM 3500 C C . SER B 1 74 ? -22.672 9.727 7.934 1 98.12 74 SER B C 1
ATOM 3502 O O . SER B 1 74 ? -23.125 8.602 8.148 1 98.12 74 SER B O 1
ATOM 3504 N N . ALA B 1 75 ? -21.359 9.914 7.633 1 98.19 75 ALA B N 1
ATOM 3505 C CA . ALA B 1 75 ? -20.453 8.805 7.371 1 98.19 75 ALA B CA 1
ATOM 3506 C C . ALA B 1 75 ? -19.406 8.672 8.477 1 98.19 75 ALA B C 1
ATOM 3508 O O . ALA B 1 75 ? -18.469 7.879 8.367 1 98.19 75 ALA B O 1
ATOM 3509 N N . TYR B 1 76 ? -19.562 9.344 9.625 1 98.62 76 TYR B N 1
ATOM 3510 C CA . TYR B 1 76 ? -18.578 9.406 10.688 1 98.62 76 TYR B CA 1
ATOM 3511 C C . TYR B 1 76 ? -18.375 8.047 11.336 1 98.62 76 TYR B C 1
ATOM 3513 O O . TYR B 1 76 ? -17.266 7.691 11.734 1 98.62 76 TYR B O 1
ATOM 3521 N N . GLU B 1 77 ? -19.438 7.281 11.438 1 97.81 77 GLU B N 1
ATOM 3522 C CA . GLU B 1 77 ? -19.438 6.086 12.273 1 97.81 77 GLU B CA 1
ATOM 3523 C C . GLU B 1 77 ? -18.703 4.934 11.602 1 97.81 77 GLU B C 1
ATOM 3525 O O . GLU B 1 77 ? -18.766 4.777 10.375 1 97.81 77 GLU B O 1
ATOM 3530 N N . LEU B 1 78 ? -18 4.168 12.352 1 98.5 78 LEU B N 1
ATOM 3531 C CA . LEU B 1 78 ? -17.312 2.967 11.883 1 98.5 78 LEU B CA 1
ATOM 3532 C C . LEU B 1 78 ? -18.156 1.725 12.133 1 98.5 78 LEU B C 1
ATOM 3534 O O . LEU B 1 78 ? -18.891 1.654 13.125 1 98.5 78 LEU B O 1
ATOM 3538 N N . PRO B 1 79 ? -18.078 0.763 11.219 1 97.94 79 PRO B N 1
ATOM 3539 C CA . PRO B 1 79 ? -18.688 -0.532 11.555 1 97.94 79 PRO B CA 1
ATOM 3540 C C . PRO B 1 79 ? -18.109 -1.13 12.836 1 97.94 79 PRO B C 1
ATOM 3542 O O . PRO B 1 79 ? -16.906 -0.992 13.109 1 97.94 79 PRO B O 1
ATOM 3545 N N . GLY B 1 80 ? -18.984 -1.842 13.602 1 98.06 80 GLY B N 1
ATOM 3546 C CA . GLY B 1 80 ? -18.578 -2.445 14.859 1 98.06 80 GLY B CA 1
ATOM 3547 C C . GLY B 1 80 ? -17.375 -3.357 14.719 1 98.06 80 GLY B C 1
ATOM 3548 O O . GLY B 1 80 ? -16.516 -3.404 15.602 1 98.06 80 GLY B O 1
ATOM 3549 N N . GLY B 1 81 ? -17.312 -4.047 13.609 1 98.31 81 GLY B N 1
ATOM 3550 C CA . GLY B 1 81 ? -16.203 -4.961 13.352 1 98.31 81 GLY B CA 1
ATOM 3551 C C . GLY B 1 81 ? -14.852 -4.27 13.336 1 98.31 81 GLY B C 1
ATOM 3552 O O . GLY B 1 81 ? -13.836 -4.875 13.68 1 98.31 81 GLY B O 1
ATOM 3553 N N . ILE B 1 82 ? -14.781 -2.992 12.977 1 98.75 82 ILE B N 1
ATOM 3554 C CA . ILE B 1 82 ? -13.531 -2.25 12.93 1 98.75 82 ILE B CA 1
ATOM 3555 C C . ILE B 1 82 ? -12.992 -2.057 14.344 1 98.75 82 ILE B C 1
ATOM 3557 O O . ILE B 1 82 ? -11.789 -2.18 14.578 1 98.75 82 ILE B O 1
ATOM 3561 N N . TYR B 1 83 ? -13.898 -1.764 15.305 1 98.56 83 TYR B N 1
ATOM 3562 C CA . TYR B 1 83 ? -13.461 -1.623 16.688 1 98.56 83 TYR B CA 1
ATOM 3563 C C . TYR B 1 83 ? -12.906 -2.938 17.219 1 98.56 83 TYR B C 1
ATOM 3565 O O . TYR B 1 83 ? -11.906 -2.949 17.938 1 98.56 83 TYR B O 1
ATOM 3573 N N . THR B 1 84 ? -13.531 -4.07 16.875 1 98.44 84 THR B N 1
ATOM 3574 C CA . THR B 1 84 ? -13.055 -5.383 17.297 1 98.44 84 THR B CA 1
ATOM 3575 C C . THR B 1 84 ? -11.664 -5.652 16.719 1 98.44 84 THR B C 1
ATOM 3577 O O . THR B 1 84 ? -10.797 -6.188 17.406 1 98.44 84 THR B O 1
ATOM 3580 N N . ILE B 1 85 ? -11.484 -5.301 15.484 1 98.75 85 ILE B N 1
ATOM 3581 C CA . ILE B 1 85 ? -10.195 -5.469 14.812 1 98.75 85 ILE B CA 1
ATOM 3582 C C . ILE B 1 85 ? -9.125 -4.652 15.531 1 98.75 85 ILE B C 1
ATOM 3584 O O . ILE B 1 85 ? -8.062 -5.176 15.875 1 98.75 85 ILE B O 1
ATOM 3588 N N . LEU B 1 86 ? -9.414 -3.406 15.781 1 98.75 86 LEU B N 1
ATOM 3589 C CA . LEU B 1 86 ? -8.445 -2.535 16.438 1 98.75 86 LEU B CA 1
ATOM 3590 C C . LEU B 1 86 ? -8.125 -3.041 17.844 1 98.75 86 LEU B C 1
ATOM 3592 O O . LEU B 1 86 ? -6.973 -2.977 18.281 1 98.75 86 LEU B O 1
ATOM 3596 N N . LYS B 1 87 ? -9.094 -3.576 18.562 1 98.44 87 LYS B N 1
ATOM 3597 C CA . LYS B 1 87 ? -8.906 -4.109 19.906 1 98.44 87 LYS B CA 1
ATOM 3598 C C . LYS B 1 87 ? -8.055 -5.375 19.891 1 98.44 87 LYS B C 1
ATOM 3600 O O . LYS B 1 87 ? -7.488 -5.766 20.906 1 98.44 87 LYS B O 1
ATOM 3605 N N . SER B 1 88 ? -7.953 -6.027 18.719 1 98.31 88 SER B N 1
ATOM 3606 C CA . SER B 1 88 ? -7.223 -7.281 18.578 1 98.31 88 SER B CA 1
ATOM 3607 C C . SER B 1 88 ? -5.746 -7.035 18.297 1 98.31 88 SER B C 1
ATOM 3609 O O . SER B 1 88 ? -4.941 -7.969 18.297 1 98.31 88 SER B O 1
ATOM 3611 N N . LEU B 1 89 ? -5.344 -5.809 18.031 1 98.56 89 LEU B N 1
ATOM 3612 C CA . LEU B 1 89 ? -3.943 -5.453 17.828 1 98.56 89 LEU B CA 1
ATOM 3613 C C . LEU B 1 89 ? -3.211 -5.344 19.172 1 98.56 89 LEU B C 1
ATOM 3615 O O . LEU B 1 89 ? -3.799 -4.926 20.172 1 98.56 89 LEU B O 1
ATOM 3619 N N . PRO B 1 90 ? -1.923 -5.707 19.156 1 98.31 90 PRO B N 1
ATOM 3620 C CA . PRO B 1 90 ? -1.14 -5.488 20.375 1 98.31 90 PRO B CA 1
ATOM 3621 C C . PRO B 1 90 ? -1.101 -4.023 20.797 1 98.31 90 PRO B C 1
ATOM 3623 O O . PRO B 1 90 ? -1.052 -3.133 19.953 1 98.31 90 PRO B O 1
ATOM 3626 N N . ASN B 1 91 ? -0.985 -3.756 22.094 1 97.06 91 ASN B N 1
ATOM 3627 C CA . ASN B 1 91 ? -1.02 -2.402 22.641 1 97.06 91 ASN B CA 1
ATOM 3628 C C . ASN B 1 91 ? 0.155 -1.567 22.141 1 97.06 91 ASN B C 1
ATOM 3630 O O . ASN B 1 91 ? 0.054 -0.344 22.031 1 97.06 91 ASN B O 1
ATOM 3634 N N . ASN B 1 92 ? 1.203 -2.252 21.781 1 96.31 92 ASN B N 1
ATOM 3635 C CA . ASN B 1 92 ? 2.393 -1.525 21.359 1 96.31 92 ASN B CA 1
ATOM 3636 C C . ASN B 1 92 ? 2.391 -1.302 19.844 1 96.31 92 ASN B C 1
ATOM 3638 O O . ASN B 1 92 ? 3.393 -0.86 19.281 1 96.31 92 ASN B O 1
ATOM 3642 N N . THR B 1 93 ? 1.289 -1.624 19.156 1 98 93 THR B N 1
ATOM 3643 C CA . THR B 1 93 ? 1.165 -1.389 17.719 1 98 93 THR B CA 1
ATOM 3644 C C . THR B 1 93 ? 1.383 0.086 17.391 1 98 93 THR B C 1
ATOM 3646 O O . THR B 1 93 ? 0.864 0.964 18.094 1 98 93 THR B O 1
ATOM 3649 N N . HIS B 1 94 ? 2.23 0.348 16.375 1 96.38 94 HIS B N 1
ATOM 3650 C CA . HIS B 1 94 ? 2.398 1.724 15.922 1 96.38 94 HIS B CA 1
ATOM 3651 C C . HIS B 1 94 ? 1.079 2.307 15.43 1 96.38 94 HIS B C 1
ATOM 3653 O O . HIS B 1 94 ? 0.322 1.634 14.727 1 96.38 94 HIS B O 1
ATOM 3659 N N . PRO B 1 95 ? 0.805 3.562 15.773 1 97.19 95 PRO B N 1
ATOM 3660 C CA . PRO B 1 95 ? -0.479 4.16 15.398 1 97.19 95 PRO B CA 1
ATOM 3661 C C . PRO B 1 95 ? -0.733 4.117 13.891 1 97.19 95 PRO B C 1
ATOM 3663 O O . PRO B 1 95 ? -1.867 3.896 13.461 1 97.19 95 PRO B O 1
ATOM 3666 N N . MET B 1 96 ? 0.281 4.262 13.125 1 98.31 96 MET B N 1
ATOM 3667 C CA . MET B 1 96 ? 0.115 4.23 11.672 1 98.31 96 MET B CA 1
ATOM 3668 C C . MET B 1 96 ? -0.248 2.824 11.203 1 98.31 96 MET B C 1
ATOM 3670 O O . MET B 1 96 ? -0.947 2.664 10.195 1 98.31 96 MET B O 1
ATOM 3674 N N . ASP B 1 97 ? 0.273 1.782 11.883 1 98.69 97 ASP B N 1
ATOM 3675 C CA . ASP B 1 97 ? -0.091 0.411 11.539 1 98.69 97 ASP B CA 1
ATOM 3676 C C . ASP B 1 97 ? -1.549 0.124 11.891 1 98.69 97 ASP B C 1
ATOM 3678 O O . ASP B 1 97 ? -2.24 -0.585 11.156 1 98.69 97 ASP B O 1
ATOM 3682 N N . ALA B 1 98 ? -1.981 0.65 13.039 1 98.88 98 ALA B N 1
ATOM 3683 C CA . ALA B 1 98 ? -3.383 0.504 13.422 1 98.88 98 ALA B CA 1
ATOM 3684 C C . ALA B 1 98 ? -4.301 1.199 12.422 1 98.88 98 ALA B C 1
ATOM 3686 O O . ALA B 1 98 ? -5.305 0.629 11.992 1 98.88 98 ALA B O 1
ATOM 3687 N N . LEU B 1 99 ? -3.932 2.443 12.062 1 98.88 99 LEU B N 1
ATOM 3688 C CA . LEU B 1 99 ? -4.684 3.197 11.07 1 98.88 99 LEU B CA 1
ATOM 3689 C C . LEU B 1 99 ? -4.734 2.445 9.742 1 98.88 99 LEU B C 1
ATOM 3691 O O . LEU B 1 99 ? -5.809 2.291 9.156 1 98.88 99 LEU B O 1
ATOM 3695 N N . ARG B 1 100 ? -3.602 1.924 9.266 1 98.88 100 ARG B N 1
ATOM 3696 C CA . ARG B 1 100 ? -3.49 1.183 8.016 1 98.88 100 ARG B CA 1
ATOM 3697 C C . ARG B 1 100 ? -4.375 -0.058 8.031 1 98.88 100 ARG B C 1
ATOM 3699 O O . ARG B 1 100 ? -5.082 -0.336 7.062 1 98.88 100 ARG B O 1
ATOM 3706 N N . THR B 1 101 ? -4.344 -0.792 9.156 1 98.94 101 THR B N 1
ATOM 3707 C CA . THR B 1 101 ? -5.137 -2.008 9.305 1 98.94 101 THR B CA 1
ATOM 3708 C C . THR B 1 101 ? -6.629 -1.685 9.281 1 98.94 101 THR B C 1
ATOM 3710 O O . THR B 1 101 ? -7.41 -2.389 8.641 1 98.94 101 THR B O 1
ATOM 3713 N N . GLY B 1 102 ? -7.004 -0.603 9.977 1 98.94 102 GLY B N 1
ATOM 3714 C CA . GLY B 1 102 ? -8.391 -0.172 9.961 1 98.94 102 GLY B CA 1
ATOM 3715 C C . GLY B 1 102 ? -8.883 0.191 8.57 1 98.94 102 GLY B C 1
ATOM 3716 O O . GLY B 1 102 ? -9.969 -0.235 8.164 1 98.94 102 GLY B O 1
ATOM 3717 N N . ILE B 1 103 ? -8.102 0.952 7.852 1 98.94 103 ILE B N 1
ATOM 3718 C CA . ILE B 1 103 ? -8.469 1.367 6.5 1 98.94 103 ILE B CA 1
ATOM 3719 C C . ILE B 1 103 ? -8.578 0.142 5.598 1 98.94 103 ILE B C 1
ATOM 3721 O O . ILE B 1 103 ? -9.531 0.022 4.82 1 98.94 103 ILE B O 1
ATOM 3725 N N . SER B 1 104 ? -7.617 -0.762 5.672 1 98.88 104 SER B N 1
ATOM 3726 C CA . SER B 1 104 ? -7.66 -1.987 4.879 1 98.88 104 SER B CA 1
ATOM 3727 C C . SER B 1 104 ? -8.953 -2.76 5.125 1 98.88 104 SER B C 1
ATOM 3729 O O . SER B 1 104 ? -9.594 -3.219 4.18 1 98.88 104 SER B O 1
ATOM 3731 N N . ALA B 1 105 ? -9.359 -2.871 6.383 1 98.88 105 ALA B N 1
ATOM 3732 C CA . ALA B 1 105 ? -10.523 -3.662 6.773 1 98.88 105 ALA B CA 1
ATOM 3733 C C . ALA B 1 105 ? -11.812 -3.016 6.289 1 98.88 105 ALA B C 1
ATOM 3735 O O . ALA B 1 105 ? -12.789 -3.709 5.996 1 98.88 105 ALA B O 1
ATOM 3736 N N . LEU B 1 106 ? -11.828 -1.674 6.145 1 98.81 106 LEU B N 1
ATOM 3737 C CA . LEU B 1 106 ? -13.031 -0.947 5.734 1 98.81 106 LEU B CA 1
ATOM 3738 C C . LEU B 1 106 ? -13.5 -1.413 4.359 1 98.81 106 LEU B C 1
ATOM 3740 O O . LEU B 1 106 ? -14.695 -1.343 4.055 1 98.81 106 LEU B O 1
ATOM 3744 N N . ALA B 1 107 ? -12.578 -1.899 3.525 1 98.44 107 ALA B N 1
ATOM 3745 C CA . ALA B 1 107 ? -12.922 -2.357 2.182 1 98.44 107 ALA B CA 1
ATOM 3746 C C . ALA B 1 107 ? -14.023 -3.414 2.229 1 98.44 107 ALA B C 1
ATOM 3748 O O . ALA B 1 107 ? -14.93 -3.412 1.394 1 98.44 107 ALA B O 1
ATOM 3749 N N . GLY B 1 108 ? -13.961 -4.281 3.211 1 97.88 108 GLY B N 1
ATOM 3750 C CA . GLY B 1 108 ? -14.922 -5.367 3.318 1 97.88 108 GLY B CA 1
ATOM 3751 C C . GLY B 1 108 ? -16.312 -4.895 3.662 1 97.88 108 GLY B C 1
ATOM 3752 O O . GLY B 1 108 ? -17.297 -5.629 3.477 1 97.88 108 GLY B O 1
ATOM 3753 N N . TYR B 1 109 ? -16.469 -3.674 4.121 1 98.12 109 TYR B N 1
ATOM 3754 C CA . TYR B 1 109 ? -17.75 -3.152 4.605 1 98.12 109 TYR B CA 1
ATOM 3755 C C . TYR B 1 109 ? -18.375 -2.219 3.582 1 98.12 109 TYR B C 1
ATOM 3757 O O . TYR B 1 109 ? -19.5 -1.735 3.781 1 98.12 109 TYR B O 1
ATOM 3765 N N . ASP B 1 110 ? -17.656 -1.937 2.426 1 97.44 110 ASP B N 1
ATOM 3766 C CA . ASP B 1 110 ? -18.156 -0.958 1.469 1 97.44 110 ASP B CA 1
ATOM 3767 C C . ASP B 1 110 ? -18.953 -1.638 0.36 1 97.44 110 ASP B C 1
ATOM 3769 O O . ASP B 1 110 ? -18.406 -2.406 -0.429 1 97.44 110 ASP B O 1
ATOM 3773 N N . PRO B 1 111 ? -20.219 -1.342 0.209 1 94.81 111 PRO B N 1
ATOM 3774 C CA . PRO B 1 111 ? -21.047 -2.002 -0.805 1 94.81 111 PRO B CA 1
ATOM 3775 C C . PRO B 1 111 ? -20.688 -1.577 -2.227 1 94.81 111 PRO B C 1
ATOM 3777 O O . PRO B 1 111 ? -21.062 -2.256 -3.189 1 94.81 111 PRO B O 1
ATOM 3780 N N . GLU B 1 112 ? -19.906 -0.446 -2.385 1 96.25 112 GLU B N 1
ATOM 3781 C CA . GLU B 1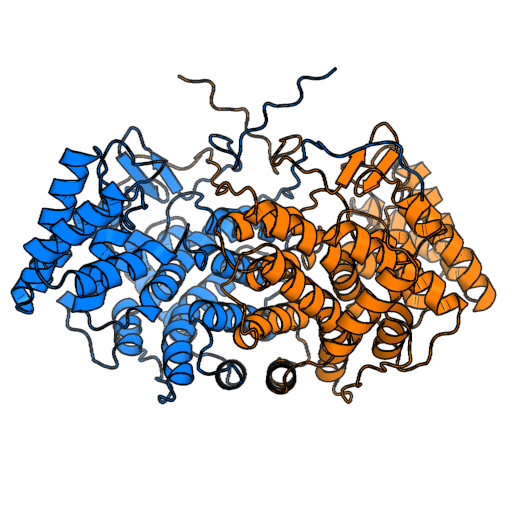 112 ? -19.547 0.063 -3.703 1 96.25 112 GLU B CA 1
ATOM 3782 C C . GLU B 1 112 ? -18.078 -0.249 -4.027 1 96.25 112 GLU B C 1
ATOM 3784 O O . GLU B 1 112 ? -17.484 0.388 -4.895 1 96.25 112 GLU B O 1
ATOM 3789 N N . LEU B 1 113 ? -17.547 -1.218 -3.373 1 96.19 113 LEU B N 1
ATOM 3790 C CA . LEU B 1 113 ? -16.109 -1.457 -3.381 1 96.19 113 LEU B CA 1
ATOM 3791 C C . LEU B 1 113 ? -15.586 -1.564 -4.809 1 96.19 113 LEU B C 1
ATOM 3793 O O . LEU B 1 113 ? -14.555 -0.97 -5.145 1 96.19 113 LEU B O 1
ATOM 3797 N N . ASN B 1 114 ? -16.297 -2.209 -5.699 1 91.06 114 ASN B N 1
ATOM 3798 C CA . ASN B 1 114 ? -15.758 -2.564 -7.008 1 91.06 114 ASN B CA 1
ATOM 3799 C C . ASN B 1 114 ? -16.266 -1.619 -8.094 1 91.06 114 ASN B C 1
ATOM 3801 O O . ASN B 1 114 ? -15.938 -1.791 -9.273 1 91.06 114 ASN B O 1
ATOM 3805 N N . ASP B 1 115 ? -17.125 -0.61 -7.742 1 95.25 115 ASP B N 1
ATOM 3806 C CA . ASP B 1 115 ? -17.594 0.402 -8.68 1 95.25 115 ASP B CA 1
ATOM 3807 C C . ASP B 1 115 ? -16.594 1.546 -8.812 1 95.25 115 ASP B C 1
ATOM 3809 O O . ASP B 1 115 ? -16.375 2.301 -7.855 1 95.25 115 ASP B O 1
ATOM 3813 N N . ARG B 1 116 ? -15.977 1.678 -9.961 1 93 116 ARG B N 1
ATOM 3814 C CA . ARG B 1 116 ? -14.93 2.676 -10.141 1 93 116 ARG B CA 1
ATOM 3815 C C . ARG B 1 116 ? -15.453 3.896 -10.891 1 93 116 ARG B C 1
ATOM 3817 O O . ARG B 1 116 ? -14.672 4.734 -11.344 1 93 116 ARG B O 1
ATOM 3824 N N . SER B 1 117 ? -16.781 3.971 -11.008 1 95.06 117 SER B N 1
ATOM 3825 C CA . SER B 1 117 ? -17.344 5.184 -11.586 1 95.06 117 SER B CA 1
ATOM 3826 C C . SER B 1 117 ? -16.969 6.414 -10.773 1 95.06 117 SER B C 1
ATOM 3828 O O . SER B 1 117 ? -16.656 6.309 -9.578 1 95.06 117 SER B O 1
ATOM 3830 N N . GLN B 1 118 ? -17.016 7.516 -11.43 1 93.88 118 GLN B N 1
ATOM 3831 C CA . GLN B 1 118 ? -16.656 8.758 -10.758 1 93.88 118 GLN B CA 1
ATOM 3832 C C . GLN B 1 118 ? -17.562 9.008 -9.547 1 93.88 118 GLN B C 1
ATOM 3834 O O . GLN B 1 118 ? -17.078 9.398 -8.484 1 93.88 118 GLN B O 1
ATOM 3839 N N . ALA B 1 119 ? -18.828 8.797 -9.719 1 95.81 119 ALA B N 1
ATOM 3840 C CA . ALA B 1 119 ? -19.781 9.023 -8.641 1 95.81 119 ALA B CA 1
ATOM 3841 C C . ALA B 1 119 ? -19.531 8.086 -7.469 1 95.81 119 ALA B C 1
ATOM 3843 O O . ALA B 1 119 ? -19.547 8.508 -6.312 1 95.81 119 ALA B O 1
ATOM 3844 N N . ALA B 1 120 ? -19.281 6.824 -7.727 1 97.5 120 ALA B N 1
ATOM 3845 C CA . ALA B 1 120 ? -19.016 5.852 -6.676 1 97.5 120 ALA B CA 1
ATOM 3846 C C . ALA B 1 120 ? -17.688 6.16 -5.969 1 97.5 120 ALA B C 1
ATOM 3848 O O . ALA B 1 120 ? -17.594 6.031 -4.746 1 97.5 120 ALA B O 1
ATOM 3849 N N . ASN B 1 121 ? -16.719 6.543 -6.762 1 97.06 121 ASN B N 1
ATOM 3850 C CA . ASN B 1 121 ? -15.422 6.875 -6.172 1 97.06 121 ASN B CA 1
ATOM 3851 C C . ASN B 1 121 ? -15.516 8.109 -5.273 1 97.06 121 ASN B C 1
ATOM 3853 O O . ASN B 1 121 ? -14.859 8.164 -4.23 1 97.06 121 ASN B O 1
ATOM 3857 N N . ARG B 1 122 ? -16.297 9.086 -5.695 1 97.12 122 ARG B N 1
ATOM 3858 C CA . ARG B 1 122 ? -16.5 10.266 -4.855 1 97.12 122 ARG B CA 1
ATOM 3859 C C . ARG B 1 122 ? -17.203 9.898 -3.557 1 97.12 122 ARG B C 1
ATOM 3861 O O . ARG B 1 122 ? -16.859 10.398 -2.488 1 97.12 122 ARG B O 1
ATOM 3868 N N . SER B 1 123 ? -18.203 9.023 -3.658 1 97.75 123 SER B N 1
ATOM 3869 C CA . SER B 1 123 ? -18.922 8.562 -2.473 1 97.75 123 SER B CA 1
ATOM 3870 C C . SER B 1 123 ? -17.984 7.824 -1.52 1 97.75 123 SER B C 1
ATOM 3872 O O . SER B 1 123 ? -18 8.07 -0.312 1 97.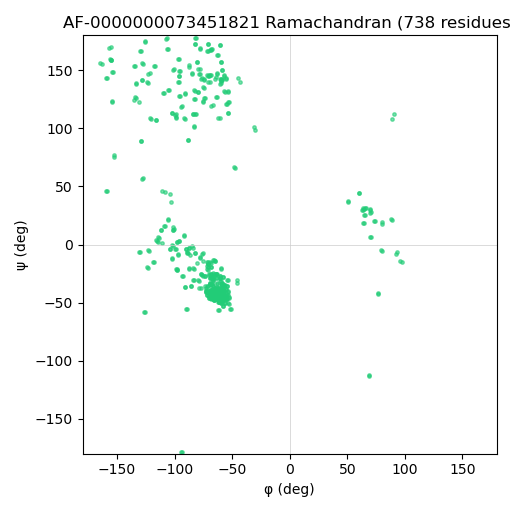75 123 SER B O 1
ATOM 3874 N N . LYS B 1 124 ? -17.203 6.953 -2.043 1 98.44 124 LYS B N 1
ATOM 3875 C CA . LYS B 1 124 ? -16.234 6.215 -1.229 1 98.44 124 LYS B CA 1
ATOM 3876 C C . LYS B 1 124 ? -15.195 7.152 -0.62 1 98.44 124 LYS B C 1
ATOM 3878 O O . LYS B 1 124 ? -14.789 6.969 0.528 1 98.44 124 LYS B O 1
ATOM 3883 N N . ALA B 1 125 ? -14.766 8.148 -1.425 1 98.5 125 ALA B N 1
ATOM 3884 C CA . ALA B 1 125 ? -13.82 9.141 -0.921 1 98.5 125 ALA B CA 1
ATOM 3885 C C . ALA B 1 125 ? -14.398 9.891 0.274 1 98.5 125 ALA B C 1
ATOM 3887 O O . ALA B 1 125 ? -13.711 10.094 1.278 1 98.5 125 ALA B O 1
ATOM 3888 N N . LEU B 1 126 ? -15.648 10.297 0.198 1 98.38 126 LEU B N 1
ATOM 3889 C CA . LEU B 1 126 ? -16.281 11.016 1.29 1 98.38 126 LEU B CA 1
ATOM 3890 C C . LEU B 1 126 ? -16.391 10.141 2.537 1 98.38 126 LEU B C 1
ATOM 3892 O O . LEU B 1 126 ? -16.188 10.625 3.654 1 98.38 126 LEU B O 1
ATOM 3896 N N . ARG B 1 127 ? -16.688 8.875 2.369 1 98.62 127 ARG B N 1
ATOM 3897 C CA . ARG B 1 127 ? -16.719 7.961 3.506 1 98.62 127 ARG B CA 1
ATOM 3898 C C . ARG B 1 127 ? -15.352 7.848 4.164 1 98.62 127 ARG B C 1
ATOM 3900 O O . ARG B 1 127 ? -15.242 7.875 5.391 1 98.62 127 ARG B O 1
ATOM 3907 N N . LEU B 1 128 ? -14.32 7.766 3.328 1 98.75 128 LEU B N 1
ATOM 3908 C CA . LEU B 1 128 ? -12.961 7.66 3.857 1 98.75 128 LEU B CA 1
ATOM 3909 C C . LEU B 1 128 ? -12.562 8.938 4.59 1 98.75 128 LEU B C 1
ATOM 3911 O O . LEU B 1 128 ? -12.016 8.875 5.691 1 98.75 128 LEU B O 1
ATOM 3915 N N . ILE B 1 129 ? -12.812 10.094 3.973 1 98.81 129 ILE B N 1
ATOM 3916 C CA . ILE B 1 129 ? -12.477 11.367 4.582 1 98.81 129 ILE B CA 1
ATOM 3917 C C . ILE B 1 129 ? -13.195 11.516 5.922 1 98.81 129 ILE B C 1
ATOM 3919 O O . ILE B 1 129 ? -12.633 12.062 6.879 1 98.81 129 ILE B O 1
ATOM 3923 N N . ALA B 1 130 ? -14.383 10.961 6.035 1 98.81 130 ALA B N 1
ATOM 3924 C CA . ALA B 1 130 ? -15.195 11.047 7.246 1 98.81 130 ALA B CA 1
ATOM 3925 C C . ALA B 1 130 ? -14.703 10.062 8.305 1 98.81 130 ALA B C 1
ATOM 3927 O O . ALA B 1 130 ? -14.727 10.359 9.5 1 98.81 130 ALA B O 1
ATOM 3928 N N . GLN B 1 131 ? -14.273 8.891 7.875 1 98.88 131 GLN B N 1
ATOM 3929 C CA . GLN B 1 131 ? -14.039 7.785 8.797 1 98.88 131 GLN B CA 1
ATOM 3930 C C . GLN B 1 131 ? -12.586 7.754 9.266 1 98.88 131 GLN B C 1
ATOM 3932 O O . GLN B 1 131 ? -12.289 7.281 10.367 1 98.88 131 GLN B O 1
ATOM 3937 N N . VAL B 1 132 ? -11.633 8.258 8.484 1 98.88 132 VAL B N 1
ATOM 3938 C CA . VAL B 1 132 ? -10.219 8.203 8.812 1 98.88 132 VAL B CA 1
ATOM 3939 C C . VAL B 1 132 ? -9.953 8.945 10.117 1 98.88 132 VAL B C 1
ATOM 3941 O O . VAL B 1 132 ? -9.211 8.461 10.977 1 98.88 132 VAL B O 1
ATOM 3944 N N . PRO B 1 133 ? -10.57 10.125 10.328 1 98.88 133 PRO B N 1
ATOM 3945 C CA . PRO B 1 133 ? -10.406 10.789 11.625 1 98.88 133 PRO B CA 1
ATOM 3946 C C . PRO B 1 133 ? -10.867 9.922 12.797 1 98.88 133 PRO B C 1
ATOM 3948 O O . PRO B 1 133 ? -10.211 9.898 13.844 1 98.88 133 PRO B O 1
ATOM 3951 N N . ASN B 1 134 ? -11.984 9.234 12.609 1 98.88 134 ASN B N 1
ATOM 3952 C CA . ASN B 1 134 ? -12.484 8.328 13.641 1 98.88 134 ASN B CA 1
ATOM 3953 C C . ASN B 1 134 ? -11.508 7.184 13.906 1 98.88 134 ASN B C 1
ATOM 3955 O O . ASN B 1 134 ? -11.203 6.871 15.055 1 98.88 134 ASN B O 1
ATOM 3959 N N . ILE B 1 135 ? -10.969 6.559 12.883 1 98.94 135 ILE B N 1
ATOM 3960 C CA . ILE B 1 135 ? -9.977 5.5 13.047 1 98.94 135 ILE B CA 1
ATOM 3961 C C . ILE B 1 135 ? -8.734 6.051 13.742 1 98.94 135 ILE B C 1
ATOM 3963 O O . ILE B 1 135 ? -8.172 5.402 14.625 1 98.94 135 ILE B O 1
ATOM 3967 N N . THR B 1 136 ? -8.297 7.234 13.336 1 98.88 136 THR B N 1
ATOM 3968 C CA . THR B 1 136 ? -7.113 7.871 13.898 1 98.88 136 THR B CA 1
ATOM 3969 C C . THR B 1 136 ? -7.266 8.047 15.414 1 98.88 136 THR B C 1
ATOM 3971 O O . THR B 1 136 ? -6.418 7.582 16.188 1 98.88 136 THR B O 1
ATOM 3974 N N . ALA B 1 137 ? -8.336 8.641 15.828 1 98.81 137 ALA B N 1
ATOM 3975 C CA . ALA B 1 137 ? -8.547 8.93 17.234 1 98.81 137 ALA B CA 1
ATOM 3976 C C . ALA B 1 137 ? -8.766 7.645 18.031 1 98.81 137 ALA B C 1
ATOM 3978 O O . ALA B 1 137 ? -8.117 7.422 19.062 1 98.81 137 ALA B O 1
ATOM 3979 N N . ASN B 1 138 ? -9.586 6.77 17.547 1 98.81 138 ASN B N 1
ATOM 3980 C CA . ASN B 1 138 ? -10.031 5.641 18.359 1 98.81 138 ASN B CA 1
ATOM 3981 C C . ASN B 1 138 ? -9.031 4.492 18.328 1 98.81 138 ASN B C 1
ATOM 3983 O O . ASN B 1 138 ? -8.961 3.693 19.266 1 98.81 138 ASN B O 1
ATOM 3987 N N . SER B 1 139 ? -8.281 4.324 17.203 1 98.69 139 SER B N 1
ATOM 3988 C CA . SER B 1 139 ? -7.203 3.344 17.266 1 98.69 139 SER B CA 1
ATOM 3989 C C . SER B 1 139 ? -6.207 3.686 18.375 1 98.69 139 SER B C 1
ATOM 3991 O O . SER B 1 139 ? -5.77 2.805 19.109 1 98.69 139 SER B O 1
ATOM 3993 N N . TYR B 1 140 ? -5.871 4.969 18.484 1 98.19 140 TYR B N 1
ATOM 3994 C CA . TYR B 1 140 ? -4.977 5.414 19.547 1 98.19 140 TYR B CA 1
ATOM 3995 C C . TYR B 1 140 ? -5.586 5.156 20.922 1 98.19 140 TYR B C 1
ATOM 3997 O O . TYR B 1 140 ? -4.906 4.66 21.828 1 98.19 140 TYR B O 1
ATOM 4005 N N . ARG B 1 141 ? -6.859 5.539 21.062 1 98.31 141 ARG B N 1
ATOM 4006 C CA . ARG B 1 141 ? -7.531 5.359 22.344 1 98.31 141 ARG B CA 1
ATOM 4007 C C . ARG B 1 141 ? -7.582 3.885 22.734 1 98.31 141 ARG B C 1
ATOM 4009 O O . ARG B 1 141 ? -7.27 3.529 23.875 1 98.31 141 ARG B O 1
ATOM 4016 N N . ILE B 1 142 ? -7.875 3.031 21.859 1 98.5 142 ILE B N 1
ATOM 4017 C CA . ILE B 1 142 ? -7.961 1.597 22.109 1 98.5 142 ILE B CA 1
ATOM 4018 C C . ILE B 1 142 ? -6.582 1.051 22.469 1 98.5 142 ILE B C 1
ATOM 4020 O O . ILE B 1 142 ? -6.441 0.311 23.453 1 98.5 142 ILE B O 1
ATOM 4024 N N . LEU B 1 143 ? -5.574 1.41 21.688 1 97.81 143 LEU B N 1
ATOM 4025 C CA . LEU B 1 143 ? -4.215 0.949 21.953 1 97.81 143 LEU B CA 1
ATOM 4026 C C . LEU B 1 143 ? -3.756 1.371 23.344 1 97.81 143 LEU B C 1
ATOM 4028 O O . LEU B 1 143 ? -2.941 0.687 23.969 1 97.81 143 LEU B O 1
ATOM 4032 N N . HIS B 1 144 ? -4.277 2.461 23.844 1 97.56 144 HIS B N 1
ATOM 4033 C CA . HIS B 1 144 ? -3.893 2.98 25.156 1 97.56 144 HIS B CA 1
ATOM 4034 C C . HIS B 1 144 ? -4.926 2.625 26.219 1 97.56 144 HIS B C 1
ATOM 4036 O O . HIS B 1 144 ? -4.973 3.252 27.281 1 97.56 144 HIS B O 1
ATOM 4042 N N . GLN B 1 145 ? -5.84 1.681 25.875 1 97.44 145 GLN B N 1
ATOM 4043 C CA . GLN B 1 145 ? -6.816 1.113 26.812 1 97.44 145 GLN B CA 1
ATOM 4044 C C . GLN B 1 145 ? -7.781 2.182 27.312 1 97.44 145 GLN B C 1
ATOM 4046 O O . GLN B 1 145 ? -8.148 2.189 28.484 1 97.44 145 GLN B O 1
ATOM 4051 N N . LYS B 1 146 ? -8.008 3.143 26.5 1 97.56 146 LYS B N 1
ATOM 4052 C CA . LYS B 1 146 ? -9.031 4.145 26.766 1 97.56 146 LYS B CA 1
ATOM 4053 C C . LYS B 1 146 ? -10.344 3.799 26.062 1 97.56 146 LYS B C 1
ATOM 4055 O O . LYS B 1 146 ? -10.352 2.994 25.125 1 97.56 146 LYS B O 1
ATOM 4060 N N . ASN B 1 147 ? -11.422 4.344 26.516 1 97.56 147 ASN B N 1
ATOM 4061 C CA . ASN B 1 147 ? -12.719 4.137 25.875 1 97.56 147 ASN B CA 1
ATOM 4062 C C . ASN B 1 147 ? -12.805 4.84 24.531 1 97.56 147 ASN B C 1
ATOM 4064 O O . ASN B 1 147 ? -12.266 5.934 24.359 1 97.56 147 ASN B O 1
ATOM 4068 N N . VAL B 1 148 ? -13.484 4.227 23.656 1 97.81 148 VAL B N 1
ATOM 4069 C CA . VAL B 1 148 ? -13.719 4.824 22.344 1 97.81 148 VAL B CA 1
ATOM 4070 C C . VAL B 1 148 ? -14.531 6.109 22.5 1 97.81 148 VAL B C 1
ATOM 4072 O O . VAL B 1 148 ? -15.328 6.238 23.438 1 97.81 148 VAL B O 1
ATOM 4075 N N . ILE B 1 149 ? -14.305 7.035 21.688 1 97.94 149 ILE B N 1
ATOM 4076 C CA . ILE B 1 149 ? -15.047 8.289 21.672 1 97.94 149 ILE B CA 1
ATOM 4077 C C . ILE B 1 149 ? -15.938 8.352 20.438 1 97.94 149 ILE B C 1
ATOM 4079 O O . ILE B 1 149 ? -15.508 8.031 19.328 1 97.94 149 ILE B O 1
ATOM 4083 N N . THR B 1 150 ? -17.188 8.672 20.578 1 97.5 150 THR B N 1
ATOM 4084 C CA . THR B 1 150 ? -18.141 8.828 19.469 1 97.5 150 THR B CA 1
ATOM 4085 C C . THR B 1 150 ? -18.016 10.219 18.844 1 97.5 150 THR B C 1
ATOM 4087 O O . THR B 1 150 ? -17.922 11.219 19.562 1 97.5 150 THR B O 1
ATOM 4090 N N . PRO B 1 151 ? -17.938 10.266 17.516 1 98.25 151 PRO B N 1
ATOM 4091 C CA . PRO B 1 151 ? -17.938 11.594 16.891 1 98.25 151 PRO B CA 1
ATOM 4092 C C . PRO B 1 151 ? -19.141 12.438 17.297 1 98.25 151 PRO B C 1
ATOM 4094 O O . PRO B 1 151 ? -20.25 11.914 17.438 1 98.25 151 PRO B O 1
ATOM 4097 N N . ASP B 1 152 ? -18.938 13.672 17.453 1 97.94 152 ASP B N 1
ATOM 4098 C CA . ASP B 1 152 ? -20 14.625 17.766 1 97.94 152 ASP B CA 1
ATOM 4099 C C . ASP B 1 152 ? -20.469 15.359 16.516 1 97.94 152 ASP B C 1
ATOM 4101 O O . ASP B 1 152 ? -19.797 16.281 16.047 1 97.94 152 ASP B O 1
ATOM 4105 N N . LYS B 1 153 ? -21.641 15.102 16.016 1 97.62 153 LYS B N 1
ATOM 4106 C CA . LYS B 1 153 ? -22.156 15.633 14.766 1 97.62 153 LYS B CA 1
ATOM 4107 C C . LYS B 1 153 ? -22.578 17.094 14.922 1 97.62 153 LYS B C 1
ATOM 4109 O O . LYS B 1 153 ? -22.828 17.781 13.93 1 97.62 153 LYS B O 1
ATOM 4114 N N . GLN B 1 154 ? -22.562 17.609 16.141 1 97.5 154 GLN B N 1
ATOM 4115 C CA . GLN B 1 154 ? -22.906 19 16.375 1 97.5 154 GLN B CA 1
ATOM 4116 C C . GLN B 1 154 ? -21.703 19.922 16.141 1 97.5 154 GLN B C 1
ATOM 4118 O O . GLN B 1 154 ? -21.859 21.125 15.984 1 97.5 154 GLN B O 1
ATOM 4123 N N . LEU B 1 155 ? -20.562 19.391 16.188 1 98 155 LEU B N 1
ATOM 4124 C CA . LEU B 1 155 ? -19.328 20.141 15.961 1 98 155 LEU B CA 1
ATOM 4125 C C . LEU B 1 155 ? -18.984 20.188 14.484 1 98 155 LEU B C 1
ATOM 4127 O O . LEU B 1 155 ? -19.406 19.328 13.711 1 98 155 LEU B O 1
ATOM 4131 N N . SER B 1 156 ? -18.266 21.25 14.094 1 97.81 156 SER B N 1
ATOM 4132 C CA . SER B 1 156 ? -17.719 21.266 12.742 1 97.81 156 SER B CA 1
ATOM 4133 C C . SER B 1 156 ? -16.719 20.125 12.531 1 97.81 156 SER B C 1
ATOM 4135 O O . SER B 1 156 ? -16.297 19.469 13.5 1 97.81 156 SER B O 1
ATOM 4137 N N . PHE B 1 157 ? -16.422 19.812 11.305 1 98.38 157 PHE B N 1
ATOM 4138 C CA . PHE B 1 157 ? -15.547 18.703 10.953 1 98.38 157 PHE B CA 1
ATOM 4139 C C . PHE B 1 157 ? -14.234 18.781 11.727 1 98.38 157 PHE B C 1
ATOM 4141 O O . PHE B 1 157 ? -13.859 17.844 12.43 1 98.38 157 PHE B O 1
ATOM 4148 N N . SER B 1 158 ? -13.516 19.922 11.625 1 98.69 158 SER B N 1
ATOM 4149 C CA . SER B 1 158 ? -12.211 20.078 12.273 1 98.69 158 SER B CA 1
ATOM 4150 C C . SER B 1 158 ? -12.352 20.109 13.789 1 98.69 158 SER B C 1
ATOM 4152 O O . SER B 1 158 ? -11.5 19.562 14.5 1 98.69 158 SER B O 1
ATOM 4154 N N . GLN B 1 159 ? -13.398 20.75 14.289 1 98.56 159 GLN B N 1
ATOM 4155 C CA . GLN B 1 159 ? -13.672 20.797 15.727 1 98.56 159 GLN B CA 1
ATOM 4156 C C . GLN B 1 159 ? -13.898 19.406 16.281 1 98.56 159 GLN B C 1
ATOM 4158 O O . GLN B 1 159 ? -13.367 19.047 17.344 1 98.56 159 GLN B O 1
ATOM 4163 N N . ASN B 1 160 ? -14.711 18.641 15.586 1 98.69 160 ASN B N 1
ATOM 4164 C CA . ASN B 1 160 ? -14.992 17.266 16 1 98.69 160 ASN B CA 1
ATOM 4165 C C . ASN B 1 160 ? -13.727 16.406 15.992 1 98.69 160 ASN B C 1
ATOM 4167 O O . ASN B 1 160 ? -13.508 15.609 16.906 1 98.69 160 ASN B O 1
ATOM 4171 N N . PHE B 1 161 ? -12.938 16.547 14.93 1 98.88 161 PHE B N 1
ATOM 4172 C CA . PHE B 1 161 ? -11.695 15.773 14.852 1 98.88 161 PHE B CA 1
ATOM 4173 C C . PHE B 1 161 ? -10.781 16.094 16.031 1 98.88 161 PHE B C 1
ATOM 4175 O O . PHE B 1 161 ? -10.289 15.188 16.703 1 98.88 161 PHE B O 1
ATOM 4182 N N . LEU B 1 162 ? -10.539 17.359 16.281 1 98.88 162 LEU B N 1
ATOM 4183 C CA . LEU B 1 162 ? -9.695 17.766 17.406 1 98.88 162 LEU B CA 1
ATOM 4184 C C . LEU B 1 162 ? -10.289 17.297 18.734 1 98.88 162 LEU B C 1
ATOM 4186 O O . LEU B 1 162 ? -9.555 16.875 19.625 1 98.88 162 LEU B O 1
ATOM 4190 N N . TYR B 1 163 ? -11.609 17.391 18.875 1 98.69 163 TYR B N 1
ATOM 4191 C CA . TYR B 1 163 ? -12.312 16.891 20.062 1 98.69 163 TYR B CA 1
ATOM 4192 C C . TYR B 1 163 ? -12.016 15.422 20.297 1 98.69 163 TYR B C 1
ATOM 4194 O O . TYR B 1 163 ? -11.68 15.023 21.422 1 98.69 163 TYR B O 1
ATOM 4202 N N . MET B 1 164 ? -12.055 14.617 19.266 1 98.69 164 MET B N 1
ATOM 4203 C CA . MET B 1 164 ? -11.836 13.18 19.391 1 98.69 164 MET B CA 1
ATOM 4204 C C . MET B 1 164 ? -10.383 12.883 19.766 1 98.69 164 MET B C 1
ATOM 4206 O O . MET B 1 164 ? -10.109 11.898 20.453 1 98.69 164 MET B O 1
ATOM 4210 N N . LEU B 1 165 ? -9.492 13.766 19.375 1 98.62 165 LEU B N 1
ATOM 4211 C CA . LEU B 1 165 ? -8.07 13.562 19.641 1 98.62 165 LEU B CA 1
ATOM 4212 C C . LEU B 1 165 ? -7.719 13.938 21.062 1 98.62 165 LEU B C 1
ATOM 4214 O O . LEU B 1 165 ? -6.785 13.375 21.656 1 98.62 165 LEU B O 1
ATOM 4218 N N . THR B 1 166 ? -8.469 14.961 21.688 1 97.69 166 THR B N 1
ATOM 4219 C CA . THR B 1 166 ? -8.031 15.555 22.938 1 97.69 166 THR B CA 1
ATOM 4220 C C . THR B 1 166 ? -9.062 15.32 24.047 1 97.69 166 THR B C 1
ATOM 4222 O O . THR B 1 166 ? -8.773 15.516 25.219 1 97.69 166 THR B O 1
ATOM 4225 N N . GLU B 1 167 ? -10.273 14.914 23.641 1 95.19 167 GLU B N 1
ATOM 4226 C CA . GLU B 1 167 ? -11.391 14.703 24.562 1 95.19 167 GLU B CA 1
ATOM 4227 C C . GLU B 1 167 ? -11.812 16 25.234 1 95.19 167 GLU B C 1
ATOM 4229 O O . GLU B 1 167 ? -12.398 15.992 26.312 1 95.19 167 GLU B O 1
ATOM 4234 N N . LYS B 1 168 ? -11.43 17.109 24.672 1 95.81 168 LYS B N 1
ATOM 4235 C CA . LYS B 1 168 ? -11.836 18.438 25.109 1 95.81 168 LYS B CA 1
ATOM 4236 C C . LYS B 1 168 ? -12.477 19.219 23.953 1 95.81 168 LYS B C 1
ATOM 4238 O O . LYS B 1 168 ? -12.023 19.141 22.812 1 95.81 168 LYS B O 1
ATOM 4243 N N . GLU B 1 169 ? -13.484 19.906 24.297 1 95.5 169 GLU B N 1
ATOM 4244 C CA . GLU B 1 169 ? -14.062 20.75 23.25 1 95.5 169 GLU B CA 1
ATOM 4245 C C . GLU B 1 169 ? -13.117 21.891 22.875 1 95.5 169 GLU B C 1
ATOM 4247 O O . GLU B 1 169 ? -12.758 22.719 23.719 1 95.5 169 GLU B O 1
ATOM 4252 N N . PRO B 1 170 ? -12.711 21.938 21.656 1 97.62 170 PRO B N 1
ATOM 4253 C CA . PRO B 1 170 ? -11.758 22.969 21.234 1 97.62 170 PRO B CA 1
ATOM 4254 C C . PRO B 1 170 ? -12.359 24.375 21.25 1 97.62 170 PRO B C 1
ATOM 4256 O O . PRO B 1 170 ? -13.531 24.547 20.906 1 97.62 170 PRO B O 1
ATOM 4259 N N . THR B 1 171 ? -11.562 25.391 21.578 1 97.25 171 THR B N 1
ATOM 4260 C CA . THR B 1 171 ? -11.961 26.781 21.406 1 97.25 171 THR B CA 1
ATOM 4261 C C . THR B 1 171 ? -12.008 27.172 19.938 1 97.25 171 THR B C 1
ATOM 4263 O O . THR B 1 171 ? -11.492 26.438 19.078 1 97.25 171 THR B O 1
ATOM 4266 N N . PRO B 1 172 ? -12.602 28.297 19.641 1 97.25 172 PRO B N 1
ATOM 4267 C CA . PRO B 1 172 ? -12.633 28.75 18.25 1 97.25 172 PRO B CA 1
ATOM 4268 C C . PRO B 1 172 ? -11.234 28.938 17.656 1 97.25 172 PRO B C 1
ATOM 4270 O O . PRO B 1 172 ? -10.992 28.578 16.5 1 97.25 172 PRO B O 1
ATOM 4273 N N . GLN B 1 173 ? -10.336 29.438 18.469 1 96.94 173 GLN B N 1
ATOM 4274 C CA . GLN B 1 173 ? -8.969 29.656 17.984 1 96.94 173 GLN B CA 1
ATOM 4275 C C . GLN B 1 173 ? -8.273 28.328 17.719 1 96.94 173 GLN B C 1
ATOM 4277 O O . GLN B 1 173 ? -7.598 28.156 16.703 1 96.94 173 GLN B O 1
ATOM 4282 N N . GLU B 1 174 ? -8.406 27.375 18.703 1 97.88 174 GLU B N 1
ATOM 4283 C CA . GLU B 1 174 ? -7.816 26.047 18.531 1 97.88 174 GLU B CA 1
ATOM 4284 C C . GLU B 1 174 ? -8.352 25.359 17.266 1 97.88 174 GLU B C 1
ATOM 4286 O O . GLU B 1 174 ? -7.594 24.75 16.516 1 97.88 174 GLU B O 1
ATOM 4291 N N . THR B 1 175 ? -9.688 25.516 17.062 1 98.38 175 THR B N 1
ATOM 4292 C CA . THR B 1 175 ? -10.344 24.922 15.898 1 98.38 175 THR B CA 1
ATOM 4293 C C . THR B 1 175 ? -9.781 25.531 14.617 1 98.38 175 THR B C 1
ATOM 4295 O O . THR B 1 175 ? -9.484 24.797 13.664 1 98.38 175 THR B O 1
ATOM 4298 N N . ALA B 1 176 ? -9.625 26.828 14.633 1 98 176 ALA B N 1
ATOM 4299 C CA . ALA B 1 176 ? -9.148 27.516 13.438 1 98 176 ALA B CA 1
ATOM 4300 C C . ALA B 1 176 ? -7.715 27.109 13.109 1 98 176 ALA B C 1
ATOM 4302 O O . ALA B 1 176 ? -7.379 26.891 11.938 1 98 176 ALA B O 1
ATOM 4303 N N . VAL B 1 177 ? -6.875 27.031 14.125 1 98.19 177 VAL B N 1
ATOM 4304 C CA . VAL B 1 177 ? -5.477 26.641 13.93 1 98.19 177 VAL B CA 1
ATOM 4305 C C . VAL B 1 177 ? -5.395 25.203 13.43 1 98.19 177 VAL B C 1
ATOM 4307 O O . VAL B 1 177 ? -4.648 24.906 12.492 1 98.19 177 VAL B O 1
ATOM 4310 N N . PHE B 1 178 ? -6.176 24.344 14.055 1 98.75 178 PHE B N 1
ATOM 4311 C CA . PHE B 1 178 ? -6.172 22.938 13.656 1 98.75 178 PHE B CA 1
ATOM 4312 C C . PHE B 1 178 ? -6.672 22.781 12.219 1 98.75 178 PHE B C 1
ATOM 4314 O O . PHE B 1 178 ? -6.086 22.031 11.438 1 98.75 178 PHE B O 1
ATOM 4321 N N . ASP B 1 179 ? -7.723 23.484 11.875 1 98.75 179 ASP B N 1
ATOM 4322 C CA . ASP B 1 179 ? -8.258 23.453 10.516 1 98.75 179 ASP B CA 1
ATOM 4323 C C . ASP B 1 179 ? -7.203 23.906 9.5 1 98.75 179 ASP B C 1
ATOM 4325 O O . ASP B 1 179 ? -7.078 23.312 8.43 1 98.75 179 ASP B O 1
ATOM 4329 N N . GLN B 1 180 ? -6.477 24.906 9.859 1 98.19 180 GLN B N 1
ATOM 4330 C CA . GLN B 1 180 ? -5.422 25.406 8.984 1 98.19 180 GLN B CA 1
ATOM 4331 C C . GLN B 1 180 ? -4.328 24.359 8.789 1 98.19 180 GLN B C 1
ATOM 4333 O O . GLN B 1 180 ? -3.791 24.219 7.684 1 98.19 180 GLN B O 1
ATOM 4338 N N . THR B 1 181 ? -3.973 23.609 9.875 1 98.5 181 THR B N 1
ATOM 4339 C CA . THR B 1 181 ? -2.973 22.562 9.734 1 98.5 181 THR B CA 1
ATOM 4340 C C . THR B 1 181 ? -3.465 21.469 8.781 1 98.5 181 THR B C 1
ATOM 4342 O O . THR B 1 181 ? -2.691 20.953 7.98 1 98.5 181 THR B O 1
ATOM 4345 N N . LEU B 1 182 ? -4.797 21.094 8.867 1 98.81 182 LEU B N 1
ATOM 4346 C CA . LEU B 1 182 ? -5.359 20.109 7.957 1 98.81 182 LEU B CA 1
ATOM 4347 C C . LEU B 1 182 ? -5.254 20.578 6.512 1 98.81 182 LEU B C 1
ATOM 4349 O O . LEU B 1 182 ? -4.895 19.797 5.625 1 98.81 182 LEU B O 1
ATOM 4353 N N . MET B 1 183 ? -5.5 21.891 6.332 1 98.12 183 MET B N 1
ATOM 4354 C CA . MET B 1 183 ? -5.398 22.484 5.004 1 98.12 183 MET B CA 1
ATOM 4355 C C . MET B 1 183 ? -3.975 22.375 4.465 1 98.12 183 MET B C 1
ATOM 4357 O O . MET B 1 183 ? -3.768 21.953 3.324 1 98.12 183 MET B O 1
ATOM 4361 N N . LEU B 1 184 ? -3.055 22.625 5.227 1 98.06 184 LEU B N 1
ATOM 4362 C CA . LEU B 1 184 ? -1.662 22.719 4.801 1 98.06 184 LEU B CA 1
ATOM 4363 C C . LEU B 1 184 ? -1.086 21.344 4.516 1 98.06 184 LEU B C 1
ATOM 4365 O O . LEU B 1 184 ? -0.202 21.188 3.666 1 98.06 184 LEU B O 1
ATOM 4369 N N . TYR B 1 185 ? -1.6 20.281 5.152 1 98.12 185 TYR B N 1
ATOM 4370 C CA . TYR B 1 185 ? -1.134 18.922 4.953 1 98.12 185 TYR B CA 1
ATOM 4371 C C . TYR B 1 185 ? -1.904 18.234 3.828 1 98.12 185 TYR B C 1
ATOM 4373 O O . TYR B 1 185 ? -1.547 17.141 3.396 1 98.12 185 TYR B O 1
ATOM 4381 N N . SER B 1 186 ? -2.883 18.828 3.23 1 98.25 186 SER B N 1
ATOM 4382 C CA . SER B 1 186 ? -3.922 18.188 2.43 1 98.25 186 SER B CA 1
ATOM 4383 C C . SER B 1 186 ? -3.367 17.688 1.103 1 98.25 186 SER B C 1
ATOM 4385 O O . SER B 1 186 ? -3.859 16.703 0.553 1 98.25 186 SER B O 1
ATOM 4387 N N . GLU B 1 187 ? -2.445 18.438 0.577 1 97.19 187 GLU B N 1
ATOM 4388 C CA . GLU B 1 187 ? -2.002 18.156 -0.784 1 97.19 187 GLU B CA 1
ATOM 4389 C C . GLU B 1 187 ? -0.629 18.75 -1.057 1 97.19 187 GLU B C 1
ATOM 4391 O O . GLU B 1 187 ? -0.313 19.844 -0.559 1 97.19 187 GLU B O 1
ATOM 4396 N N . HIS B 1 188 ? 0.2 18.031 -1.828 1 95.06 188 HIS B N 1
ATOM 4397 C CA . HIS B 1 188 ? 1.566 18.484 -2.068 1 95.06 188 HIS B CA 1
ATOM 4398 C C . HIS B 1 188 ? 2.145 17.844 -3.324 1 95.06 188 HIS B C 1
ATOM 4400 O O . HIS B 1 188 ? 3.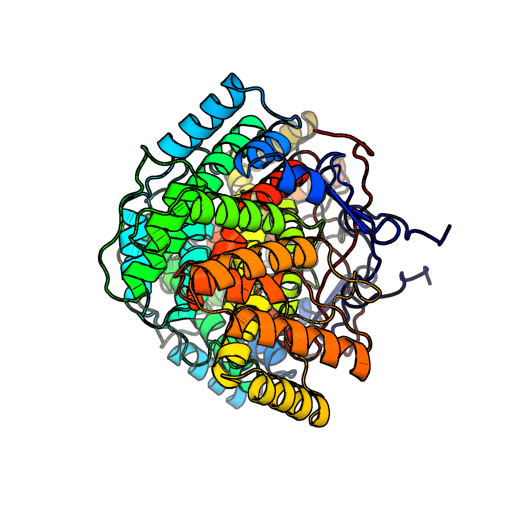23 17.25 -3.285 1 95.06 188 HIS B O 1
ATOM 4406 N N . GLU B 1 189 ? 1.354 17.844 -4.402 1 95.62 189 GLU B N 1
ATOM 4407 C CA . GLU B 1 189 ? 1.734 17.328 -5.715 1 95.62 189 GLU B CA 1
ATOM 4408 C C . GLU B 1 189 ? 1.884 15.812 -5.691 1 95.62 189 GLU B C 1
ATOM 4410 O O . GLU B 1 189 ? 0.897 15.094 -5.543 1 95.62 189 GLU B O 1
ATOM 4415 N N . MET B 1 190 ? 3.137 15.328 -5.855 1 95.88 190 MET B N 1
ATOM 4416 C CA . MET B 1 190 ? 3.299 13.883 -5.965 1 95.88 190 MET B CA 1
ATOM 4417 C C . MET B 1 190 ? 4.352 13.375 -4.984 1 95.88 190 MET B C 1
ATOM 4419 O O . MET B 1 190 ? 5.32 12.727 -5.383 1 95.88 190 MET B O 1
ATOM 4423 N N . PRO B 1 191 ? 4.113 13.688 -3.652 1 96.12 191 PRO B N 1
ATOM 4424 C CA . PRO B 1 191 ? 5.004 13.047 -2.686 1 96.12 191 PRO B CA 1
ATOM 4425 C C . PRO B 1 191 ? 4.926 11.523 -2.73 1 96.12 191 PRO B C 1
ATOM 4427 O O . PRO B 1 191 ? 4.102 10.961 -3.457 1 96.12 191 PRO B O 1
ATOM 4430 N N . ASN B 1 192 ? 5.785 10.891 -2.039 1 97.94 192 ASN B N 1
ATOM 4431 C CA . ASN B 1 192 ? 5.926 9.445 -2.133 1 97.94 192 ASN B CA 1
ATOM 4432 C C . ASN B 1 192 ? 4.602 8.734 -1.871 1 97.94 192 ASN B C 1
ATOM 4434 O O . ASN B 1 192 ? 4.234 7.812 -2.6 1 97.94 192 ASN B O 1
ATOM 4438 N N . SER B 1 193 ? 3.852 9.102 -0.812 1 98.75 193 SER B N 1
ATOM 4439 C CA . SER B 1 193 ? 2.609 8.422 -0.465 1 98.75 193 SER B CA 1
ATOM 4440 C C . SER B 1 193 ? 1.563 8.586 -1.562 1 98.75 193 SER B C 1
ATOM 4442 O O . SER B 1 193 ? 0.838 7.641 -1.882 1 98.75 193 SER B O 1
ATOM 4444 N N . THR B 1 194 ? 1.449 9.781 -2.148 1 98.69 194 THR B N 1
ATOM 4445 C CA . THR B 1 194 ? 0.535 10 -3.264 1 98.69 194 THR B CA 1
ATOM 4446 C C . THR B 1 194 ? 0.956 9.18 -4.48 1 98.69 194 THR B C 1
ATOM 4448 O O . THR B 1 194 ? 0.114 8.594 -5.16 1 98.69 194 THR B O 1
ATOM 4451 N N . PHE B 1 195 ? 2.248 9.172 -4.762 1 98.75 195 PHE B N 1
ATOM 4452 C CA . PHE B 1 195 ? 2.77 8.383 -5.871 1 98.75 195 PHE B CA 1
ATOM 4453 C C . PHE B 1 195 ? 2.459 6.902 -5.672 1 98.75 195 PHE B C 1
ATOM 4455 O O . PHE B 1 195 ? 2.008 6.227 -6.598 1 98.75 195 PHE B O 1
ATOM 4462 N N . ALA B 1 196 ? 2.701 6.41 -4.477 1 98.88 196 ALA B N 1
ATOM 4463 C CA . ALA B 1 196 ? 2.367 5.027 -4.152 1 98.88 196 ALA B CA 1
ATOM 4464 C C . ALA B 1 196 ? 0.892 4.742 -4.41 1 98.88 196 ALA B C 1
ATOM 4466 O O . ALA B 1 196 ? 0.544 3.711 -4.988 1 98.88 196 ALA B O 1
ATOM 4467 N N . ALA B 1 197 ? 0.037 5.648 -3.969 1 98.88 197 ALA B N 1
ATOM 4468 C CA . ALA B 1 197 ? -1.4 5.48 -4.168 1 98.88 197 ALA B CA 1
ATOM 4469 C C . ALA B 1 197 ? -1.743 5.402 -5.652 1 98.88 197 ALA B C 1
ATOM 4471 O O . ALA B 1 197 ? -2.561 4.578 -6.066 1 98.88 197 ALA B O 1
ATOM 4472 N N . ARG B 1 198 ? -1.133 6.25 -6.438 1 98.75 198 ARG B N 1
ATOM 4473 C CA . ARG B 1 198 ? -1.418 6.258 -7.867 1 98.75 198 ARG B CA 1
ATOM 4474 C C . ARG B 1 198 ? -0.884 4.996 -8.539 1 98.75 198 ARG B C 1
ATOM 4476 O O . ARG B 1 198 ? -1.538 4.434 -9.422 1 98.75 198 ARG B O 1
ATOM 4483 N N . VAL B 1 199 ? 0.325 4.586 -8.18 1 98.81 199 VAL B N 1
ATOM 4484 C CA . VAL B 1 199 ? 0.888 3.346 -8.703 1 98.81 199 VAL B CA 1
ATOM 4485 C C . VAL B 1 199 ? -0.064 2.186 -8.422 1 98.81 199 VAL B C 1
ATOM 4487 O O . VAL B 1 199 ? -0.402 1.416 -9.32 1 98.81 199 VAL B O 1
ATOM 4490 N N . ILE B 1 200 ? -0.563 2.084 -7.238 1 98.88 200 ILE B N 1
ATOM 4491 C CA . ILE B 1 200 ? -1.463 1.012 -6.828 1 98.88 200 ILE B CA 1
ATOM 4492 C C . ILE B 1 200 ? -2.799 1.152 -7.555 1 98.88 200 ILE B C 1
ATOM 4494 O O . ILE B 1 200 ? -3.324 0.177 -8.102 1 98.88 200 ILE B O 1
ATOM 4498 N N . ALA B 1 201 ? -3.309 2.348 -7.625 1 98.5 201 ALA B N 1
ATOM 4499 C CA . ALA B 1 201 ? -4.594 2.6 -8.266 1 98.5 201 ALA B CA 1
ATOM 4500 C C . ALA B 1 201 ? -4.535 2.273 -9.758 1 98.5 201 ALA B C 1
ATOM 4502 O O . ALA B 1 201 ? -5.551 1.927 -10.367 1 98.5 201 ALA B O 1
ATOM 4503 N N . SER B 1 202 ? -3.352 2.322 -10.352 1 98.19 202 SER B N 1
ATOM 4504 C CA . SER B 1 202 ? -3.199 2.098 -11.789 1 98.19 202 SER B CA 1
ATOM 4505 C C . SER B 1 202 ? -3.541 0.659 -12.156 1 98.19 202 SER B C 1
ATOM 4507 O O . SER B 1 202 ? -3.744 0.348 -13.336 1 98.19 202 SER B O 1
ATOM 4509 N N . THR B 1 203 ? -3.652 -0.196 -11.188 1 97.5 203 THR B N 1
ATOM 4510 C CA . THR B 1 203 ? -4.02 -1.584 -11.445 1 97.5 203 THR B CA 1
ATOM 4511 C C . THR B 1 203 ? -5.535 -1.749 -11.453 1 97.5 203 THR B C 1
ATOM 4513 O O . THR B 1 203 ? -6.043 -2.855 -11.641 1 97.5 203 THR B O 1
ATOM 4516 N N . ASN B 1 204 ? -6.238 -0.691 -11.172 1 96.31 204 ASN B N 1
ATOM 4517 C CA . ASN B 1 204 ? -7.691 -0.652 -11.023 1 96.31 204 ASN B CA 1
ATOM 4518 C C . ASN B 1 204 ? -8.141 -1.369 -9.758 1 96.31 204 ASN B C 1
ATOM 4520 O O . ASN B 1 204 ? -9.203 -1.995 -9.734 1 96.31 204 ASN B O 1
ATOM 4524 N N . THR B 1 205 ? -7.273 -1.377 -8.805 1 97.19 205 THR B N 1
ATOM 4525 C CA . THR B 1 205 ? -7.723 -1.735 -7.469 1 97.19 205 THR B CA 1
ATOM 4526 C C . THR B 1 205 ? -8.633 -0.651 -6.895 1 97.19 205 THR B C 1
ATOM 4528 O O . THR B 1 205 ? -8.734 0.442 -7.457 1 97.19 205 THR B O 1
ATOM 4531 N N . ASP B 1 206 ? -9.328 -0.883 -5.844 1 97.5 206 ASP B N 1
ATOM 4532 C CA . ASP B 1 206 ? -10.266 0.055 -5.23 1 97.5 206 ASP B CA 1
ATOM 4533 C C . ASP B 1 206 ? -9.523 1.119 -4.426 1 97.5 206 ASP B C 1
ATOM 4535 O O . ASP B 1 206 ? -8.32 0.999 -4.188 1 97.5 206 ASP B O 1
ATOM 4539 N N . ILE B 1 207 ? -10.219 2.15 -4.016 1 98.56 207 ILE B N 1
ATOM 4540 C CA . ILE B 1 207 ? -9.648 3.318 -3.35 1 98.56 207 ILE B CA 1
ATOM 4541 C C . ILE B 1 207 ? -9.102 2.916 -1.982 1 98.56 207 ILE B C 1
ATOM 4543 O O . ILE B 1 207 ? -8.109 3.48 -1.514 1 98.56 207 ILE B O 1
ATOM 4547 N N . TYR B 1 208 ? -9.648 1.909 -1.259 1 98.81 208 TYR B N 1
ATOM 4548 C CA . TYR B 1 208 ? -9.172 1.467 0.045 1 98.81 208 TYR B CA 1
ATOM 4549 C C . TYR B 1 208 ? -7.773 0.874 -0.061 1 98.81 208 TYR B C 1
ATOM 4551 O O . TYR B 1 208 ? -6.922 1.112 0.8 1 98.81 208 TYR B O 1
ATOM 4559 N N . GLY B 1 209 ? -7.578 0.065 -1.177 1 98.75 209 GLY B N 1
ATOM 4560 C CA . GLY B 1 209 ? -6.242 -0.451 -1.419 1 98.75 209 GLY B CA 1
ATOM 4561 C C . GLY B 1 209 ? -5.211 0.641 -1.633 1 98.75 209 GLY B C 1
ATOM 4562 O O . GLY B 1 209 ? -4.113 0.588 -1.068 1 98.75 209 GLY B O 1
ATOM 4563 N N . ALA B 1 210 ? -5.562 1.665 -2.416 1 98.75 210 ALA B N 1
ATOM 4564 C CA . ALA B 1 210 ? -4.664 2.793 -2.658 1 98.75 210 ALA B CA 1
ATOM 4565 C C . ALA B 1 210 ? -4.348 3.529 -1.361 1 98.75 210 ALA B C 1
ATOM 4567 O O . ALA B 1 210 ? -3.191 3.877 -1.104 1 98.75 210 ALA B O 1
ATOM 4568 N N 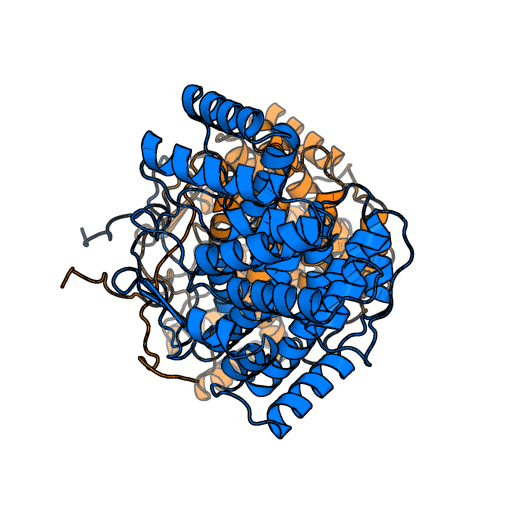. PHE B 1 211 ? -5.332 3.732 -0.517 1 98.94 211 PHE B N 1
ATOM 4569 C CA . PHE B 1 211 ? -5.16 4.406 0.765 1 98.94 211 PHE B CA 1
ATOM 4570 C C . PHE B 1 211 ? -4.258 3.596 1.687 1 98.94 211 PHE B C 1
ATOM 4572 O O . PHE B 1 211 ? -3.41 4.16 2.385 1 98.94 211 PHE B O 1
ATOM 4579 N N . THR B 1 212 ? -4.461 2.289 1.713 1 98.88 212 THR B N 1
ATOM 4580 C CA . THR B 1 212 ? -3.664 1.413 2.562 1 98.88 212 THR B CA 1
ATOM 4581 C C . THR B 1 212 ? -2.186 1.496 2.189 1 98.88 212 THR B C 1
ATOM 4583 O O . THR B 1 212 ? -1.323 1.582 3.066 1 98.88 212 THR B O 1
ATOM 4586 N N . GLY B 1 213 ? -1.929 1.479 0.887 1 98.88 213 GLY B N 1
ATOM 4587 C CA . GLY B 1 213 ? -0.557 1.652 0.436 1 98.88 213 GLY B CA 1
ATOM 4588 C C . GLY B 1 213 ? 0.017 3.012 0.787 1 98.88 213 GLY B C 1
ATOM 4589 O O . GLY B 1 213 ? 1.176 3.115 1.195 1 98.88 213 GLY B O 1
ATOM 4590 N N . ALA B 1 214 ? -0.794 4.055 0.646 1 98.94 214 ALA B N 1
ATOM 4591 C CA . ALA B 1 214 ? -0.36 5.406 0.985 1 98.94 214 ALA B CA 1
ATOM 4592 C C . ALA B 1 214 ? -0.038 5.523 2.473 1 98.94 214 ALA B C 1
ATOM 4594 O O . ALA B 1 214 ? 0.915 6.203 2.857 1 98.94 214 ALA B O 1
ATOM 4595 N N . ALA B 1 215 ? -0.844 4.891 3.303 1 98.94 215 ALA B N 1
ATOM 4596 C CA . ALA B 1 215 ? -0.602 4.902 4.742 1 98.94 215 ALA B CA 1
ATOM 4597 C C . ALA B 1 215 ? 0.713 4.207 5.082 1 98.94 215 ALA B C 1
ATOM 4599 O O . ALA B 1 215 ? 1.462 4.668 5.949 1 98.94 215 ALA B O 1
ATOM 4600 N N . ALA B 1 216 ? 0.965 3.094 4.395 1 98.81 216 ALA B N 1
ATOM 4601 C CA . ALA B 1 216 ? 2.227 2.383 4.586 1 98.81 216 ALA B CA 1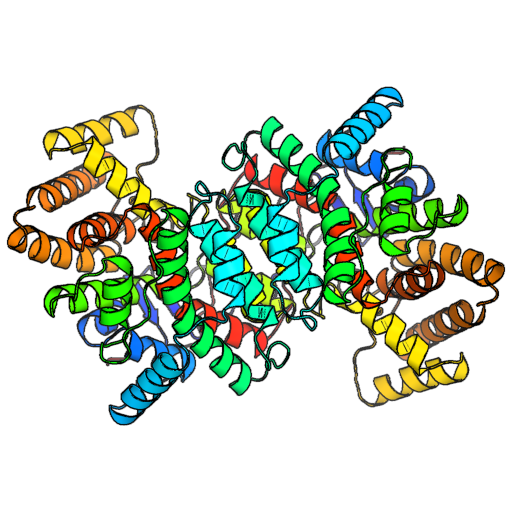
ATOM 4602 C C . ALA B 1 216 ? 3.416 3.27 4.23 1 98.81 216 ALA B C 1
ATOM 4604 O O . ALA B 1 216 ? 4.422 3.285 4.941 1 98.81 216 ALA B O 1
ATOM 4605 N N . SER B 1 217 ? 3.283 3.99 3.17 1 98.75 217 SER B N 1
ATOM 4606 C CA . SER B 1 217 ? 4.328 4.891 2.699 1 98.75 217 SER B CA 1
ATOM 4607 C C . SER B 1 217 ? 4.559 6.031 3.684 1 98.75 217 SER B C 1
ATOM 4609 O O . SER B 1 217 ? 5.695 6.305 4.074 1 98.75 217 SER B O 1
ATOM 4611 N N . LEU B 1 218 ? 3.523 6.633 4.117 1 98.62 218 LEU B N 1
ATOM 4612 C CA . LEU B 1 218 ? 3.623 7.809 4.973 1 98.62 218 LEU B CA 1
ATOM 4613 C C . LEU B 1 218 ? 4.227 7.445 6.328 1 98.62 218 LEU B C 1
ATOM 4615 O O . LEU B 1 218 ? 4.871 8.281 6.965 1 98.62 218 LEU B O 1
ATOM 4619 N N . LYS B 1 219 ? 4.055 6.23 6.77 1 97.81 219 LYS B N 1
ATOM 4620 C CA . LYS B 1 219 ? 4.613 5.77 8.039 1 97.81 219 LYS B CA 1
ATOM 4621 C C . LYS B 1 219 ? 6.133 5.883 8.039 1 97.81 219 LYS B C 1
ATOM 4623 O O . LYS B 1 219 ? 6.746 6.062 9.094 1 97.81 219 LYS B O 1
ATOM 4628 N N . GLY B 1 220 ? 6.773 5.73 6.895 1 96.25 220 GLY B N 1
ATOM 4629 C CA . GLY B 1 220 ? 8.227 5.742 6.812 1 96.25 220 GLY B CA 1
ATOM 4630 C C . GLY B 1 220 ? 8.844 7.031 7.32 1 96.25 220 GLY B C 1
ATOM 4631 O O . GLY B 1 220 ? 8.336 8.117 7.043 1 96.25 220 GLY B O 1
ATOM 4632 N N . HIS B 1 221 ? 9.922 6.957 7.965 1 91.75 221 HIS B N 1
ATOM 4633 C CA . HIS B 1 221 ? 10.492 8.102 8.672 1 91.75 221 HIS B CA 1
ATOM 4634 C C . HIS B 1 221 ? 11.039 9.133 7.688 1 91.75 221 HIS B C 1
ATOM 4636 O O . HIS B 1 221 ? 11.148 10.312 8.023 1 91.75 221 HIS B O 1
ATOM 4642 N N . LEU B 1 222 ? 11.305 8.742 6.441 1 92 222 LEU B N 1
ATOM 4643 C CA . LEU B 1 222 ? 11.812 9.68 5.449 1 92 222 LEU B CA 1
ATOM 4644 C C . LEU B 1 222 ? 10.672 10.445 4.789 1 92 222 LEU B C 1
ATOM 4646 O O . LEU B 1 222 ? 10.914 11.336 3.969 1 92 222 LEU B O 1
ATOM 4650 N N . HIS B 1 223 ? 9.438 10.125 5.18 1 92.44 223 HIS B N 1
ATOM 4651 C CA . HIS B 1 223 ? 8.281 10.734 4.539 1 92.44 223 HIS B CA 1
ATOM 4652 C C . HIS B 1 223 ? 7.352 11.367 5.57 1 92.44 223 HIS B C 1
ATOM 4654 O O . HIS B 1 223 ? 7.285 12.594 5.68 1 92.44 223 HIS B O 1
ATOM 4660 N N . GLY B 1 224 ? 6.852 10.625 6.523 1 90.56 224 GLY B N 1
ATOM 4661 C CA . GLY B 1 224 ? 5.859 11.172 7.438 1 90.56 224 GLY B CA 1
ATOM 4662 C C . GLY B 1 224 ? 6.355 11.273 8.867 1 90.56 224 GLY B C 1
ATOM 4663 O O . GLY B 1 224 ? 5.625 11.727 9.75 1 90.56 224 GLY B O 1
ATOM 4664 N N . GLY B 1 225 ? 7.574 11.023 9.164 1 88.44 225 GLY B N 1
ATOM 4665 C CA . GLY B 1 225 ? 8.039 10.914 10.539 1 88.44 225 GLY B CA 1
ATOM 4666 C C . GLY B 1 225 ? 8.68 12.188 11.055 1 88.44 225 GLY B C 1
ATOM 4667 O O . GLY B 1 225 ? 9.023 12.281 12.234 1 88.44 225 GLY B O 1
ATOM 4668 N N . ALA B 1 226 ? 8.711 13.211 10.281 1 92.12 226 ALA B N 1
ATOM 4669 C CA . ALA B 1 226 ? 9.477 14.406 10.641 1 92.12 226 ALA B CA 1
ATOM 4670 C C . ALA B 1 226 ? 8.789 15.18 11.758 1 92.12 226 ALA B C 1
ATOM 4672 O O . ALA B 1 226 ? 9.461 15.711 12.648 1 92.12 226 ALA B O 1
ATOM 4673 N N . ASN B 1 227 ? 7.5 15.273 11.727 1 95.69 227 ASN B N 1
ATOM 4674 C CA . ASN B 1 227 ? 6.781 16.062 12.719 1 95.69 227 ASN B CA 1
ATOM 4675 C C . ASN B 1 227 ? 6.922 15.477 14.117 1 95.69 227 ASN B C 1
ATOM 4677 O O . ASN B 1 227 ? 7.18 16.203 15.078 1 95.69 227 ASN B O 1
ATOM 4681 N N . GLU B 1 228 ? 6.805 14.133 14.281 1 96.81 228 GLU B N 1
ATOM 4682 C CA . GLU B 1 228 ? 7.047 13.5 15.57 1 96.81 228 GLU B CA 1
ATOM 4683 C C . GLU B 1 228 ? 8.477 13.727 16.047 1 96.81 228 GLU B C 1
ATOM 4685 O O . GLU B 1 228 ? 8.711 14.094 17.203 1 96.81 228 GLU B O 1
ATOM 4690 N N . ALA B 1 229 ? 9.422 13.555 15.148 1 95.69 229 ALA B N 1
ATOM 4691 C CA . ALA B 1 229 ? 10.844 13.688 15.461 1 95.69 229 ALA B CA 1
ATOM 4692 C C . ALA B 1 229 ? 11.172 15.102 15.945 1 95.69 229 ALA B C 1
ATOM 4694 O O . ALA B 1 229 ? 11.969 15.273 16.875 1 95.69 229 ALA B O 1
ATOM 4695 N N . VAL B 1 230 ? 10.578 16.078 15.344 1 97.44 230 VAL B N 1
ATOM 4696 C CA . VAL B 1 230 ? 10.805 17.469 15.727 1 97.44 230 VAL B CA 1
ATOM 4697 C C . VAL B 1 230 ? 10.352 17.688 17.172 1 97.44 230 VAL B C 1
ATOM 4699 O O . VAL B 1 230 ? 11.055 18.312 17.953 1 97.44 230 VAL B O 1
ATOM 4702 N N . MET B 1 231 ? 9.172 17.172 17.5 1 98.25 231 MET B N 1
ATOM 4703 C CA . MET B 1 231 ? 8.656 17.406 18.844 1 98.25 231 MET B CA 1
ATOM 4704 C C . MET B 1 231 ? 9.531 16.719 19.875 1 98.25 231 MET B C 1
ATOM 4706 O O . MET B 1 231 ? 9.766 17.281 20.953 1 98.25 231 MET B O 1
ATOM 4710 N N . TYR B 1 232 ? 10.031 15.539 19.578 1 97.62 232 TYR B N 1
ATOM 4711 C CA . TYR B 1 232 ? 10.938 14.867 20.5 1 97.62 232 TYR B CA 1
ATOM 4712 C C . TYR B 1 232 ? 12.227 15.672 20.688 1 97.62 232 TYR B C 1
ATOM 4714 O O . TYR B 1 232 ? 12.766 15.734 21.797 1 97.62 232 TYR B O 1
ATOM 4722 N N . MET B 1 233 ? 12.742 16.266 19.641 1 97.88 233 MET B N 1
ATOM 4723 C CA . MET B 1 233 ? 13.93 17.094 19.734 1 97.88 233 MET B CA 1
ATOM 4724 C C . MET B 1 233 ? 13.672 18.312 20.625 1 97.88 233 MET B C 1
ATOM 4726 O O . MET B 1 233 ? 14.531 18.703 21.422 1 97.88 233 MET B O 1
ATOM 4730 N N . LEU B 1 234 ? 12.523 18.906 20.453 1 98.44 234 LEU B N 1
ATOM 4731 C CA . LEU B 1 234 ? 12.164 20.078 21.25 1 98.44 234 LEU B CA 1
ATOM 4732 C C . LEU B 1 234 ? 12.078 19.703 22.734 1 98.44 234 LEU B C 1
ATOM 4734 O O . LEU B 1 234 ? 12.578 20.438 23.594 1 98.44 234 LEU B O 1
ATOM 4738 N N . LEU B 1 235 ? 11.445 18.609 23 1 98.31 235 LEU B N 1
ATOM 4739 C CA . LEU B 1 235 ? 11.305 18.156 24.375 1 98.31 235 LEU B CA 1
ATOM 4740 C C . LEU B 1 235 ? 12.664 17.797 24.969 1 98.31 235 LEU B C 1
ATOM 4742 O O . LEU B 1 235 ? 12.914 18.047 26.156 1 98.31 235 LEU B O 1
ATOM 4746 N N . GLU B 1 236 ? 13.523 17.203 24.141 1 98 236 GLU B N 1
ATOM 4747 C CA . GLU B 1 236 ? 14.867 16.875 24.594 1 98 236 GLU B CA 1
ATOM 4748 C C . GLU B 1 236 ? 15.688 18.125 24.891 1 98 236 GLU B C 1
ATOM 4750 O O . GLU B 1 236 ? 16.438 18.156 25.859 1 98 236 GLU B O 1
ATOM 4755 N N . GLY B 1 237 ? 15.531 19.078 24.094 1 97.81 237 GLY B N 1
ATOM 4756 C CA . GLY B 1 237 ? 16.25 20.328 24.297 1 97.81 237 GLY B CA 1
ATOM 4757 C C . GLY B 1 237 ? 15.766 21.109 25.5 1 97.81 237 GLY B C 1
ATOM 4758 O O . GLY B 1 237 ? 16.562 21.734 26.203 1 97.81 237 GLY B O 1
ATOM 4759 N N . GLU B 1 238 ? 14.523 21.203 25.734 1 97.25 238 GLU B N 1
ATOM 4760 C CA . GLU B 1 238 ? 13.867 21.75 26.922 1 97.25 238 GLU B CA 1
ATOM 4761 C C . GLU B 1 238 ? 13.891 23.266 26.922 1 97.25 238 GLU B C 1
ATOM 4763 O O . GLU B 1 238 ? 12.961 23.906 27.406 1 97.25 238 GLU B O 1
ATOM 4768 N N . THR B 1 239 ? 15.047 23.797 26.531 1 97.5 239 THR B N 1
ATOM 4769 C CA . THR B 1 239 ? 15.219 25.234 26.5 1 97.5 239 THR B CA 1
ATOM 4770 C C . THR B 1 239 ? 15.789 25.688 25.156 1 97.5 239 THR B C 1
ATOM 4772 O O . THR B 1 239 ? 16.266 24.859 24.375 1 97.5 239 THR B O 1
ATOM 4775 N N . LYS B 1 240 ? 15.695 26.984 24.969 1 97.94 240 LYS B N 1
ATOM 4776 C CA . LYS B 1 240 ? 16.266 27.578 23.766 1 97.94 240 LYS B CA 1
ATOM 4777 C C . LYS B 1 240 ? 17.734 27.188 23.594 1 97.94 240 LYS B C 1
ATOM 4779 O O . LYS B 1 240 ? 18.141 26.703 22.531 1 97.94 240 LYS B O 1
ATOM 4784 N N . SER B 1 241 ? 18.516 27.375 24.672 1 98.12 241 SER B N 1
ATOM 4785 C CA . SER B 1 241 ? 19.938 27.031 24.625 1 98.12 241 SER B CA 1
ATOM 4786 C C . SER B 1 241 ? 20.141 25.531 24.469 1 98.12 241 SER B C 1
ATOM 4788 O O . SER B 1 241 ? 21.031 25.094 23.734 1 98.12 241 SER B O 1
ATOM 4790 N N . GLY B 1 242 ? 19.328 24.812 25.188 1 98.25 242 GLY B N 1
ATOM 4791 C CA . GLY B 1 242 ? 19.422 23.375 25.109 1 98.25 242 GLY B CA 1
ATOM 4792 C C . GLY B 1 242 ? 19.094 22.828 23.719 1 98.25 242 GLY B C 1
ATOM 4793 O O . GLY B 1 242 ? 19.75 21.906 23.25 1 98.25 242 GLY B O 1
ATOM 4794 N N . PHE B 1 243 ? 18.094 23.391 23.094 1 98.25 243 PHE B N 1
ATOM 4795 C CA . PHE B 1 243 ? 17.688 22.969 21.75 1 98.25 243 PHE B CA 1
ATOM 4796 C C . PHE B 1 243 ? 18.781 23.281 20.734 1 98.25 243 PHE B C 1
ATOM 4798 O O . PHE B 1 243 ? 19.094 22.438 19.891 1 98.25 243 PHE B O 1
ATOM 4805 N N . CYS B 1 244 ? 19.406 24.422 20.812 1 98.31 244 CYS B N 1
ATOM 4806 C CA . CYS B 1 244 ? 20.484 24.812 19.906 1 98.31 244 CYS B CA 1
ATOM 4807 C C . CYS B 1 244 ? 21.688 23.891 20.078 1 98.31 244 CYS B C 1
ATOM 4809 O O . CYS B 1 244 ? 22.297 23.469 19.094 1 98.31 244 CYS B O 1
ATOM 4811 N N . LYS B 1 245 ? 21.984 23.547 21.281 1 98.31 245 LYS B N 1
ATOM 4812 C CA . LYS B 1 245 ? 23.094 22.641 21.562 1 98.31 245 LYS B CA 1
ATOM 4813 C C . LYS B 1 245 ? 22.812 21.266 20.969 1 98.31 245 LYS B C 1
ATOM 4815 O O . LYS B 1 245 ? 23.734 20.609 20.453 1 98.31 245 LYS B O 1
ATOM 4820 N N . LEU B 1 246 ? 21.578 20.891 21.156 1 98.12 246 LEU B N 1
ATOM 4821 C CA . LEU B 1 246 ? 21.188 19.594 20.609 1 98.12 246 LEU B CA 1
ATOM 4822 C C . LEU B 1 246 ? 21.375 19.578 19.094 1 98.12 246 LEU B C 1
ATOM 4824 O O . LEU B 1 246 ? 21.906 18.609 18.547 1 98.12 246 LEU B O 1
ATOM 4828 N N . ILE B 1 247 ? 20.938 20.609 18.359 1 97.88 247 ILE B N 1
ATOM 4829 C CA . ILE B 1 247 ? 21.078 20.719 16.922 1 97.88 247 ILE B CA 1
ATOM 4830 C C . ILE B 1 247 ? 22.547 20.703 16.531 1 97.88 247 ILE B C 1
ATOM 4832 O O . ILE B 1 247 ? 22.969 19.969 15.633 1 97.88 247 ILE B O 1
ATOM 4836 N N . GLU B 1 248 ? 23.359 21.422 17.266 1 97.81 248 GLU B N 1
ATOM 4837 C CA . GLU B 1 248 ? 24.781 21.484 17 1 97.81 248 GLU B CA 1
ATOM 4838 C C . GLU B 1 248 ? 25.453 20.125 17.172 1 97.81 248 GLU B C 1
ATOM 4840 O O . GLU B 1 248 ? 26.312 19.734 16.375 1 97.81 248 GLU B O 1
ATOM 4845 N N . HIS B 1 249 ? 25.062 19.547 18.203 1 97.75 249 HIS B N 1
ATOM 4846 C CA . HIS B 1 249 ? 25.594 18.219 18.484 1 97.75 249 HIS B CA 1
ATOM 4847 C C . HIS B 1 249 ? 25.266 17.25 17.344 1 97.75 249 HIS B C 1
ATOM 4849 O O . HIS B 1 249 ? 26.125 16.484 16.891 1 97.75 249 HIS B O 1
ATOM 4855 N N . LYS B 1 250 ? 24.047 17.25 16.938 1 96.56 250 LYS B N 1
ATOM 4856 C CA . LYS B 1 250 ? 23.625 16.375 15.844 1 96.56 250 LYS B CA 1
ATOM 4857 C C . LYS B 1 250 ? 24.359 16.719 14.547 1 96.56 250 LYS B C 1
ATOM 4859 O O . LYS B 1 250 ? 24.766 15.828 13.797 1 96.56 250 LYS B O 1
ATOM 4864 N N . LEU B 1 251 ? 24.531 18 14.273 1 96.25 251 LEU B N 1
ATOM 4865 C CA . LEU B 1 251 ? 25.25 18.438 13.078 1 96.25 251 LEU B CA 1
ATOM 4866 C C . LEU B 1 251 ? 26.703 17.984 13.117 1 96.25 251 LEU B C 1
ATOM 4868 O O . LEU B 1 251 ? 27.266 17.594 12.086 1 96.25 251 LEU B O 1
ATOM 4872 N N . SER B 1 252 ? 27.344 18 14.273 1 96.88 252 SER B N 1
ATOM 4873 C CA . SER B 1 252 ? 28.734 17.594 14.422 1 96.88 252 SER B CA 1
ATOM 4874 C C . SER B 1 252 ? 28.906 16.094 14.125 1 96.88 252 SER B C 1
ATOM 4876 O O . SER B 1 252 ? 30 15.664 13.734 1 96.88 252 SER B O 1
ATOM 4878 N N . ARG B 1 253 ? 27.875 15.406 14.312 1 96 253 ARG B N 1
ATOM 4879 C CA . ARG B 1 253 ? 27.891 13.969 14.055 1 96 253 ARG B CA 1
ATOM 4880 C C . ARG B 1 253 ? 27.359 13.656 12.664 1 96 253 ARG B C 1
ATOM 4882 O O . ARG B 1 253 ? 27.094 12.492 12.344 1 96 253 ARG B O 1
ATOM 4889 N N . LYS B 1 254 ? 27.031 14.688 11.914 1 93.62 254 LYS B N 1
ATOM 4890 C CA . LYS B 1 254 ? 26.547 14.594 10.539 1 93.62 254 LYS B CA 1
ATOM 4891 C C . LYS B 1 254 ? 25.188 13.906 10.477 1 93.62 254 LYS B C 1
ATOM 4893 O O . LYS B 1 254 ? 24.906 13.172 9.531 1 93.62 254 LYS B O 1
ATOM 4898 N N . GLU B 1 255 ? 24.406 14.117 11.562 1 92.06 255 GLU B N 1
ATOM 4899 C CA . GLU B 1 255 ? 23.047 13.602 11.594 1 92.06 255 GLU B CA 1
ATOM 4900 C C . GLU B 1 255 ? 22.078 14.57 10.922 1 92.06 255 GLU B C 1
ATOM 4902 O O . GLU B 1 255 ? 22.281 15.789 10.938 1 92.06 255 GLU B O 1
ATOM 4907 N N . LYS B 1 256 ? 21.125 13.961 10.359 1 87.62 256 LYS B N 1
ATOM 4908 C CA . LYS B 1 256 ? 20.078 14.781 9.766 1 87.62 256 LYS B CA 1
ATOM 4909 C C . LYS B 1 256 ? 19.234 15.461 10.844 1 87.62 256 LYS B C 1
ATOM 4911 O O . LYS B 1 256 ? 18.953 14.859 11.883 1 87.62 256 LYS B O 1
ATOM 4916 N N . ILE B 1 257 ? 18.906 16.688 10.57 1 92.5 257 ILE B N 1
ATOM 4917 C CA . ILE B 1 257 ? 18 17.422 11.461 1 92.5 257 ILE B CA 1
ATOM 4918 C C . ILE B 1 257 ? 16.594 17.391 10.898 1 92.5 257 ILE B C 1
ATOM 4920 O O . ILE B 1 257 ? 16.297 18.047 9.898 1 92.5 257 ILE B O 1
ATOM 4924 N N . MET B 1 258 ? 15.727 16.688 11.602 1 90.94 258 MET B N 1
ATOM 4925 C CA . MET B 1 258 ? 14.352 16.516 11.133 1 90.94 258 MET B CA 1
ATOM 4926 C C . MET B 1 258 ? 13.617 17.859 11.102 1 90.94 258 MET B C 1
ATOM 4928 O O . MET B 1 258 ? 13.797 18.688 11.992 1 90.94 258 MET B O 1
ATOM 4932 N N . GLY B 1 259 ? 12.828 17.984 10.117 1 92.31 259 GLY B N 1
ATOM 4933 C CA . GLY B 1 259 ? 12.094 19.219 9.953 1 92.31 259 GLY B CA 1
ATOM 4934 C C . GLY B 1 259 ? 12.805 20.219 9.062 1 92.31 259 GLY B C 1
ATOM 4935 O O . GLY B 1 259 ? 12.273 21.297 8.781 1 92.31 259 GLY B O 1
ATOM 4936 N N . PHE B 1 260 ? 14.047 19.828 8.711 1 91.25 260 PHE B N 1
ATOM 4937 C CA . PHE B 1 260 ? 14.805 20.688 7.812 1 91.25 260 PHE B CA 1
ATOM 4938 C C . PHE B 1 260 ? 15.227 19.922 6.562 1 91.25 260 PHE B C 1
ATOM 4940 O O . PHE B 1 260 ? 15.555 18.734 6.633 1 91.25 260 PHE B O 1
ATOM 4947 N N . GLY B 1 261 ? 15.281 20.578 5.492 1 74.12 261 GLY B N 1
ATOM 4948 C CA . GLY B 1 261 ? 15.766 20 4.246 1 74.12 261 GLY B CA 1
ATOM 4949 C C . GLY B 1 261 ? 14.664 19.359 3.42 1 74.12 261 GLY B C 1
ATOM 4950 O O . GLY B 1 261 ? 13.695 18.828 3.967 1 74.12 261 GLY B O 1
ATOM 4951 N N . HIS B 1 262 ? 14.375 19.969 2.258 1 65 262 HIS B N 1
ATOM 4952 C CA . HIS B 1 262 ? 13.461 19.406 1.267 1 65 262 HIS B CA 1
ATOM 4953 C C . HIS B 1 262 ? 14.039 19.531 -0.141 1 65 262 HIS B C 1
ATOM 4955 O O . HIS B 1 262 ? 14.516 20.594 -0.528 1 65 262 HIS B O 1
ATOM 4961 N N . ARG B 1 263 ? 14.086 18.391 -0.684 1 58.22 263 ARG B N 1
ATOM 4962 C CA . ARG B 1 263 ? 14.656 18.359 -2.029 1 58.22 263 ARG B CA 1
ATOM 4963 C C . ARG B 1 263 ? 14.078 19.484 -2.893 1 58.22 263 ARG B C 1
ATOM 4965 O O . ARG B 1 263 ? 14.781 20.047 -3.723 1 58.22 263 ARG B O 1
ATOM 4972 N N . VAL B 1 264 ? 12.867 19.781 -2.619 1 58.62 264 VAL B N 1
ATOM 4973 C CA . VAL B 1 264 ? 12.188 20.734 -3.492 1 58.62 264 VAL B CA 1
ATOM 4974 C C . VAL B 1 264 ? 12.383 22.156 -2.961 1 58.62 264 VAL B C 1
ATOM 4976 O O . VAL B 1 264 ? 12.555 23.094 -3.736 1 58.62 264 VAL B O 1
ATOM 4979 N N . TYR B 1 265 ? 12.375 22.281 -1.599 1 57.84 265 TYR B N 1
ATOM 4980 C CA . TYR B 1 265 ? 12.383 23.625 -1.013 1 57.84 265 TYR B CA 1
ATOM 4981 C C . TYR B 1 265 ? 13.758 23.969 -0.471 1 57.84 265 TYR B C 1
ATOM 4983 O O . TYR B 1 265 ? 13.883 24.766 0.468 1 57.84 265 TYR B O 1
ATOM 4991 N N . MET B 1 266 ? 14.703 23.703 -1.101 1 61.59 266 MET B N 1
ATOM 4992 C CA . MET B 1 266 ? 16 23.781 -0.445 1 61.59 266 MET B CA 1
ATOM 4993 C C . MET B 1 266 ? 16.5 25.234 -0.4 1 61.59 266 MET B C 1
ATOM 4995 O O . MET B 1 266 ? 17.312 25.578 0.452 1 61.59 266 MET B O 1
ATOM 4999 N N . ARG B 1 267 ? 15.859 26.109 -1.233 1 68.06 267 ARG B N 1
ATOM 5000 C CA . ARG B 1 267 ? 16.547 27.406 -1.287 1 68.06 267 ARG B CA 1
ATOM 5001 C C . ARG B 1 267 ? 15.711 28.484 -0.614 1 68.06 267 ARG B C 1
ATOM 5003 O O . ARG B 1 267 ? 16.156 29.641 -0.493 1 68.06 267 ARG B O 1
ATOM 5010 N N . LYS B 1 268 ? 14.578 27.984 -0.109 1 78.62 268 LYS B N 1
ATOM 5011 C CA . LYS B 1 268 ? 13.719 28.922 0.601 1 78.62 268 LYS B CA 1
ATOM 5012 C C . LYS B 1 268 ? 12.828 28.203 1.607 1 78.62 268 LYS B C 1
ATOM 5014 O O . LYS B 1 268 ? 12.766 26.969 1.621 1 78.62 268 LYS B O 1
ATOM 5019 N N . MET B 1 269 ? 12.188 29.109 2.432 1 83.31 269 MET B N 1
ATOM 5020 C CA . MET B 1 269 ? 11.312 28.531 3.451 1 83.31 269 MET B CA 1
ATOM 5021 C C . MET B 1 269 ? 10.016 28.016 2.828 1 83.31 269 MET B C 1
ATOM 5023 O O . MET B 1 269 ? 9.438 28.672 1.959 1 83.31 269 MET B O 1
ATOM 5027 N N . ASP B 1 270 ? 9.617 26.812 3.236 1 89.5 270 ASP B N 1
ATOM 5028 C CA . ASP B 1 270 ? 8.281 26.312 2.941 1 89.5 270 ASP B CA 1
ATOM 5029 C C . ASP B 1 270 ? 7.203 27.297 3.393 1 89.5 270 ASP B C 1
ATOM 5031 O O . ASP B 1 270 ? 7.102 27.609 4.578 1 89.5 270 ASP B O 1
ATOM 5035 N N . PRO B 1 271 ? 6.488 27.875 2.42 1 91.25 271 PRO B N 1
ATOM 5036 C CA . PRO B 1 271 ? 5.477 28.859 2.818 1 91.25 271 PRO B CA 1
ATOM 5037 C C . PRO B 1 271 ? 4.5 28.297 3.855 1 91.25 271 PRO B C 1
ATOM 5039 O O . PRO B 1 271 ? 3.947 29.062 4.652 1 91.25 271 PRO B O 1
ATOM 5042 N N . ARG B 1 272 ? 4.219 27.094 3.867 1 95.06 272 ARG B N 1
ATOM 5043 C CA . ARG B 1 272 ? 3.359 26.469 4.863 1 95.06 272 ARG B CA 1
ATOM 5044 C C . ARG B 1 272 ? 3.961 26.594 6.258 1 95.06 272 ARG B C 1
ATOM 5046 O O . ARG B 1 272 ? 3.24 26.797 7.238 1 95.06 272 ARG B O 1
ATOM 5053 N N . ALA B 1 273 ? 5.254 26.438 6.32 1 94.75 273 ALA B N 1
ATOM 5054 C CA . ALA B 1 273 ? 5.953 26.578 7.598 1 94.75 273 ALA B CA 1
ATOM 5055 C C . ALA B 1 273 ? 5.809 28 8.148 1 94.75 273 ALA B C 1
ATOM 5057 O O . ALA B 1 273 ? 5.648 28.188 9.352 1 94.75 273 ALA B O 1
ATOM 5058 N N . ALA B 1 274 ? 5.891 28.953 7.285 1 94.12 274 ALA B N 1
ATOM 5059 C CA . ALA B 1 274 ? 5.75 30.344 7.695 1 94.12 274 ALA B CA 1
ATOM 5060 C C . ALA B 1 274 ? 4.383 30.594 8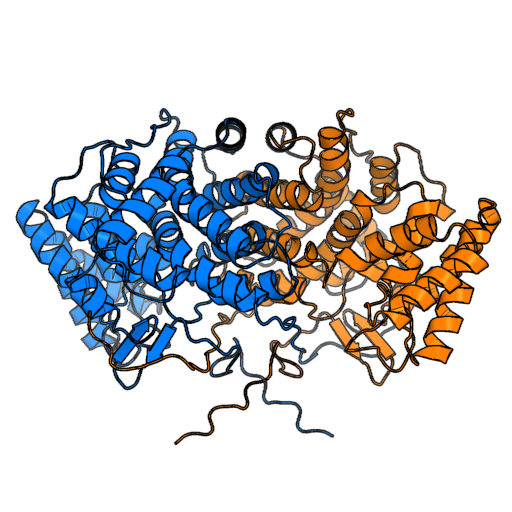.32 1 94.12 274 ALA B C 1
ATOM 5062 O O . ALA B 1 274 ? 4.273 31.312 9.32 1 94.12 274 ALA B O 1
ATOM 5063 N N . LEU B 1 275 ? 3.416 30.047 7.699 1 95.56 275 LEU B N 1
ATOM 5064 C CA . LEU B 1 275 ? 2.061 30.203 8.219 1 95.56 275 LEU B CA 1
ATOM 5065 C C . LEU B 1 275 ? 1.925 29.578 9.594 1 95.56 275 LEU B C 1
ATOM 5067 O O . LEU B 1 275 ? 1.297 30.141 10.492 1 95.56 275 LEU B O 1
ATOM 5071 N N . LEU B 1 276 ? 2.516 28.422 9.797 1 97.5 276 LEU B N 1
ATOM 5072 C CA . LEU B 1 276 ? 2.389 27.719 11.07 1 97.5 276 LEU B CA 1
ATOM 5073 C C . LEU B 1 276 ? 3.266 28.375 12.133 1 97.5 276 LEU B C 1
ATOM 5075 O O . LEU B 1 276 ? 2.979 28.266 13.328 1 97.5 276 LEU B O 1
ATOM 5079 N N . LYS B 1 277 ? 4.332 29.031 11.703 1 97.56 277 LYS B N 1
ATOM 5080 C CA . LYS B 1 277 ? 5.133 29.812 12.641 1 97.56 277 LYS B CA 1
ATOM 5081 C C . LYS B 1 277 ? 4.297 30.922 13.289 1 97.56 277 LYS B C 1
ATOM 5083 O O . LYS B 1 277 ? 4.387 31.141 14.5 1 97.56 277 LYS B O 1
ATOM 5088 N N . LYS B 1 278 ? 3.475 31.562 12.5 1 97.44 278 LYS B N 1
ATOM 5089 C CA . LYS B 1 278 ? 2.572 32.594 13.023 1 97.44 278 LYS B CA 1
ATOM 5090 C C . LYS B 1 278 ? 1.572 31.984 14.008 1 97.44 278 LYS B C 1
ATOM 5092 O O . LYS B 1 278 ? 1.29 32.594 15.055 1 97.44 278 LYS B O 1
ATOM 5097 N N . ALA B 1 279 ? 1.021 30.844 13.648 1 97.38 279 ALA B N 1
ATOM 5098 C CA . ALA B 1 279 ? 0.076 30.156 14.523 1 97.38 279 ALA B CA 1
ATOM 5099 C C . ALA B 1 279 ? 0.736 29.766 15.844 1 97.38 279 ALA B C 1
ATOM 5101 O O . ALA B 1 279 ? 0.134 29.906 16.906 1 97.38 279 ALA B O 1
ATOM 5102 N N . LEU B 1 280 ? 1.976 29.266 15.734 1 98.44 280 LEU B N 1
ATOM 5103 C CA . LEU B 1 280 ? 2.719 28.875 16.938 1 98.44 280 LEU B CA 1
ATOM 5104 C C . LEU B 1 280 ? 2.945 30.078 17.844 1 98.44 280 LEU B C 1
ATOM 5106 O O . LEU B 1 280 ? 2.807 29.969 19.062 1 98.44 280 LEU B O 1
ATOM 5110 N N . TYR B 1 281 ? 3.311 31.188 17.25 1 98.25 281 TYR B N 1
ATOM 5111 C CA . TYR B 1 281 ? 3.525 32.406 18.016 1 98.25 281 TYR B CA 1
ATOM 5112 C C . TYR B 1 281 ? 2.277 32.781 18.812 1 98.25 281 TYR B C 1
ATOM 5114 O O . TYR B 1 281 ? 2.346 33 20.016 1 98.25 281 TYR B O 1
ATOM 5122 N N . SER B 1 282 ? 1.178 32.812 18.156 1 97.38 282 SER B N 1
ATOM 5123 C CA . SER B 1 282 ? -0.081 33.219 18.781 1 97.38 282 SER B CA 1
ATOM 5124 C C . SER B 1 282 ? -0.484 32.219 19.875 1 97.38 282 SER B C 1
ATOM 5126 O O . SER B 1 282 ? -0.851 32.625 20.969 1 97.38 282 SER B O 1
ATOM 5128 N N . LEU B 1 283 ? -0.417 30.906 19.609 1 97.12 283 LEU B N 1
ATOM 5129 C CA . LEU B 1 283 ? -0.821 29.875 20.547 1 97.12 283 LEU B CA 1
ATOM 5130 C C . LEU B 1 283 ? 0.109 29.844 21.75 1 97.12 283 LEU B C 1
ATOM 5132 O O . LEU B 1 283 ? -0.337 29.609 22.875 1 97.12 283 LEU B O 1
ATOM 5136 N N . SER B 1 284 ? 1.396 29.984 21.453 1 97.38 284 SER B N 1
ATOM 5137 C CA . SER B 1 284 ? 2.371 29.906 22.531 1 97.38 284 SER B CA 1
ATOM 5138 C C . SER B 1 284 ? 2.197 31.062 23.516 1 97.38 284 SER B C 1
ATOM 5140 O O . SER B 1 284 ? 2.367 30.891 24.719 1 97.38 284 SER B O 1
ATOM 5142 N N . HIS B 1 285 ? 1.89 32.25 23.031 1 96.12 285 HIS B N 1
ATOM 5143 C CA . HIS B 1 285 ? 1.646 33.375 23.891 1 96.12 285 HIS B CA 1
ATOM 5144 C C . HIS B 1 285 ? 0.374 33.188 24.719 1 96.12 285 HIS B C 1
ATOM 5146 O O . HIS B 1 285 ? 0.333 33.531 25.891 1 96.12 285 HIS B O 1
ATOM 5152 N N . LYS B 1 286 ? -0.587 32.656 24.109 1 95.56 286 LYS B N 1
ATOM 5153 C CA . LYS B 1 286 ? -1.863 32.438 24.797 1 95.56 286 LYS B CA 1
ATOM 5154 C C . LYS B 1 286 ? -1.738 31.359 25.875 1 95.56 286 LYS B C 1
ATOM 5156 O O . LYS B 1 286 ? -2.383 31.453 26.922 1 95.56 286 LYS B O 1
ATOM 5161 N N . THR B 1 287 ? -0.929 30.375 25.672 1 95.38 287 THR B N 1
ATOM 5162 C CA . THR B 1 287 ? -0.854 29.219 26.562 1 95.38 287 THR B CA 1
ATOM 5163 C C . THR B 1 287 ? 0.304 29.391 27.547 1 95.38 287 THR B C 1
ATOM 5165 O O . THR B 1 287 ? 0.488 28.562 28.438 1 95.38 287 THR B O 1
ATOM 5168 N N . GLY B 1 288 ? 1.132 30.406 27.359 1 96.56 288 GLY B N 1
ATOM 5169 C CA . GLY B 1 288 ? 2.27 30.641 28.234 1 96.56 288 GLY B CA 1
ATOM 5170 C C . GLY B 1 288 ? 3.463 29.766 27.922 1 96.56 288 GLY B C 1
ATOM 5171 O O . GLY B 1 288 ? 4.293 29.5 28.781 1 96.56 288 GLY B O 1
ATOM 5172 N N . ARG B 1 289 ? 3.463 29.203 26.734 1 97.44 289 ARG B N 1
ATOM 5173 C CA . ARG B 1 289 ? 4.555 28.328 26.312 1 97.44 289 ARG B CA 1
ATOM 5174 C C . ARG B 1 289 ? 5.414 29 25.25 1 97.44 289 ARG B C 1
ATOM 5176 O O . ARG B 1 289 ? 5.766 28.375 24.25 1 97.44 289 ARG B O 1
ATOM 5183 N N . GLN B 1 290 ? 5.773 30.219 25.422 1 97.56 290 GLN B N 1
ATOM 5184 C CA . GLN B 1 290 ? 6.598 30.984 24.484 1 97.56 290 GLN B CA 1
ATOM 5185 C C . GLN B 1 290 ? 7.961 30.328 24.281 1 97.56 290 GLN B C 1
ATOM 5187 O O . GLN B 1 290 ? 8.633 30.562 23.281 1 97.56 290 GLN B O 1
ATOM 5192 N N . ASP B 1 291 ? 8.297 29.5 25.25 1 97.62 291 ASP B N 1
ATOM 5193 C CA . ASP B 1 291 ? 9.555 28.766 25.156 1 97.62 291 ASP B CA 1
ATOM 5194 C C . ASP B 1 291 ? 9.609 27.922 23.891 1 97.62 291 ASP B C 1
ATOM 5196 O O . ASP B 1 291 ? 10.656 27.828 23.234 1 97.62 291 ASP B O 1
ATOM 5200 N N . LEU B 1 292 ? 8.492 27.312 23.531 1 98.25 292 LEU B N 1
ATOM 5201 C CA . LEU B 1 292 ? 8.453 26.484 22.328 1 98.25 292 LEU B CA 1
ATOM 5202 C C . LEU B 1 292 ? 8.695 27.328 21.078 1 98.25 292 LEU B C 1
ATOM 5204 O O . LEU B 1 292 ? 9.422 26.906 20.188 1 98.25 292 LEU B O 1
ATOM 5208 N N . TYR B 1 293 ? 8.086 28.5 21 1 98.38 293 TYR B N 1
ATOM 5209 C CA . TYR B 1 293 ? 8.32 29.391 19.875 1 98.38 293 TYR B CA 1
ATOM 5210 C C . TYR B 1 293 ? 9.773 29.828 19.828 1 98.38 293 TYR B C 1
ATOM 5212 O O . TYR B 1 293 ? 10.383 29.828 18.75 1 98.38 293 TYR B O 1
ATOM 5220 N N . GLU B 1 294 ? 10.305 30.172 20.953 1 98.44 294 GLU B N 1
ATOM 5221 C CA . GLU B 1 294 ? 11.68 30.656 21.031 1 98.44 294 GLU B CA 1
ATOM 5222 C C . GLU B 1 294 ? 12.672 29.578 20.594 1 98.44 294 GLU B C 1
ATOM 5224 O O . GLU B 1 294 ? 13.656 29.859 19.906 1 98.44 294 GLU B O 1
ATOM 5229 N N . MET B 1 295 ? 12.406 28.375 21.047 1 98.56 295 MET B N 1
ATOM 5230 C CA . MET B 1 295 ? 13.25 27.25 20.641 1 98.56 295 MET B CA 1
ATOM 5231 C C . MET B 1 295 ? 13.219 27.078 19.125 1 98.56 295 MET B C 1
ATOM 5233 O O . MET B 1 295 ? 14.266 26.984 18.484 1 98.56 295 MET B O 1
ATOM 5237 N N . CYS B 1 296 ? 12.008 27.094 18.578 1 98.19 296 CYS B N 1
ATOM 5238 C CA . CYS B 1 296 ? 11.852 26.875 17.156 1 98.19 296 CYS B CA 1
ATOM 5239 C C . CYS B 1 296 ? 12.492 28 16.359 1 98.19 296 CYS B C 1
ATOM 5241 O O . CYS B 1 296 ? 13.156 27.766 15.344 1 98.19 296 CYS B O 1
ATOM 5243 N N . ASP B 1 297 ? 12.305 29.203 16.812 1 98.12 297 ASP B N 1
ATOM 5244 C CA . ASP B 1 297 ? 12.875 30.375 16.141 1 98.12 297 ASP B CA 1
ATOM 5245 C C . ASP B 1 297 ? 14.398 30.328 16.172 1 98.12 297 ASP B C 1
ATOM 5247 O O . ASP B 1 297 ? 15.047 30.609 15.156 1 98.12 297 ASP B O 1
ATOM 5251 N N . ALA B 1 298 ? 14.977 30 17.281 1 98.38 298 ALA B N 1
ATOM 5252 C CA . ALA B 1 298 ? 16.422 29.906 17.438 1 98.38 298 ALA B CA 1
ATOM 5253 C C . ALA B 1 298 ? 17 28.781 16.562 1 98.38 298 ALA B C 1
ATOM 5255 O O . ALA B 1 298 ? 18.047 28.938 15.953 1 98.38 298 ALA B O 1
ATOM 5256 N N . GLY B 1 299 ? 16.328 27.656 16.625 1 97.88 299 GLY B N 1
ATOM 5257 C CA . GLY B 1 299 ? 16.766 26.547 15.797 1 97.88 299 GLY B CA 1
ATOM 5258 C C . GLY B 1 299 ? 16.75 26.859 14.312 1 97.88 299 GLY B C 1
ATOM 5259 O O . GLY B 1 299 ? 17.656 26.469 13.586 1 97.88 299 GLY B O 1
ATOM 5260 N N . GLU B 1 300 ? 15.664 27.516 13.883 1 96.75 300 GLU B N 1
ATOM 5261 C CA . GLU B 1 300 ? 15.562 27.953 12.492 1 96.75 300 GLU B CA 1
ATOM 5262 C C . GLU B 1 300 ? 16.734 28.859 12.109 1 96.75 300 GLU B C 1
ATOM 5264 O O . GLU B 1 300 ? 17.359 28.656 11.062 1 96.75 300 GLU B O 1
ATOM 5269 N N . LYS B 1 301 ? 17.062 29.766 12.922 1 97 301 LYS B N 1
ATOM 5270 C CA . LYS B 1 301 ? 18.172 30.672 12.672 1 97 301 LYS B CA 1
ATOM 5271 C C . LYS B 1 301 ? 19.5 29.922 12.625 1 97 301 LYS B C 1
ATOM 5273 O O . LYS B 1 301 ? 20.328 30.172 11.742 1 97 301 LYS B O 1
ATOM 5278 N N . LEU B 1 302 ? 19.672 29.062 13.531 1 97.56 302 LEU B N 1
ATOM 5279 C CA . LEU B 1 302 ? 20.891 28.266 13.617 1 97.56 302 LEU B CA 1
ATOM 5280 C C . LEU B 1 302 ? 21.094 27.438 12.352 1 97.56 302 LEU B C 1
ATOM 5282 O O . LEU B 1 302 ? 22.188 27.406 11.789 1 97.56 302 LEU B O 1
ATOM 5286 N N . MET B 1 303 ? 20.047 26.781 11.938 1 96 303 MET B N 1
ATOM 5287 C CA . MET B 1 303 ? 20.141 25.922 10.766 1 96 303 MET B CA 1
ATOM 5288 C C . MET B 1 303 ? 20.406 26.75 9.508 1 96 303 MET B C 1
ATOM 5290 O O . MET B 1 303 ? 21.125 26.281 8.602 1 96 303 MET B O 1
ATOM 5294 N N . ARG B 1 304 ? 19.797 27.891 9.438 1 94.12 304 ARG B N 1
ATOM 5295 C CA . ARG B 1 304 ? 20.062 28.781 8.32 1 94.12 304 ARG B CA 1
ATOM 5296 C C . ARG B 1 304 ? 21.531 29.219 8.289 1 94.12 304 ARG B C 1
ATOM 5298 O O . ARG B 1 304 ? 22.172 29.188 7.234 1 94.12 304 ARG B O 1
ATOM 5305 N N . GLU B 1 305 ? 22.047 29.516 9.352 1 94.94 305 GLU B N 1
ATOM 5306 C CA . GLU B 1 305 ? 23.422 30.016 9.461 1 94.94 305 GLU B CA 1
ATOM 5307 C C . GLU B 1 305 ? 24.422 28.906 9.211 1 94.94 305 GLU B C 1
ATOM 5309 O O . GLU B 1 305 ? 25.438 29.109 8.531 1 94.94 305 GLU B O 1
ATOM 5314 N N . GLU B 1 306 ? 24.156 27.75 9.727 1 94.25 306 GLU B N 1
ATOM 5315 C CA . GLU B 1 306 ? 25.125 26.672 9.711 1 94.25 306 GLU B CA 1
ATOM 5316 C C . GLU B 1 306 ? 25.047 25.891 8.406 1 94.25 306 GLU B C 1
ATOM 5318 O O . GLU B 1 306 ? 26.078 25.391 7.918 1 94.25 306 GLU B O 1
ATOM 5323 N N . LYS B 1 307 ? 23.844 25.75 7.879 1 92.5 307 LYS B N 1
ATOM 5324 C CA . LYS B 1 307 ? 23.703 24.797 6.773 1 92.5 307 LYS B CA 1
ATOM 5325 C C . LYS B 1 307 ? 22.953 25.438 5.605 1 92.5 307 LYS B C 1
ATOM 5327 O O . LYS B 1 307 ? 22.859 24.844 4.531 1 92.5 307 LYS B O 1
ATOM 5332 N N . GLY B 1 308 ? 22.438 26.656 5.789 1 91 308 GLY B N 1
ATOM 5333 C CA . GLY B 1 308 ? 21.625 27.281 4.754 1 91 308 GLY B CA 1
ATOM 5334 C C . GLY B 1 308 ? 20.328 26.562 4.504 1 91 308 GLY B C 1
ATOM 5335 O O . GLY B 1 308 ? 19.766 26.625 3.404 1 91 308 GLY B O 1
ATOM 5336 N N . LEU B 1 309 ? 19.828 25.828 5.516 1 92.56 309 LEU B N 1
ATOM 5337 C CA . LEU B 1 309 ? 18.594 25.047 5.375 1 92.56 309 LEU B CA 1
ATOM 5338 C C . LEU B 1 309 ? 17.422 25.781 6.008 1 92.56 309 LEU B C 1
ATOM 5340 O O . LEU B 1 309 ? 17.594 26.547 6.953 1 92.56 309 LEU B O 1
ATOM 5344 N N . TYR B 1 310 ? 16.25 25.531 5.473 1 92.06 310 TYR B N 1
ATOM 5345 C CA . TYR B 1 310 ? 15.008 26.141 5.938 1 92.06 310 TYR B CA 1
ATOM 5346 C C . TYR B 1 310 ? 14.039 25.078 6.457 1 92.06 310 TYR B C 1
ATOM 5348 O O . TYR B 1 310 ? 14.109 23.922 6.055 1 92.06 310 TYR B O 1
ATOM 5356 N N . PRO B 1 311 ? 13.172 25.547 7.367 1 93.62 311 PRO B N 1
ATOM 5357 C CA . PRO B 1 311 ? 12.203 24.578 7.906 1 93.62 311 PRO B CA 1
ATOM 5358 C C . PRO B 1 311 ? 11.133 24.188 6.887 1 93.62 311 PRO B C 1
ATOM 5360 O O . PRO B 1 311 ? 10.734 25.016 6.059 1 93.62 311 PRO B O 1
ATOM 5363 N N . ASN B 1 312 ? 10.742 22.969 7 1 92.25 312 ASN B N 1
ATOM 5364 C CA . ASN B 1 312 ? 9.539 22.531 6.289 1 92.25 312 ASN B CA 1
ATOM 5365 C C . ASN B 1 312 ? 8.305 22.625 7.172 1 92.25 312 ASN B C 1
ATOM 5367 O O . ASN B 1 312 ? 8.367 23.125 8.297 1 92.25 312 ASN B O 1
ATOM 5371 N N . LEU B 1 313 ? 7.176 22.234 6.66 1 94.62 313 LEU B N 1
ATOM 5372 C CA . LEU B 1 313 ? 5.891 22.312 7.344 1 94.62 313 LEU B CA 1
ATOM 5373 C C . LEU B 1 313 ? 5.945 21.609 8.695 1 94.62 313 LEU B C 1
ATOM 5375 O O . LEU B 1 313 ? 5.445 22.141 9.695 1 94.62 313 LEU B O 1
ATOM 5379 N N . ASP B 1 314 ? 6.574 20.438 8.781 1 96.25 314 ASP B N 1
ATOM 5380 C CA . ASP B 1 314 ? 6.586 19.578 9.953 1 96.25 314 ASP B CA 1
ATOM 5381 C C . ASP B 1 314 ? 7.27 20.25 11.133 1 96.25 314 ASP B C 1
ATOM 5383 O O . ASP B 1 314 ? 6.922 20 12.289 1 96.25 314 ASP B O 1
ATOM 5387 N N . TYR B 1 315 ? 8.203 21.125 10.867 1 96.62 315 TYR B N 1
ATOM 5388 C CA . TYR B 1 315 ? 9 21.781 11.898 1 96.62 315 TYR B CA 1
ATOM 5389 C C . TYR B 1 315 ? 8.117 22.625 12.82 1 96.62 315 TYR B C 1
ATOM 5391 O O . TYR B 1 315 ? 8.273 22.578 14.039 1 96.62 315 TYR B O 1
ATOM 5399 N N . TYR B 1 316 ? 7.219 23.297 12.273 1 97.75 316 TYR B N 1
ATOM 5400 C CA . TYR B 1 316 ? 6.371 24.172 13.086 1 97.75 316 TYR B CA 1
ATOM 5401 C C . TYR B 1 316 ? 5.051 23.484 13.414 1 97.75 316 TYR B C 1
ATOM 5403 O O . TYR B 1 316 ? 4.371 23.859 14.375 1 97.75 316 TYR B O 1
ATOM 5411 N N . ALA B 1 317 ? 4.625 22.469 12.633 1 98.31 317 ALA B N 1
ATOM 5412 C CA . ALA B 1 317 ? 3.414 21.719 12.945 1 98.31 317 ALA B CA 1
ATOM 5413 C C . ALA B 1 317 ? 3.543 20.984 14.281 1 98.31 317 ALA B C 1
ATOM 5415 O O . ALA B 1 317 ? 2.574 20.891 15.031 1 98.31 317 ALA B O 1
ATOM 5416 N N . ALA B 1 318 ? 4.723 20.547 14.602 1 98.44 318 ALA B N 1
ATOM 5417 C CA . ALA B 1 318 ? 4.969 19.703 15.773 1 98.44 318 ALA B CA 1
ATOM 5418 C C . ALA B 1 318 ? 4.605 20.453 17.062 1 98.44 318 ALA B C 1
ATOM 5420 O O . ALA B 1 318 ? 3.748 20 17.828 1 98.44 318 ALA B O 1
ATOM 5421 N N . PRO B 1 319 ? 5.215 21.641 17.281 1 98.62 319 PRO B N 1
ATOM 5422 C CA . PRO B 1 319 ? 4.871 22.328 18.516 1 98.62 319 PRO B CA 1
ATOM 5423 C C . PRO B 1 319 ? 3.443 22.875 18.516 1 98.62 319 PRO B C 1
ATOM 5425 O O . PRO B 1 319 ? 2.832 23.016 19.578 1 98.62 319 PRO B O 1
ATOM 5428 N N . VAL B 1 320 ? 2.863 23.156 17.359 1 98.69 320 VAL B N 1
ATOM 5429 C CA . VAL B 1 320 ? 1.467 23.562 17.266 1 98.69 320 VAL B CA 1
ATOM 5430 C C . VAL B 1 320 ? 0.563 22.453 17.781 1 98.69 320 VAL B C 1
ATOM 5432 O O . VAL B 1 320 ? -0.3 22.672 18.641 1 98.69 320 VAL B O 1
ATOM 5435 N N . TYR B 1 321 ? 0.784 21.188 17.281 1 98.75 321 TYR B N 1
ATOM 5436 C CA . TYR B 1 321 ? 0.013 20.047 17.75 1 98.75 321 TYR B CA 1
ATOM 5437 C C . TYR B 1 321 ? 0.192 19.828 19.234 1 98.75 321 TYR B C 1
ATOM 5439 O O . TYR B 1 321 ? -0.765 19.5 19.938 1 98.75 321 TYR B O 1
ATOM 5447 N N . TYR B 1 322 ? 1.423 20.062 19.672 1 98.56 322 TYR B N 1
ATOM 5448 C CA . TYR B 1 322 ? 1.72 19.906 21.094 1 98.56 322 TYR B CA 1
ATOM 5449 C C . TYR B 1 322 ? 0.896 20.859 21.938 1 98.56 322 TYR B C 1
ATOM 5451 O O . TYR B 1 322 ? 0.32 20.469 22.953 1 98.56 322 TYR B O 1
ATOM 5459 N N . LEU B 1 323 ? 0.797 22.094 21.547 1 98.31 323 LEU B N 1
ATOM 5460 C CA . LEU B 1 323 ? 0.075 23.125 22.281 1 98.31 323 LEU B CA 1
ATOM 5461 C C . LEU B 1 323 ? -1.432 22.891 22.203 1 98.31 323 LEU B C 1
ATOM 5463 O O . LEU B 1 323 ? -2.184 23.375 23.047 1 98.31 323 LEU B O 1
ATOM 5467 N N . LEU B 1 324 ? -1.88 22.156 21.203 1 98.44 324 LEU B N 1
ATOM 5468 C CA . LEU B 1 324 ? -3.293 21.828 21.062 1 98.44 324 LEU B CA 1
ATOM 5469 C C . LEU B 1 324 ? -3.66 20.641 21.938 1 98.44 324 LEU B C 1
ATOM 5471 O O . LEU B 1 324 ? -4.828 20.25 22 1 98.44 324 LEU B O 1
ATOM 5475 N N . GLY B 1 325 ? -2.666 20.016 22.547 1 97.88 325 GLY B N 1
ATOM 5476 C CA . GLY B 1 325 ? -2.912 18.906 23.438 1 97.88 325 GLY B CA 1
ATOM 5477 C C . GLY B 1 325 ? -2.953 17.562 22.734 1 97.88 325 GLY B C 1
ATOM 5478 O O . GLY B 1 325 ? -3.49 16.594 23.281 1 97.88 325 GLY B O 1
ATOM 5479 N N . ILE B 1 326 ? -2.373 17.469 21.594 1 98.56 326 ILE B N 1
ATOM 5480 C CA . ILE B 1 326 ? -2.41 16.25 20.797 1 98.56 326 ILE B CA 1
ATOM 5481 C C . ILE B 1 326 ? -1.209 15.375 21.141 1 98.56 326 ILE B C 1
ATOM 5483 O O . ILE B 1 326 ? -0.067 15.844 21.125 1 98.56 326 ILE B O 1
ATOM 5487 N N . PRO B 1 327 ? -1.479 14.086 21.422 1 98 327 PRO B N 1
ATOM 5488 C CA . PRO B 1 327 ? -0.347 13.18 21.641 1 98 327 PRO B CA 1
ATOM 5489 C C . PRO B 1 327 ? 0.591 13.102 20.438 1 98 327 PRO B C 1
ATOM 5491 O O . PRO B 1 327 ? 0.133 13.086 19.297 1 98 327 PRO B O 1
ATOM 5494 N N . ILE B 1 328 ? 1.906 13.031 20.656 1 97.88 328 ILE B N 1
ATOM 5495 C CA . ILE B 1 328 ? 2.928 13.062 19.609 1 97.88 328 ILE B CA 1
ATOM 5496 C C . ILE B 1 328 ? 2.705 11.914 18.641 1 97.88 328 ILE B C 1
ATOM 5498 O O . ILE B 1 328 ? 2.824 12.094 17.422 1 97.88 328 ILE B O 1
ATOM 5502 N N . ASP B 1 329 ? 2.234 10.734 19.109 1 96.69 329 ASP B N 1
ATOM 5503 C CA . ASP B 1 329 ? 2.049 9.531 18.297 1 96.69 329 ASP B CA 1
ATOM 5504 C C . ASP B 1 329 ? 0.98 9.75 17.219 1 96.69 329 ASP B C 1
ATOM 5506 O O . ASP B 1 329 ? 0.892 8.992 16.266 1 96.69 329 ASP B O 1
ATOM 5510 N N . LEU B 1 330 ? 0.219 10.805 17.344 1 98.44 330 LEU B N 1
ATOM 5511 C CA . LEU B 1 330 ? -0.913 11.016 16.453 1 98.44 330 LEU B CA 1
ATOM 5512 C C . LEU B 1 330 ? -0.55 12 15.352 1 98.44 330 LEU B C 1
ATOM 5514 O O . LEU B 1 330 ? -1.346 12.234 14.438 1 98.44 330 LEU B O 1
ATOM 5518 N N . TYR B 1 331 ? 0.687 12.594 15.375 1 98.5 331 TYR B N 1
ATOM 5519 C CA . TYR B 1 331 ? 1.057 13.625 14.414 1 98.5 331 TYR B CA 1
ATOM 5520 C C . TYR B 1 331 ? 0.988 13.086 12.984 1 98.5 331 TYR B C 1
ATOM 5522 O O . TYR B 1 331 ? 0.324 13.672 12.125 1 98.5 331 TYR B O 1
ATOM 5530 N N . THR B 1 332 ? 1.593 11.906 12.758 1 98.25 332 THR B N 1
ATOM 5531 C CA . THR B 1 332 ? 1.635 11.359 11.406 1 98.25 332 THR B CA 1
ATOM 5532 C C . THR B 1 332 ? 0.263 10.828 10.992 1 98.25 332 THR B C 1
ATOM 5534 O O . THR B 1 332 ? -0.153 10.992 9.844 1 98.25 332 THR B O 1
ATOM 5537 N N . PRO B 1 333 ? -0.539 10.219 11.93 1 98.75 333 PRO B N 1
ATOM 5538 C CA . PRO B 1 333 ? -1.904 9.82 11.57 1 98.75 333 PRO B CA 1
ATOM 5539 C C . PRO B 1 333 ? -2.779 11.016 11.188 1 98.75 333 PRO B C 1
ATOM 5541 O O . PRO B 1 333 ? -3.602 10.906 10.273 1 98.75 333 PRO B O 1
ATOM 5544 N N . ILE B 1 334 ? -2.617 12.133 11.867 1 98.88 334 ILE B N 1
ATOM 5545 C CA . ILE B 1 334 ? -3.359 13.344 11.523 1 98.88 334 ILE B CA 1
ATOM 5546 C C . ILE B 1 334 ? -2.928 13.844 10.148 1 98.88 334 ILE B C 1
ATOM 5548 O O . ILE B 1 334 ? -3.764 14.266 9.344 1 98.88 334 ILE B O 1
ATOM 5552 N N . PHE B 1 335 ? -1.597 13.773 9.938 1 98.69 335 PHE B N 1
ATOM 5553 C CA . PHE B 1 335 ? -1.063 14.086 8.617 1 98.69 335 PHE B CA 1
ATOM 5554 C C . PHE B 1 335 ? -1.773 13.273 7.543 1 98.69 335 PHE B C 1
ATOM 5556 O O . PHE B 1 335 ? -2.23 13.82 6.539 1 98.69 335 PHE B O 1
ATOM 5563 N N . PHE B 1 336 ? -1.957 12.023 7.746 1 98.88 336 PHE B N 1
ATOM 5564 C CA . PHE B 1 336 ? -2.617 11.148 6.785 1 98.88 336 PHE B CA 1
ATOM 5565 C C . PHE B 1 336 ? -4.082 11.539 6.617 1 98.88 336 PHE B C 1
ATOM 5567 O O . PHE B 1 336 ? -4.598 11.57 5.496 1 98.88 336 PHE B O 1
ATOM 5574 N N . ALA B 1 337 ? -4.75 11.766 7.727 1 98.88 337 ALA B N 1
ATOM 5575 C CA . ALA B 1 337 ? -6.156 12.156 7.668 1 98.88 337 ALA B CA 1
ATOM 5576 C C . ALA B 1 337 ? -6.34 13.414 6.824 1 98.88 337 ALA B C 1
ATOM 5578 O O . ALA B 1 337 ? -7.254 13.492 6 1 98.88 337 ALA B O 1
ATOM 5579 N N . ALA B 1 338 ? -5.484 14.391 7.047 1 98.81 338 ALA B N 1
ATOM 5580 C CA . ALA B 1 338 ? -5.535 15.633 6.281 1 98.81 338 ALA B CA 1
ATOM 5581 C C . ALA B 1 338 ? -5.301 15.375 4.797 1 98.81 338 ALA B C 1
ATOM 5583 O O . ALA B 1 338 ? -5.934 16 3.943 1 98.81 338 ALA B O 1
ATOM 5584 N N . ARG B 1 339 ? -4.426 14.477 4.508 1 98.62 339 ARG B N 1
ATOM 5585 C CA . ARG B 1 339 ? -3.988 14.18 3.148 1 98.62 339 ARG B CA 1
ATOM 5586 C C . ARG B 1 339 ? -5.016 13.328 2.414 1 98.62 339 ARG B C 1
ATOM 5588 O O . ARG B 1 339 ? -4.879 13.07 1.217 1 98.62 339 ARG B O 1
ATOM 5595 N N . SER B 1 340 ? -6.031 12.766 3.086 1 98.75 340 SER B N 1
ATOM 5596 C CA . SER B 1 340 ? -7.012 11.852 2.51 1 98.75 340 SER B CA 1
ATOM 5597 C C . SER B 1 340 ? -7.738 12.492 1.33 1 98.75 340 SER B C 1
ATOM 5599 O O . SER B 1 340 ? -8.062 11.812 0.354 1 98.75 340 SER B O 1
ATOM 5601 N N . VAL B 1 341 ? -7.977 13.805 1.431 1 98.75 341 VAL B N 1
ATOM 5602 C CA . VAL B 1 341 ? -8.719 14.461 0.358 1 98.75 341 VAL B CA 1
ATOM 5603 C C . VAL B 1 341 ? -7.855 14.531 -0.9 1 98.75 341 VAL B C 1
ATOM 5605 O O . VAL B 1 341 ? -8.336 14.258 -2.004 1 98.75 341 VAL B O 1
ATOM 5608 N N . GLY B 1 342 ? -6.59 14.945 -0.746 1 98.62 342 GLY B N 1
ATOM 5609 C CA . GLY B 1 342 ? -5.684 14.945 -1.885 1 98.62 342 GLY B CA 1
ATOM 5610 C C . GLY B 1 342 ? -5.496 13.57 -2.49 1 98.62 342 GLY B C 1
ATOM 5611 O O . GLY B 1 342 ? -5.52 13.414 -3.713 1 98.62 342 GLY B O 1
ATOM 5612 N N . LEU B 1 343 ? -5.324 12.539 -1.655 1 98.69 343 LEU B N 1
ATOM 5613 C CA . LEU B 1 343 ? -5.191 11.156 -2.1 1 98.69 343 LEU B CA 1
ATOM 5614 C C . LEU B 1 343 ? -6.406 10.727 -2.914 1 98.69 343 LEU B C 1
ATOM 5616 O O . LEU B 1 343 ? -6.27 10.078 -3.955 1 98.69 343 LEU B O 1
ATOM 5620 N N . SER B 1 344 ? -7.59 11.07 -2.389 1 98.69 344 SER B N 1
ATOM 5621 C CA . SER B 1 344 ? -8.828 10.727 -3.078 1 98.69 344 SER B CA 1
ATOM 5622 C C . SER B 1 344 ? -8.859 11.312 -4.488 1 98.69 344 SER B C 1
ATOM 5624 O O . SER B 1 344 ? -9.195 10.609 -5.445 1 98.69 344 SER B O 1
ATOM 5626 N N . ALA B 1 345 ? -8.516 12.555 -4.559 1 98.62 345 ALA B N 1
ATOM 5627 C CA . ALA B 1 345 ? -8.523 13.219 -5.859 1 98.62 345 ALA B CA 1
ATOM 5628 C C . ALA B 1 345 ? -7.57 12.531 -6.832 1 98.62 345 ALA B C 1
ATOM 5630 O O . ALA B 1 345 ? -7.914 12.312 -7.996 1 98.62 345 ALA B O 1
ATOM 5631 N N . HIS B 1 346 ? -6.395 12.188 -6.387 1 98.44 346 HIS B N 1
ATOM 5632 C CA . HIS B 1 346 ? -5.391 11.555 -7.23 1 98.44 346 HIS B CA 1
ATOM 5633 C C . HIS B 1 346 ? -5.832 10.164 -7.668 1 98.44 346 HIS B C 1
ATOM 5635 O O . HIS B 1 346 ? -5.613 9.766 -8.812 1 98.44 346 HIS B O 1
ATOM 5641 N N . VAL B 1 347 ? -6.422 9.391 -6.758 1 98.31 347 VAL B N 1
ATOM 5642 C CA . VAL B 1 347 ? -6.883 8.047 -7.074 1 98.31 347 VAL B CA 1
ATOM 5643 C C . VAL B 1 347 ? -8.016 8.117 -8.102 1 98.31 347 VAL B C 1
ATOM 5645 O O . VAL B 1 347 ? -8.039 7.348 -9.062 1 98.31 347 VAL B O 1
ATOM 5648 N N . ILE B 1 348 ? -8.977 9.039 -7.875 1 98.25 348 ILE B N 1
ATOM 5649 C CA . ILE B 1 348 ? -10.086 9.219 -8.805 1 98.25 348 ILE B CA 1
ATOM 5650 C C . ILE B 1 348 ? -9.555 9.609 -10.18 1 98.25 348 ILE B C 1
ATOM 5652 O O . ILE B 1 348 ? -9.984 9.055 -11.195 1 98.25 348 ILE B O 1
ATOM 5656 N N . GLU B 1 349 ? -8.57 10.516 -10.234 1 97.56 349 GLU B N 1
ATOM 5657 C CA . GLU B 1 349 ? -7.961 10.922 -11.492 1 97.56 349 GLU B CA 1
ATOM 5658 C C . GLU B 1 349 ? -7.285 9.742 -12.188 1 97.56 349 GLU B C 1
ATOM 5660 O O . GLU B 1 349 ? -7.402 9.578 -13.406 1 97.56 349 GLU B O 1
ATOM 5665 N N . GLN B 1 350 ? -6.574 8.961 -11.43 1 97.69 350 GLN B N 1
ATOM 5666 C CA . GLN B 1 350 ? -5.902 7.793 -11.984 1 97.69 350 GLN B CA 1
ATOM 5667 C C . GLN B 1 350 ? -6.902 6.82 -12.602 1 97.69 350 GLN B C 1
ATOM 5669 O O . GLN B 1 350 ? -6.656 6.266 -13.672 1 97.69 350 GLN B O 1
ATOM 5674 N N . HIS B 1 351 ? -8.039 6.574 -11.914 1 96.75 351 HIS B N 1
ATOM 5675 C CA . HIS B 1 351 ? -9.055 5.652 -12.406 1 96.75 351 HIS B CA 1
ATOM 5676 C C . HIS B 1 351 ? -9.727 6.195 -13.664 1 96.75 351 HIS B C 1
ATOM 5678 O O . HIS B 1 351 ? -10.117 5.426 -14.547 1 96.75 351 HIS B O 1
ATOM 5684 N N . GLU B 1 352 ? -9.875 7.5 -13.734 1 95.81 352 GLU B N 1
ATOM 5685 C CA . GLU B 1 352 ? -10.555 8.133 -14.859 1 95.81 352 GLU B CA 1
ATOM 5686 C C . GLU B 1 352 ? -9.711 8.062 -16.125 1 95.81 352 GLU B C 1
ATOM 5688 O O . GLU B 1 352 ? -10.242 7.891 -17.234 1 95.81 352 GLU B O 1
ATOM 5693 N N . ASP B 1 353 ? -8.477 8.25 -16.031 1 93.75 353 ASP B N 1
ATOM 5694 C CA . ASP B 1 353 ? -7.504 8.141 -17.109 1 93.75 353 ASP B CA 1
ATOM 5695 C C . ASP B 1 353 ? -6.328 7.254 -16.703 1 93.75 353 ASP B C 1
ATOM 5697 O O . ASP B 1 353 ? -5.258 7.754 -16.359 1 93.75 353 ASP B O 1
ATOM 5701 N N . ASN B 1 354 ? -6.516 5.973 -16.984 1 95.19 354 ASN B N 1
ATOM 5702 C CA . ASN B 1 354 ? -5.645 5.004 -16.328 1 95.19 354 ASN B CA 1
ATOM 5703 C C . ASN B 1 354 ? -4.602 4.445 -17.281 1 95.19 354 ASN B C 1
ATOM 5705 O O . ASN B 1 354 ? -4.902 4.184 -18.453 1 95.19 354 ASN B O 1
ATOM 5709 N N . ARG B 1 355 ? -3.439 4.41 -16.859 1 95.5 355 ARG B N 1
ATOM 5710 C CA . ARG B 1 355 ? -2.338 3.646 -17.422 1 95.5 355 ARG B CA 1
ATOM 5711 C C . ARG B 1 355 ? -1.562 2.904 -16.344 1 95.5 355 ARG B C 1
ATOM 5713 O O . ARG B 1 355 ? -1.076 3.518 -15.391 1 95.5 355 ARG B O 1
ATOM 5720 N N . LEU B 1 356 ? -1.414 1.612 -16.516 1 96.06 356 LEU B N 1
ATOM 5721 C CA . LEU B 1 356 ? -0.699 0.778 -15.562 1 96.06 356 LEU B CA 1
ATOM 5722 C C . LEU B 1 356 ? 0.767 1.189 -15.469 1 96.06 356 LEU B C 1
ATOM 5724 O O . LEU B 1 356 ? 1.438 1.341 -16.484 1 96.06 356 LEU B O 1
ATOM 5728 N N . PHE B 1 357 ? 1.241 1.458 -14.219 1 97.31 357 PHE B N 1
ATOM 5729 C CA . PHE B 1 357 ? 2.656 1.743 -14.016 1 97.31 357 PHE B CA 1
ATOM 5730 C C . PHE B 1 357 ? 3.482 0.465 -14.094 1 97.31 357 PHE B C 1
ATOM 5732 O O . PHE B 1 357 ? 3.236 -0.485 -13.344 1 97.31 357 PHE B O 1
ATOM 5739 N N . ARG B 1 358 ? 4.402 0.399 -14.906 1 94.38 358 ARG B N 1
ATOM 5740 C CA . ARG B 1 358 ? 5.316 -0.731 -15.039 1 94.38 358 ARG B CA 1
ATOM 5741 C C . ARG B 1 358 ? 6.664 -0.284 -15.594 1 94.38 358 ARG B C 1
ATOM 5743 O O . ARG B 1 358 ? 6.965 -0.509 -16.766 1 94.38 358 ARG B O 1
ATOM 5750 N N . PRO B 1 359 ? 7.465 0.328 -14.812 1 95.56 359 PRO B N 1
ATOM 5751 C CA . PRO B 1 359 ? 8.805 0.708 -15.258 1 95.56 359 PRO B CA 1
ATOM 5752 C C . PRO B 1 359 ? 9.734 -0.492 -15.422 1 95.56 359 PRO B C 1
ATOM 5754 O O . PRO B 1 359 ? 9.336 -1.628 -15.148 1 95.56 359 PRO B O 1
ATOM 5757 N N . ARG B 1 360 ? 10.867 -0.268 -15.945 1 94.31 360 ARG B N 1
ATOM 5758 C CA . ARG B 1 360 ? 11.891 -1.285 -16.156 1 94.31 360 ARG B CA 1
ATOM 5759 C C . ARG B 1 360 ? 13.047 -1.114 -15.18 1 94.31 360 ARG B C 1
ATOM 5761 O O . ARG B 1 360 ? 13.016 -0.227 -14.32 1 94.31 360 ARG B O 1
ATOM 5768 N N . VAL B 1 361 ? 13.969 -2.025 -15.273 1 96.12 361 VAL B N 1
ATOM 5769 C CA . VAL B 1 361 ? 15.109 -1.966 -14.367 1 96.12 361 VAL B CA 1
ATOM 5770 C C . VAL B 1 361 ? 16.406 -2.012 -15.164 1 96.12 361 VAL B C 1
ATOM 5772 O O . VAL B 1 361 ? 16.422 -2.4 -16.328 1 96.12 361 VAL B O 1
ATOM 5775 N N . HIS B 1 362 ? 17.422 -1.487 -14.57 1 96 362 HIS B N 1
ATOM 5776 C CA . HIS B 1 362 ? 18.797 -1.806 -14.984 1 96 362 HIS B CA 1
ATOM 5777 C C . HIS B 1 362 ? 19.344 -2.994 -14.203 1 96 362 HIS B C 1
ATOM 5779 O O . HIS B 1 362 ? 19.609 -2.883 -13 1 96 362 HIS B O 1
ATOM 5785 N N . TYR B 1 363 ? 19.484 -4.117 -14.828 1 96.56 363 TYR B N 1
ATOM 5786 C CA . TYR B 1 363 ? 19.938 -5.34 -14.172 1 96.56 363 TYR B CA 1
ATOM 5787 C C . TYR B 1 363 ? 21.453 -5.375 -14.062 1 96.56 363 TYR B C 1
ATOM 5789 O O . TYR B 1 363 ? 22.156 -5.238 -15.062 1 96.56 363 TYR B O 1
ATOM 5797 N N . THR B 1 364 ? 21.953 -5.547 -12.875 1 96.88 364 THR B N 1
ATOM 5798 C CA . THR B 1 364 ? 23.391 -5.512 -12.617 1 96.88 364 THR B CA 1
ATOM 5799 C C . THR B 1 364 ? 23.891 -6.875 -12.141 1 96.88 364 THR B C 1
ATOM 5801 O O . THR B 1 364 ? 25.047 -7.016 -11.758 1 96.88 364 THR B O 1
ATOM 5804 N N . GLY B 1 365 ? 23.047 -7.891 -12.078 1 96.25 365 GLY B N 1
ATOM 5805 C CA . GLY B 1 365 ? 23.422 -9.203 -11.586 1 96.25 365 GLY B CA 1
ATOM 5806 C C . GLY B 1 365 ? 24.125 -10.062 -12.625 1 96.25 365 GLY B C 1
ATOM 5807 O O . GLY B 1 365 ? 24.328 -9.625 -13.758 1 96.25 365 GLY B O 1
ATOM 5808 N N . PRO B 1 366 ? 24.531 -11.25 -12.219 1 96.75 366 PRO B N 1
ATOM 5809 C CA . PRO B 1 366 ? 25.172 -12.18 -13.148 1 96.75 366 PRO B CA 1
ATOM 5810 C C . PRO B 1 366 ? 24.203 -12.703 -14.219 1 96.75 366 PRO B C 1
ATOM 5812 O O . PRO B 1 366 ? 23 -12.469 -14.125 1 96.75 366 PRO B O 1
ATOM 5815 N N . ARG B 1 367 ? 24.828 -13.359 -15.242 1 96.38 367 ARG B N 1
ATOM 5816 C CA . ARG B 1 367 ? 24.078 -13.969 -16.344 1 96.38 367 ARG B CA 1
ATOM 5817 C C . ARG B 1 367 ? 24.609 -15.367 -16.641 1 96.38 367 ARG B C 1
ATOM 5819 O O . ARG B 1 367 ? 25.75 -15.688 -16.328 1 96.38 367 ARG B O 1
ATOM 5826 N N . HIS B 1 368 ? 23.719 -16.172 -17.172 1 95.81 368 HIS B N 1
ATOM 5827 C CA . HIS B 1 368 ? 24.078 -17.438 -17.781 1 95.81 368 HIS B CA 1
ATOM 5828 C C . HIS B 1 368 ? 24.547 -18.453 -16.75 1 95.81 368 HIS B C 1
ATOM 5830 O O . HIS B 1 368 ? 25.484 -19.203 -16.984 1 95.81 368 HIS B O 1
ATOM 5836 N N . LEU B 1 369 ? 24.031 -18.344 -15.562 1 97.12 369 LEU B N 1
ATOM 5837 C CA . LEU B 1 369 ? 24.266 -19.391 -14.562 1 97.12 369 LEU B CA 1
ATOM 5838 C C . LEU B 1 369 ? 23.328 -20.578 -14.781 1 97.12 369 LEU B C 1
ATOM 5840 O O . LEU B 1 369 ? 22.281 -20.438 -15.406 1 97.12 369 LEU B O 1
ATOM 5844 N N . HIS B 1 370 ? 23.75 -21.766 -14.273 1 97.06 370 HIS B N 1
ATOM 5845 C CA . HIS B 1 370 ? 22.953 -22.984 -14.359 1 97.06 370 HIS B CA 1
ATOM 5846 C C . HIS B 1 370 ? 22.906 -23.703 -13.016 1 97.06 370 HIS B C 1
ATOM 5848 O O . HIS B 1 370 ? 23.891 -23.734 -12.281 1 97.06 370 HIS B O 1
ATOM 5854 N N . PRO B 1 371 ? 21.797 -24.203 -12.672 1 94.62 371 PRO B N 1
ATOM 5855 C CA . PRO B 1 371 ? 21.672 -24.891 -11.383 1 94.62 371 PRO B CA 1
ATOM 5856 C C . PRO B 1 371 ? 22.422 -26.219 -11.344 1 94.62 371 PRO B C 1
ATOM 5858 O O . PRO B 1 371 ? 22.609 -26.859 -12.391 1 94.62 371 PRO B O 1
#

Nearest PDB structures (foldseek):
  3o8j-assembly2_D  TM=9.500E-01  e=1.141E-26  Salmonella enterica subsp. enterica serovar Typhimurium
  1ixe-assembly1_B  TM=9.503E-01  e=1.209E-25  Thermus thermophilus
  1ixe-assembly2_D  TM=9.454E-01  e=6.572E-25  Thermus thermophilus
  1iom-assembly1_A-2  TM=9.228E-01  e=2.467E-25  Thermus thermophilus HB8
  8bp7-assembly1_C  TM=9.383E-01  e=8.977E-25  Synechococcus elongatus PCC 7942 = FACHB-805